Protein 5VAA (pdb70)

B-factor: mean 29.89, std 14.3, range [10.92, 106.69]

Solvent-accessible surface area: 21762 Å² total; per-residue (Å²): 88,11,46,9,98,18,98,64,12,149,30,64,38,4,9,43,144,101,67,80,3,68,0,28,0,21,0,39,70,0,51,72,140,32,60,92,29,98,37,32,4,32,24,81,108,97,79,42,156,80,27,131,72,128,74,66,139,49,124,198,82,75,30,6,66,3,42,0,25,3,69,18,128,33,125,24,15,52,69,21,73,71,1,39,0,69,0,51,9,96,51,23,142,56,54,45,91,86,60,32,33,28,109,182,65,76,83,113,40,11,64,2,19,18,2,70,12,7,147,108,3,68,126,94,167,80,1,4,0,0,0,0,0,25,36,0,30,35,75,64,27,63,4,25,0,17,48,86,70,66,74,41,95,48,47,72,45,3,127,35,25,98,6,63,77,37,0,45,0,4,0,0,5,0,59,9,78,57,68,75,36,104,59,118,40,59,9,13,0,9,0,5,0,21,28,24,152,112,56,71,38,68,65,54,61,73,286,102,33,45,10,94,18,100,66,12,147,34,70,37,3,8,39,162,100,64,81,2,69,0,29,0,22,0,45,64,4,54,85,130,24,61,96,32,93,38,35,5,39,17,84,113,96,81,42,150,80,29,128,73,128,70,64,118,49,107,199,83,62,28,12,72,2,38,0,24,2,64,16,129,41,141,29,13,56,68,36,70,76,0,40,0,65,1,53,18,163,103,29,138,58,57,46,87,85,58,33,42,34,106,202,69,75,78,103,45,10,69,13,17,14,1,65,12,4,146,89,12,68,128,60,103,103,3,3,0,0,0,0,0,17,23,0,40,35,78,64,27,56,4,19,0,18,48,89,66,88,84,36,93,52,42,76,46,4,125,38,26,100,7,64,71,30,0,46,0,4,0,0,5,0,66,6,88,48,72,59,32,90,90,60,65,28,16,20,0,7,0,5,0,22,29,25,156,116,51,73,46,75,50,62,30,149

CATH classification: 2.60.40.10

Radius of gyration: 26.12 Å; Cα contacts (8 Å, |Δi|>4): 1011; chains: 2; bounding box: 54×54×69 Å

Nearest PDB structures (foldseek):
  6uqc-assembly2_F  TM=9.940E-01  e=9.863E-38  Mus musculus
  6uqc-assembly2_D  TM=9.858E-01  e=8.423E-38  Mus musculus
  5vaa-assembly1_B  TM=9.790E-01  e=1.233E-36  Mus musculus
  3zo0-assembly1_A-2  TM=9.736E-01  e=2.087E-36  Mus musculus
  6bhy-assembly1_B-2  TM=9.788E-01  e=3.865E-33  Mus musculus

InterPro domains:
  IPR003006 Immunoglobulin/major histocompatibility complex, conserved site [PS00290] (306-312)
  IPR003597 Immunoglobulin C1-set [PF07654] (8-88)
  IPR003597 Immunoglobulin C1-set [PF07654] (123-210)
  IPR003597 Immunoglobulin C1-set [PF07654] (231-315)
  IPR003597 Immunoglobulin C1-set [SM00407] (22-92)
  IPR003597 Immunoglobulin C1-set [SM00407] (139-214)
  IPR003597 Immunoglobulin C1-set [SM00407] (245-318)
  IPR007110 Immunoglobulin-like domain [PS50835] (6-98)
  IPR007110 Immunoglobulin-like domain [PS50835] (121-220)
  IPR007110 Immunoglobulin-like domain [PS50835] (229-325)
  IPR013783 Immunoglobulin-like fold [G3DSA:2.60.40.10] (1-110)
  IPR013783 Immunoglobulin-like fold [G3DSA:2.60.40.10] (111-220)
  IPR013783 Immunoglobulin-like fold [G3DSA:2.60.40.10] (221-330)
  IPR036179 Immunoglobulin-like domain superfamily [SSF48726] (5-100)
  IPR036179 Immunoglobulin-like domain superfamily [SSF48726] (119-222)
  IPR036179 Immunoglobulin-like domain superfamily [SSF48726] (228-322)
  IPR050380 Immune Recognition and Response Modulators [PTHR23411] (3-318)

Sequence (413 aa):
GPSVFIFPPKIKDVLMISLSPIVTCCVVVDVSEDDPDVQISWFVNNVEVHTAQTQQTHRREDYNSTLRVVSALPIQHQDWMSGKEFKCKVNNKDLPAPIERTISKPKGSVRAPQVYVLPPPEEEEMTKKQVTLTCMMVKDDFMPEDIYVEWTNNGKTELNYKNTEPVLDSDGSYFMYSKLRVEKKNWVERNSYSCCSVVHEEGLHNHHTTKKSFSRGPSVFIFPPKIKDVLMIISLSPIVTCCVVVVDVSEDDPDVVQISSWFVNNVEVHTAQTQQTHREDYNSTLRVVSALPIQHQDWMSGKEFKCCKVNNKDLPAPIERTISKPKGSVRAPQVYVLLPPPEEEMTKKQVTLTCCMVKDFMPEDIYVEWTNNGKTELNYKNTEPVLDSDGSYFMYSKLRVEKKNWVERNSYSCCSVVHEEGLHNHHTTKSFS

Organism: Mus musculus (NCBI:txid10090)

Structure (mmCIF, N/CA/C/O backbone):
data_5VAA
#
_entry.id   5VAA
#
_cell.length_a   51.220
_cell.length_b   86.350
_cell.length_c   67.560
_cell.angle_alpha   90.00
_cell.angle_beta   111.58
_cell.angle_gamma   90.00
#
_symmetry.space_group_name_H-M   'P 1 21 1'
#
loop_
_entity.id
_entity.type
_entity.pdbx_description
1 polymer 'Ig gamma-2A chain C region, A allele'
2 branched beta-D-galactopyranose-(1-4)-2-acetamido-2-deoxy-beta-D-glucopyranose-(1-2)-alpha-D-mannopyranose-(1-6)-[2-acetamido-2-deoxy-beta-D-glucopyranose-(1-2)-alpha-D-mannopyranose-(1-3)]beta-D-mannopyranose-(1-4)-2-acetamido-2-deoxy-beta-D-glucopyranose-(1-4)-[alpha-L-fucopyranose-(1-6)]2-acetamido-2-deoxy-beta-D-glucopyranose
3 non-polymer GLYCEROL
4 non-polymer '2-(N-MORPHOLINO)-ETHANESULFONIC ACID'
5 water water
#
loop_
_atom_site.group_PDB
_atom_site.id
_atom_site.type_symbol
_atom_site.label_atom_id
_atom_site.label_alt_id
_atom_site.label_comp_id
_atom_site.label_asym_id
_atom_site.label_entity_id
_atom_site.label_seq_id
_atom_site.pdbx_PDB_ins_code
_atom_site.Cartn_x
_atom_site.Cartn_y
_atom_site.Cartn_z
_atom_site.occupancy
_atom_site.B_iso_or_equiv
_atom_site.auth_seq_id
_atom_site.auth_comp_id
_atom_site.auth_asym_id
_atom_site.auth_atom_id
_atom_site.pdbx_PDB_model_num
ATOM 1 N N . GLY A 1 16 ? 29.591 -29.573 113.277 1.00 62.11 237 GLY A N 1
ATOM 2 C CA . GLY A 1 16 ? 30.903 -30.022 112.721 1.00 60.66 237 GLY A CA 1
ATOM 3 C C . GLY A 1 16 ? 31.236 -29.371 111.391 1.00 45.82 237 GLY A C 1
ATOM 4 O O . GLY A 1 16 ? 30.513 -28.475 110.930 1.00 42.35 237 GLY A O 1
ATOM 5 N N . PRO A 1 17 ? 32.336 -29.809 110.755 1.00 45.98 238 PRO A N 1
ATOM 6 C CA . PRO A 1 17 ? 32.638 -29.232 109.434 1.00 41.73 238 PRO A CA 1
ATOM 7 C C . PRO A 1 17 ? 31.725 -29.755 108.342 1.00 42.65 238 PRO A C 1
ATOM 8 O O . PRO A 1 17 ? 31.109 -30.812 108.508 1.00 38.62 238 PRO A O 1
ATOM 12 N N . SER A 1 18 ? 31.686 -29.009 107.240 1.00 35.39 239 SER A N 1
ATOM 13 C CA . SER A 1 18 ? 30.930 -29.350 106.037 1.00 31.63 239 SER A CA 1
ATOM 14 C C . SER A 1 18 ? 31.940 -29.421 104.890 1.00 33.69 239 SER A C 1
ATOM 15 O O . SER A 1 18 ? 32.976 -28.730 104.927 1.00 30.28 239 SER A O 1
ATOM 18 N N . VAL A 1 19 ? 31.641 -30.257 103.893 1.00 27.52 240 VAL A N 1
ATOM 19 C CA . VAL A 1 19 ? 32.561 -30.479 102.748 1.00 26.14 240 VAL A CA 1
ATOM 20 C C . VAL A 1 19 ? 31.840 -30.174 101.442 1.00 29.65 240 VAL A C 1
ATOM 21 O O . VAL A 1 19 ? 30.726 -30.704 101.195 1.00 26.26 240 VAL A O 1
ATOM 25 N N . PHE A 1 20 ? 32.494 -29.396 100.585 1.00 24.49 241 PHE A N 1
ATOM 26 C CA . PHE A 1 20 ? 32.014 -29.070 99.224 1.00 25.01 241 PHE A CA 1
ATOM 27 C C . PHE A 1 20 ? 33.038 -29.543 98.182 1.00 28.90 241 PHE A C 1
ATOM 28 O O . PHE A 1 20 ? 34.240 -29.462 98.420 1.00 21.23 241 PHE A O 1
ATOM 36 N N . ILE A 1 21 ? 32.567 -30.027 97.038 1.00 21.84 242 ILE A N 1
ATOM 37 C CA . ILE A 1 21 ? 33.453 -30.562 95.992 1.00 22.89 242 ILE A CA 1
ATOM 38 C C . ILE A 1 21 ? 33.161 -29.791 94.720 1.00 24.97 242 ILE A C 1
ATOM 39 O O . ILE A 1 21 ? 32.000 -29.452 94.417 1.00 25.04 242 ILE A O 1
ATOM 44 N N . PHE A 1 22 ? 34.208 -29.467 93.977 1.00 18.64 243 PHE A N 1
ATOM 45 C CA . PHE A 1 22 ? 34.101 -28.618 92.835 1.00 19.95 243 PHE A CA 1
ATOM 46 C C . PHE A 1 22 ? 34.843 -29.190 91.622 1.00 19.28 243 PHE A C 1
ATOM 47 O O . PHE A 1 22 ? 35.945 -29.778 91.753 1.00 19.04 243 PHE A O 1
ATOM 55 N N . PRO A 1 23 ? 34.256 -29.072 90.426 1.00 20.43 244 PRO A N 1
ATOM 56 C CA . PRO A 1 23 ? 34.850 -29.628 89.245 1.00 18.48 244 PRO A CA 1
ATOM 57 C C . PRO A 1 23 ? 36.017 -28.769 88.719 1.00 17.20 244 PRO A C 1
ATOM 58 O O . PRO A 1 23 ? 36.197 -27.608 89.143 1.00 21.19 244 PRO A O 1
ATOM 62 N N . PRO A 1 24 ? 36.767 -29.310 87.756 1.00 19.58 245 PRO A N 1
ATOM 63 C CA . PRO A 1 24 ? 37.714 -28.486 87.012 1.00 18.46 245 PRO A CA 1
ATOM 64 C C . PRO A 1 24 ? 37.010 -27.425 86.174 1.00 22.64 245 PRO A C 1
ATOM 65 O O . PRO A 1 24 ? 35.850 -27.565 85.844 1.00 20.59 245 PRO A O 1
ATOM 69 N N . LYS A 1 25 ? 37.735 -26.363 85.858 1.00 23.09 246 LYS A N 1
ATOM 70 C CA . LYS A 1 25 ? 37.206 -25.380 84.922 1.00 21.51 246 LYS A CA 1
ATOM 71 C C . LYS A 1 25 ? 37.171 -26.023 83.557 1.00 18.53 246 LYS A C 1
ATOM 72 O O . LYS A 1 25 ? 38.102 -26.743 83.136 1.00 21.07 246 LYS A O 1
ATOM 78 N N . ILE A 1 26 ? 36.096 -25.711 82.803 1.00 22.40 247 ILE A N 1
ATOM 79 C CA . ILE A 1 26 ? 35.909 -26.312 81.496 1.00 23.99 247 ILE A CA 1
ATOM 80 C C . ILE A 1 26 ? 37.056 -26.035 80.540 1.00 22.86 247 ILE A C 1
ATOM 81 O O . ILE A 1 26 ? 37.562 -26.928 79.855 1.00 24.42 247 ILE A O 1
ATOM 86 N N . LYS A 1 27 ? 37.532 -24.789 80.548 1.00 25.22 248 LYS A N 1
ATOM 87 C CA . LYS A 1 27 ? 38.673 -24.458 79.710 1.00 27.80 248 LYS A CA 1
ATOM 88 C C . LYS A 1 27 ? 39.903 -25.280 80.061 1.00 29.92 248 LYS A C 1
ATOM 89 O O . LYS A 1 27 ? 40.623 -25.733 79.175 1.00 26.28 248 LYS A O 1
ATOM 95 N N . ASP A 1 28 ? 40.139 -25.491 81.357 1.00 25.76 249 ASP A N 1
ATOM 96 C CA . ASP A 1 28 ? 41.308 -26.270 81.795 1.00 25.72 249 ASP A CA 1
ATOM 97 C C . ASP A 1 28 ? 41.250 -27.731 81.345 1.00 26.63 249 ASP A C 1
ATOM 98 O O . ASP A 1 28 ? 42.242 -28.316 80.947 1.00 27.72 249 ASP A O 1
ATOM 103 N N . VAL A 1 29 ? 40.069 -28.341 81.365 1.00 23.01 250 VAL A N 1
ATOM 104 C CA . VAL A 1 29 ? 39.944 -29.739 81.029 1.00 23.69 250 VAL A CA 1
ATOM 105 C C . VAL A 1 29 ? 39.884 -29.992 79.516 1.00 24.88 250 VAL A C 1
ATOM 106 O O . VAL A 1 29 ? 40.250 -31.061 79.064 1.00 26.97 250 VAL A O 1
ATOM 110 N N . LEU A 1 30 ? 39.523 -28.955 78.723 1.00 22.20 251 LEU A N 1
ATOM 111 C CA . LEU A 1 30 ? 39.407 -29.086 77.270 1.00 27.81 251 LEU A CA 1
ATOM 112 C C . LEU A 1 30 ? 40.664 -28.661 76.529 1.00 28.58 251 LEU A C 1
ATOM 113 O O . LEU A 1 30 ? 40.827 -29.051 75.391 1.00 29.59 251 LEU A O 1
ATOM 118 N N . MET A 1 31 ? 41.546 -27.897 77.193 1.00 29.24 252 MET A N 1
ATOM 119 C CA . MET A 1 31 ? 42.813 -27.448 76.610 1.00 32.50 252 MET A CA 1
ATOM 120 C C . MET A 1 31 ? 43.942 -28.251 77.251 1.00 32.49 252 MET A C 1
ATOM 121 O O . MET A 1 31 ? 44.232 -28.128 78.455 1.00 33.89 252 MET A O 1
ATOM 126 N N . ILE A 1 32 ? 44.588 -29.073 76.444 1.00 37.15 253 ILE A N 1
ATOM 127 C CA . ILE A 1 32 ? 45.610 -29.992 76.930 1.00 39.97 253 ILE A CA 1
ATOM 128 C C . ILE A 1 32 ? 46.838 -29.294 77.551 1.00 43.86 253 ILE A C 1
ATOM 129 O O . ILE A 1 32 ? 47.561 -29.903 78.348 1.00 45.37 253 ILE A O 1
ATOM 134 N N . SER A 1 33 ? 47.061 -28.028 77.217 1.00 39.15 254 SER A N 1
ATOM 135 C CA . SER A 1 33 ? 48.154 -27.273 77.817 1.00 43.90 254 SER A CA 1
ATOM 136 C C . SER A 1 33 ? 47.859 -26.791 79.242 1.00 43.29 254 SER A C 1
ATOM 137 O O . SER A 1 33 ? 48.787 -26.359 79.921 1.00 39.32 254 SER A O 1
ATOM 140 N N . LEU A 1 34 ? 46.603 -26.866 79.708 1.00 39.26 255 LEU A N 1
ATOM 141 C CA . LEU A 1 34 ? 46.248 -26.377 81.046 1.00 32.42 255 LEU A CA 1
ATOM 142 C C . LEU A 1 34 ? 46.137 -27.516 82.056 1.00 30.57 255 LEU A C 1
ATOM 143 O O . LEU A 1 34 ? 46.247 -28.686 81.687 1.00 32.37 255 LEU A O 1
ATOM 148 N N . SER A 1 35 ? 45.955 -27.129 83.323 1.00 28.53 256 SER A N 1
ATOM 149 C CA . SER A 1 35 ? 46.043 -28.034 84.472 1.00 30.96 256 SER A CA 1
ATOM 150 C C . SER A 1 35 ? 44.730 -28.139 85.228 1.00 25.13 256 SER A C 1
ATOM 151 O O . SER A 1 35 ? 44.506 -27.398 86.163 1.00 27.28 256 SER A O 1
ATOM 154 N N . PRO A 1 36 ? 43.863 -29.097 84.808 1.00 26.45 257 PRO A N 1
ATOM 155 C CA . PRO A 1 36 ? 42.598 -29.197 85.536 1.00 23.23 257 PRO A CA 1
ATOM 156 C C . PRO A 1 36 ? 42.778 -29.761 86.945 1.00 19.58 257 PRO A C 1
ATOM 157 O O . PRO A 1 36 ? 43.614 -30.659 87.181 1.00 21.04 257 PRO A O 1
ATOM 161 N N . ILE A 1 37 ? 41.947 -29.255 87.837 1.00 19.48 258 ILE A N 1
ATOM 162 C CA . ILE A 1 37 ? 41.995 -29.651 89.222 1.00 18.70 258 ILE A CA 1
ATOM 163 C C . ILE A 1 37 ? 40.592 -29.933 89.698 1.00 20.37 258 ILE A C 1
ATOM 164 O O . ILE A 1 37 ? 39.674 -29.158 89.396 1.00 20.50 258 ILE A O 1
ATOM 169 N N . VAL A 1 38 ? 40.432 -30.977 90.523 1.00 18.78 259 VAL A N 1
ATOM 170 C CA . VAL A 1 38 ? 39.238 -31.207 91.318 1.00 17.06 259 VAL A CA 1
ATOM 171 C C . VAL A 1 38 ? 39.521 -30.727 92.725 1.00 18.37 259 VAL A C 1
ATOM 172 O O . VAL A 1 38 ? 40.623 -31.039 93.256 1.00 18.37 259 VAL A O 1
ATOM 176 N N . THR A 1 39 ? 38.612 -29.966 93.329 1.00 17.71 260 THR A N 1
ATOM 177 C CA . THR A 1 39 ? 38.861 -29.337 94.619 1.00 18.80 260 THR A CA 1
ATOM 178 C C . THR A 1 39 ? 37.867 -29.770 95.675 1.00 18.81 260 THR A C 1
ATOM 179 O O . THR A 1 39 ? 36.650 -29.747 95.408 1.00 20.07 260 THR A O 1
ATOM 183 N N A CYS A 1 40 ? 38.357 -30.122 96.861 0.56 18.45 261 CYS A N 1
ATOM 184 N N B CYS A 1 40 ? 38.344 -30.193 96.836 0.44 17.93 261 CYS A N 1
ATOM 185 C CA A CYS A 1 40 ? 37.546 -30.535 98.024 0.56 17.65 261 CYS A CA 1
ATOM 186 C CA B CYS A 1 40 ? 37.445 -30.278 97.969 0.44 16.74 261 CYS A CA 1
ATOM 187 C C A CYS A 1 40 ? 37.785 -29.474 99.125 0.56 19.73 261 CYS A C 1
ATOM 188 C C B CYS A 1 40 ? 37.788 -29.204 98.939 0.44 19.94 261 CYS A C 1
ATOM 189 O O A CYS A 1 40 ? 38.954 -29.350 99.559 0.56 18.76 261 CYS A O 1
ATOM 190 O O B CYS A 1 40 ? 38.945 -28.766 99.109 0.44 17.84 261 CYS A O 1
ATOM 195 N N . VAL A 1 41 ? 36.737 -28.734 99.553 1.00 20.67 262 VAL A N 1
ATOM 196 C CA . VAL A 1 41 ? 36.862 -27.622 100.515 1.00 21.33 262 VAL A CA 1
ATOM 197 C C . VAL A 1 41 ? 36.157 -28.028 101.767 1.00 26.19 262 VAL A C 1
ATOM 198 O O . VAL A 1 41 ? 34.972 -28.385 101.737 1.00 24.51 262 VAL A O 1
ATOM 202 N N . VAL A 1 42 ? 36.868 -27.937 102.897 1.00 21.79 263 VAL A N 1
ATOM 203 C CA . VAL A 1 42 ? 36.300 -28.233 104.192 1.00 23.20 263 VAL A CA 1
ATOM 204 C C . VAL A 1 42 ? 36.100 -26.921 104.898 1.00 27.21 263 VAL A C 1
ATOM 205 O O . VAL A 1 42 ? 37.051 -26.188 105.103 1.00 23.73 263 VAL A O 1
ATOM 209 N N . VAL A 1 43 ? 34.864 -26.622 105.289 1.00 28.47 264 VAL A N 1
ATOM 210 C CA . VAL A 1 43 ? 34.559 -25.372 106.002 1.00 28.62 264 VAL A CA 1
ATOM 211 C C . VAL A 1 43 ? 34.125 -25.705 107.423 1.00 26.20 264 VAL A C 1
ATOM 212 O O . VAL A 1 43 ? 33.814 -26.862 107.736 1.00 29.28 264 VAL A O 1
ATOM 216 N N . ASP A 1 44 ? 34.146 -24.679 108.275 1.00 33.22 265 ASP A N 1
ATOM 217 C CA . ASP A 1 44 ? 33.802 -24.815 109.703 1.00 36.04 265 ASP A CA 1
ATOM 218 C C . ASP A 1 44 ? 34.664 -25.789 110.457 1.00 31.16 265 ASP A C 1
ATOM 219 O O . ASP A 1 44 ? 34.212 -26.530 111.319 1.00 40.47 265 ASP A O 1
ATOM 224 N N . VAL A 1 45 ? 35.941 -25.772 110.149 1.00 33.39 266 VAL A N 1
ATOM 225 C CA . VAL A 1 45 ? 36.896 -26.509 110.903 1.00 27.42 266 VAL A CA 1
ATOM 226 C C . VAL A 1 45 ? 37.237 -25.664 112.190 1.00 27.54 266 VAL A C 1
ATOM 227 O O . VAL A 1 45 ? 37.392 -24.445 112.096 1.00 32.76 266 VAL A O 1
ATOM 231 N N . SER A 1 46 ? 37.291 -26.338 113.329 1.00 34.26 267 SER A N 1
ATOM 232 C CA . SER A 1 46 ? 37.550 -25.679 114.618 1.00 35.81 267 SER A CA 1
ATOM 233 C C . SER A 1 46 ? 39.002 -25.226 114.714 1.00 35.00 267 SER A C 1
ATOM 234 O O . SER A 1 46 ? 39.911 -26.007 114.423 1.00 31.37 267 SER A O 1
ATOM 237 N N . GLU A 1 47 ? 39.217 -23.988 115.177 1.00 34.44 268 GLU A N 1
ATOM 238 C CA . GLU A 1 47 ? 40.582 -23.510 115.515 1.00 39.79 268 GLU A CA 1
ATOM 239 C C . GLU A 1 47 ? 41.296 -24.369 116.551 1.00 34.48 268 GLU A C 1
ATOM 240 O O . GLU A 1 47 ? 42.533 -24.432 116.558 1.00 36.51 268 GLU A O 1
ATOM 246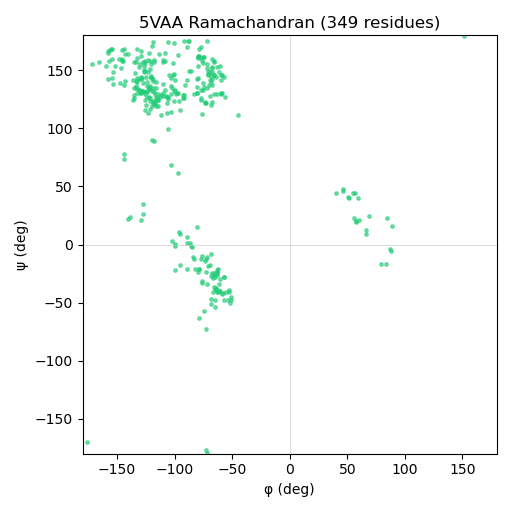 N N . ASP A 1 48 ? 40.528 -25.029 117.420 1.00 35.22 269 ASP A N 1
ATOM 247 C CA . ASP A 1 48 ? 41.078 -25.937 118.429 1.00 41.02 269 ASP A CA 1
ATOM 248 C C . ASP A 1 48 ? 41.345 -27.351 117.939 1.00 42.83 269 ASP A C 1
ATOM 249 O O . ASP A 1 48 ? 41.956 -28.137 118.649 1.00 42.93 269 ASP A O 1
ATOM 254 N N . ASP A 1 49 ? 40.871 -27.699 116.746 1.00 48.56 270 ASP A N 1
ATOM 255 C CA . ASP A 1 49 ? 41.145 -29.020 116.181 1.00 45.27 270 ASP A CA 1
ATOM 256 C C . ASP A 1 49 ? 41.336 -28.899 114.667 1.00 44.91 270 ASP A C 1
ATOM 257 O O . ASP A 1 49 ? 40.466 -29.262 113.884 1.00 40.28 270 ASP A O 1
ATOM 262 N N . PRO A 1 50 ? 42.475 -28.363 114.250 1.00 33.13 271 PRO A N 1
ATOM 263 C CA . PRO A 1 50 ? 42.732 -28.096 112.848 1.00 36.29 271 PRO A CA 1
ATOM 264 C C . PRO A 1 50 ? 43.076 -29.331 112.014 1.00 33.81 271 PRO A C 1
ATOM 265 O O . PRO A 1 50 ? 43.109 -29.233 110.803 1.00 34.30 271 PRO A O 1
ATOM 269 N N . ASP A 1 51 ? 43.313 -30.474 112.637 1.00 31.90 272 ASP A N 1
ATOM 270 C CA . ASP A 1 51 ? 43.797 -31.644 111.916 1.00 36.27 272 ASP A CA 1
ATOM 271 C C . ASP A 1 51 ? 42.656 -32.305 111.126 1.00 34.73 272 ASP A C 1
ATOM 272 O O . ASP A 1 51 ? 41.727 -32.836 111.706 1.00 32.30 272 ASP A O 1
ATOM 277 N N . VAL A 1 52 ? 42.758 -32.237 109.802 1.00 31.99 273 VAL A N 1
ATOM 278 C CA . VAL A 1 52 ? 41.765 -32.853 108.917 1.00 29.61 273 VAL A CA 1
ATOM 279 C C . VAL A 1 52 ? 42.516 -33.815 108.055 1.00 29.97 273 VAL A C 1
ATOM 280 O O . VAL A 1 52 ? 43.571 -33.450 107.546 1.00 36.96 273 VAL A O 1
ATOM 284 N N . GLN A 1 53 ? 41.992 -35.039 107.888 1.00 27.78 274 GLN A N 1
ATOM 285 C CA . GLN A 1 53 ? 42.601 -36.061 107.075 1.00 25.60 274 GLN A CA 1
ATOM 286 C C . GLN A 1 53 ? 41.764 -36.148 105.801 1.00 26.34 274 GLN A C 1
ATOM 287 O O . GLN A 1 53 ? 40.565 -36.312 105.889 1.00 29.41 274 GLN A O 1
ATOM 293 N N . ILE A 1 54 ? 42.404 -36.012 104.657 1.00 26.91 275 ILE A N 1
ATOM 294 C CA . ILE A 1 54 ? 41.676 -36.000 103.360 1.00 24.54 275 ILE A CA 1
ATOM 295 C C . ILE A 1 54 ? 42.290 -37.042 102.484 1.00 25.40 275 ILE A C 1
ATOM 296 O O . ILE A 1 54 ? 43.484 -37.017 102.210 1.00 30.70 275 ILE A O 1
ATOM 301 N N . SER A 1 55 ? 41.446 -37.938 102.016 1.00 24.56 276 SER A N 1
ATOM 302 C CA . SER A 1 55 ? 41.856 -39.047 101.152 1.00 23.58 276 SER A CA 1
ATOM 303 C C . SER A 1 55 ? 41.089 -38.861 99.830 1.00 21.04 276 SER A C 1
ATOM 304 O O . SER A 1 55 ? 39.965 -38.384 99.862 1.00 23.59 276 SER A O 1
ATOM 307 N N . TRP A 1 56 ? 41.759 -39.157 98.745 1.00 20.03 277 TRP A N 1
ATOM 308 C CA . TRP A 1 56 ? 41.192 -38.987 97.395 1.00 19.51 277 TRP A CA 1
ATOM 309 C C . TRP A 1 56 ? 41.164 -40.325 96.669 1.00 24.46 277 TRP A C 1
ATOM 310 O O . TRP A 1 56 ? 42.090 -41.122 96.793 1.00 20.77 277 TRP A O 1
ATOM 321 N N . PHE A 1 57 ? 40.125 -40.539 95.861 1.00 21.86 278 PHE A N 1
ATOM 322 C CA . PHE A 1 57 ? 39.978 -41.744 95.052 1.00 24.15 278 PHE A CA 1
ATOM 323 C C . PHE A 1 57 ? 39.551 -41.370 93.634 1.00 23.18 278 PHE A C 1
ATOM 324 O O . PHE A 1 57 ? 38.834 -40.401 93.449 1.00 21.24 278 PHE A O 1
ATOM 332 N N . VAL A 1 58 ? 40.005 -42.156 92.669 1.00 25.52 279 VAL A N 1
ATOM 333 C CA . VAL A 1 58 ? 39.580 -42.015 91.260 1.00 22.49 279 VAL A CA 1
ATOM 334 C C . VAL A 1 58 ? 39.005 -43.395 90.890 1.00 25.08 279 VAL A C 1
ATOM 335 O O . VAL A 1 58 ? 39.747 -44.377 90.940 1.00 27.73 279 VAL A O 1
ATOM 339 N N . ASN A 1 59 ? 37.690 -43.474 90.632 1.00 24.99 280 ASN A N 1
ATOM 340 C CA . ASN A 1 59 ? 37.000 -44.778 90.488 1.00 26.78 280 ASN A CA 1
ATOM 341 C C . ASN A 1 59 ? 37.371 -45.748 91.593 1.00 28.87 280 ASN A C 1
ATOM 342 O O . ASN A 1 59 ? 37.682 -46.938 91.357 1.00 31.36 280 ASN A O 1
ATOM 347 N N . ASN A 1 60 ? 37.307 -45.235 92.807 1.00 26.35 281 ASN A N 1
ATOM 348 C CA . ASN A 1 60 ? 37.586 -45.990 94.050 1.00 30.77 281 ASN A CA 1
ATOM 349 C C . ASN A 1 60 ? 39.006 -46.462 94.252 1.00 31.18 281 A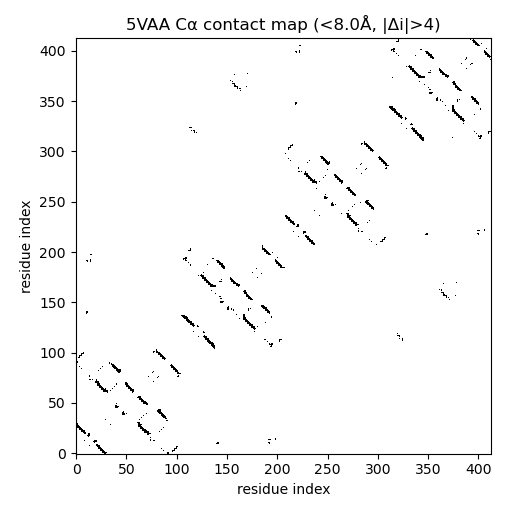SN A C 1
ATOM 350 O O . ASN A 1 60 ? 39.248 -47.230 95.178 1.00 40.52 281 ASN A O 1
ATOM 355 N N . VAL A 1 61 ? 39.926 -46.020 93.424 1.00 28.38 282 VAL A N 1
ATOM 356 C CA . VAL A 1 61 ? 41.334 -46.277 93.632 1.00 30.83 282 VAL A CA 1
ATOM 357 C C . VAL A 1 61 ? 41.952 -45.089 94.339 1.00 32.07 282 VAL A C 1
ATOM 358 O O . VAL A 1 61 ? 41.915 -43.955 93.807 1.00 28.59 282 VAL A O 1
ATOM 362 N N . GLU A 1 62 ? 42.572 -45.346 95.496 1.00 31.21 283 GLU A N 1
ATOM 363 C CA . GLU A 1 62 ? 43.148 -44.255 96.301 1.00 29.00 283 GLU A CA 1
ATOM 364 C C . GLU A 1 62 ? 44.354 -43.678 95.630 1.00 33.05 283 GLU A C 1
ATOM 365 O O . GLU A 1 62 ? 45.174 -44.402 95.094 1.00 32.52 283 GLU A O 1
ATOM 371 N N . VAL A 1 63 ? 44.450 -42.349 95.638 1.00 27.38 284 VAL A N 1
ATOM 372 C CA . VAL A 1 63 ? 45.572 -41.642 95.056 1.00 25.80 284 VAL A CA 1
ATOM 373 C C . VAL A 1 63 ? 46.105 -40.638 96.076 1.00 27.48 284 VAL A C 1
ATOM 374 O O . VAL A 1 63 ? 45.372 -40.184 96.939 1.00 28.63 284 VAL A O 1
ATOM 378 N N . HIS A 1 64 ? 47.369 -40.300 95.924 1.00 26.71 285 HIS A N 1
ATOM 379 C CA . HIS A 1 64 ? 48.124 -39.564 96.971 1.00 32.17 285 HIS A CA 1
ATOM 380 C C . HIS A 1 64 ? 48.823 -38.306 96.442 1.00 31.41 285 HIS A C 1
ATOM 381 O O . HIS A 1 64 ? 49.788 -37.829 97.053 1.00 36.08 285 HIS A O 1
ATOM 388 N N . THR A 1 65 ? 48.296 -37.723 95.364 1.00 28.89 286 THR A N 1
ATOM 389 C CA . THR A 1 65 ? 48.873 -36.583 94.666 1.00 26.86 286 THR A CA 1
ATOM 390 C C . THR A 1 65 ? 48.262 -35.191 95.002 1.00 25.09 286 THR A C 1
ATOM 391 O O . THR A 1 65 ? 48.717 -34.194 94.472 1.00 26.77 286 THR A O 1
ATOM 395 N N . ALA A 1 66 ? 47.257 -35.129 95.870 1.00 25.20 287 ALA A N 1
ATOM 396 C CA . ALA A 1 66 ? 46.586 -33.842 96.120 1.00 21.80 287 ALA A CA 1
ATOM 397 C C . ALA A 1 66 ? 47.494 -32.875 96.911 1.00 24.79 287 ALA A C 1
ATOM 398 O O . ALA A 1 66 ? 48.350 -33.333 97.675 1.00 27.29 287 ALA A O 1
ATOM 400 N N . GLN A 1 67 ? 47.328 -31.579 96.662 1.00 23.32 288 GLN A N 1
ATOM 401 C CA . GLN A 1 67 ? 47.998 -30.522 97.434 1.00 25.20 288 GLN A CA 1
ATOM 402 C C . GLN A 1 67 ? 46.951 -29.880 98.337 1.00 24.02 288 GLN A C 1
ATOM 403 O O . GLN A 1 67 ? 45.935 -29.379 97.851 1.00 23.10 288 GLN A O 1
ATOM 409 N N . THR A 1 68 ? 47.242 -29.820 99.627 1.00 21.26 289 THR A N 1
ATOM 410 C CA . THR A 1 68 ? 46.272 -29.404 100.605 1.00 20.20 289 THR A CA 1
ATOM 411 C C . THR A 1 68 ? 46.850 -28.268 101.459 1.00 21.02 289 THR A C 1
ATOM 412 O O . THR A 1 68 ? 48.008 -28.364 101.886 1.00 20.79 289 THR A O 1
ATOM 416 N N A GLN A 1 69 ? 46.055 -27.220 101.678 0.45 19.77 290 GLN A N 1
ATOM 417 N N B GLN A 1 69 ? 46.053 -27.239 101.715 0.55 20.13 290 GLN A N 1
ATOM 418 C CA A GLN A 1 69 ? 46.429 -26.068 102.516 0.45 19.24 290 GLN A CA 1
ATOM 419 C CA B GLN A 1 69 ? 46.486 -26.125 102.579 0.55 20.10 290 GLN A CA 1
ATOM 420 C C A GLN A 1 69 ? 45.331 -25.826 103.543 0.45 19.73 290 GLN A C 1
ATOM 421 C C B GLN A 1 69 ? 45.343 -25.658 103.455 0.55 20.92 290 GLN A C 1
ATOM 422 O O A GLN A 1 69 ? 44.162 -26.177 103.313 0.45 16.70 290 GLN A O 1
ATOM 423 O O B GLN A 1 69 ? 44.175 -25.664 103.011 0.55 21.55 290 GLN A O 1
ATOM 434 N N . THR A 1 70 ? 45.684 -25.193 104.661 1.00 17.98 291 THR A N 1
ATOM 435 C CA . THR A 1 70 ? 44.712 -24.744 105.655 1.00 18.11 291 THR A CA 1
ATOM 436 C C . THR A 1 70 ? 44.839 -23.229 105.787 1.00 24.32 291 THR A C 1
ATOM 437 O O . THR A 1 70 ? 45.988 -22.700 105.876 1.00 20.57 291 THR A O 1
ATOM 441 N N . HIS A 1 71 ? 43.696 -22.541 105.868 1.00 22.63 292 HIS A N 1
ATOM 442 C CA . HIS A 1 71 ? 43.703 -21.105 106.292 1.00 24.71 292 HIS A CA 1
ATOM 443 C C . HIS A 1 71 ? 42.623 -20.703 107.246 1.00 26.03 292 HIS A C 1
ATOM 444 O O . HIS A 1 71 ? 41.715 -21.460 107.479 1.00 26.17 292 HIS A O 1
ATOM 451 N N A ARG A 1 72 ? 42.794 -19.528 107.870 0.50 28.11 293 ARG A N 1
ATOM 452 N N B ARG A 1 72 ? 42.787 -19.529 107.863 0.50 28.01 293 ARG A N 1
ATOM 453 C CA A ARG A 1 72 ? 41.870 -19.021 108.873 0.50 30.18 293 ARG A CA 1
ATOM 454 C CA B ARG A 1 72 ? 41.852 -19.039 108.855 0.50 29.71 293 ARG A CA 1
ATOM 455 C C A ARG A 1 72 ? 40.778 -18.259 108.170 0.50 31.60 293 ARG A C 1
ATOM 456 C C B ARG A 1 72 ? 40.773 -18.259 108.164 0.50 31.45 293 ARG A C 1
ATOM 457 O O A ARG A 1 72 ? 41.047 -17.538 107.231 0.50 28.32 293 ARG A O 1
ATOM 458 O O B ARG A 1 72 ? 41.041 -17.538 107.223 0.50 28.31 293 ARG A O 1
ATOM 473 N N . GLU A 1 73 ? 39.534 -18.433 108.619 1.00 34.26 294 GLU A N 1
ATOM 474 C CA . GLU A 1 73 ? 38.416 -17.627 108.130 1.00 35.99 294 GLU A CA 1
ATOM 475 C C . GLU A 1 73 ? 38.084 -16.666 109.283 1.00 38.31 294 GLU A C 1
ATOM 476 O O . GLU A 1 73 ? 37.412 -17.048 110.229 1.00 39.62 294 GLU A O 1
ATOM 482 N N . ASP A 1 74 ? 38.600 -15.451 109.178 1.00 42.93 295 ASP A N 1
ATOM 483 C CA . ASP A 1 74 ? 38.438 -14.422 110.219 1.00 46.61 295 ASP A CA 1
ATOM 484 C C . ASP A 1 74 ? 37.008 -13.955 110.400 1.00 53.05 295 ASP A C 1
ATOM 485 O O . ASP A 1 74 ? 36.662 -13.468 111.468 1.00 57.88 295 ASP A O 1
ATOM 490 N N . TYR A 1 75 ? 36.188 -14.092 109.362 1.00 43.56 296 TYR A N 1
ATOM 49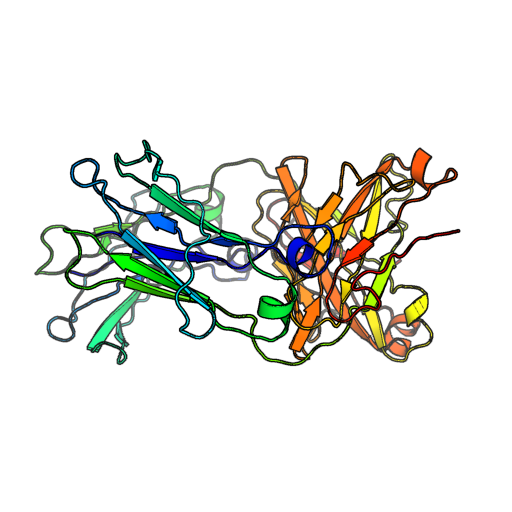1 C CA . TYR A 1 75 ? 34.789 -13.664 109.422 1.00 49.48 296 TYR A CA 1
ATOM 492 C C . TYR A 1 75 ? 34.040 -14.249 110.629 1.00 48.71 296 TYR A C 1
ATOM 493 O O . TYR A 1 75 ? 33.250 -13.556 111.285 1.00 48.42 296 TYR A O 1
ATOM 502 N N . ASN A 1 76 ? 34.300 -15.515 110.925 1.00 41.64 297 ASN A N 1
ATOM 503 C CA . ASN A 1 76 ? 33.654 -16.210 112.047 1.00 40.17 297 ASN A CA 1
ATOM 504 C C . ASN A 1 76 ? 34.580 -17.098 112.849 1.00 37.19 297 ASN A C 1
ATOM 505 O O . ASN A 1 76 ? 34.126 -18.005 113.523 1.00 34.63 297 ASN A O 1
ATOM 510 N N . SER A 1 77 ? 35.883 -16.825 112.813 1.00 32.85 298 SER A N 1
ATOM 511 C CA . SER A 1 77 ? 36.867 -17.569 113.638 1.00 37.94 298 SER A CA 1
ATOM 512 C C . SER A 1 77 ? 36.818 -19.066 113.447 1.00 33.21 298 SER A C 1
ATOM 513 O O . SER A 1 77 ? 36.805 -19.818 114.394 1.00 35.92 298 SER A O 1
ATOM 516 N N . THR A 1 78 ? 36.732 -19.485 112.187 1.00 34.38 299 THR A N 1
ATOM 517 C CA . THR A 1 78 ? 36.855 -20.906 111.827 1.00 32.02 299 THR A CA 1
ATOM 518 C C . THR A 1 78 ? 38.074 -21.087 110.903 1.00 33.41 299 THR A C 1
ATOM 519 O O . THR A 1 78 ? 38.681 -20.119 110.493 1.00 31.97 299 THR A O 1
ATOM 523 N N . LEU A 1 79 ? 38.397 -22.329 110.575 1.00 32.38 300 LEU A N 1
ATOM 524 C CA . LEU A 1 79 ? 39.443 -22.684 109.593 1.00 27.07 300 LEU A CA 1
ATOM 525 C C . LEU A 1 79 ? 38.751 -23.268 108.355 1.00 25.97 300 LEU A C 1
ATOM 526 O O . LEU A 1 79 ? 37.619 -23.770 108.426 1.00 28.67 300 LEU A O 1
ATOM 531 N N . ARG A 1 80 ? 39.459 -23.184 107.242 1.00 24.55 301 ARG A N 1
ATOM 532 C CA . ARG A 1 80 ? 39.034 -23.736 105.955 1.00 22.82 301 ARG A CA 1
ATOM 533 C C . ARG A 1 80 ? 40.199 -24.531 105.382 1.00 27.14 301 ARG A C 1
ATOM 534 O O . ARG A 1 80 ? 41.330 -24.043 105.395 1.00 26.88 301 ARG A O 1
ATOM 542 N N . VAL A 1 81 ? 39.933 -25.753 104.892 1.00 20.78 302 VAL A N 1
ATOM 543 C CA . VAL A 1 81 ? 40.949 -26.601 104.322 1.00 22.17 302 VAL A CA 1
ATOM 544 C C . VAL A 1 81 ? 40.627 -26.748 102.858 1.00 23.36 302 VAL A C 1
ATOM 545 O O . VAL A 1 81 ? 39.477 -27.068 102.504 1.00 23.43 302 VAL A O 1
ATOM 549 N N . VAL A 1 82 ? 41.607 -26.518 101.989 1.00 18.45 303 VAL A N 1
ATOM 550 C CA . VAL A 1 82 ? 41.412 -26.596 100.568 1.00 19.90 303 VAL A CA 1
ATOM 551 C C . VAL A 1 82 ? 42.344 -27.673 100.023 1.00 20.30 303 VAL A C 1
ATOM 552 O O . VAL A 1 82 ? 43.560 -27.571 100.132 1.00 19.55 303 VAL A O 1
ATOM 556 N N . SER A 1 83 ? 41.786 -28.717 99.403 1.00 17.60 304 SER A N 1
ATOM 557 C CA . SER A 1 83 ? 42.584 -29.797 98.839 1.00 17.41 304 SER A CA 1
ATOM 558 C C . SER A 1 83 ? 42.367 -29.817 97.356 1.00 20.52 304 SER A C 1
ATOM 559 O O . SER A 1 83 ? 41.233 -30.022 96.885 1.00 19.65 304 SER A O 1
ATOM 562 N N . ALA A 1 84 ? 43.439 -29.714 96.589 1.00 18.53 305 ALA A N 1
ATOM 563 C CA . ALA A 1 84 ? 43.393 -29.628 95.149 1.00 19.16 305 ALA A CA 1
ATOM 564 C C . ALA A 1 84 ? 44.031 -30.874 94.574 1.00 22.36 305 ALA A C 1
ATOM 565 O O . ALA A 1 84 ? 45.247 -31.088 94.733 1.00 23.44 305 ALA A O 1
ATOM 567 N N . LEU A 1 85 ? 43.263 -31.647 93.812 1.00 19.89 306 LEU A N 1
ATOM 568 C CA . LEU A 1 85 ? 43.754 -32.866 93.162 1.00 20.37 306 LEU A CA 1
ATOM 569 C C . LEU A 1 85 ? 43.987 -32.588 91.678 1.00 21.90 306 LEU A C 1
ATOM 570 O O . LEU A 1 85 ? 43.018 -32.310 90.914 1.00 19.47 306 LEU A O 1
ATOM 575 N N . PRO A 1 86 ? 45.246 -32.635 91.218 1.00 22.46 307 PRO A N 1
ATOM 576 C CA . PRO A 1 86 ? 45.489 -32.457 89.775 1.00 25.18 307 PRO A CA 1
ATOM 577 C C . PRO A 1 86 ? 45.079 -33.730 89.072 1.00 25.88 307 PRO A C 1
ATOM 578 O O . PRO A 1 86 ? 45.373 -34.828 89.539 1.00 26.49 307 PRO A O 1
ATOM 582 N N . ILE A 1 87 ? 44.317 -33.558 87.985 1.00 21.71 308 ILE A N 1
ATOM 583 C CA . ILE A 1 87 ? 43.734 -34.687 87.292 1.00 21.09 308 ILE A CA 1
ATOM 584 C C . ILE A 1 87 ? 44.220 -34.734 85.848 1.00 23.32 308 ILE A C 1
ATOM 585 O O . ILE A 1 87 ? 44.615 -33.714 85.270 1.00 24.15 308 ILE A O 1
ATOM 590 N N . GLN A 1 88 ? 44.175 -35.937 85.297 1.00 26.19 309 GLN A N 1
ATOM 591 C CA . GLN A 1 88 ? 44.366 -36.135 83.861 1.00 28.28 309 GLN A CA 1
ATOM 592 C C . GLN A 1 88 ? 43.094 -35.750 83.122 1.00 26.97 309 GLN A C 1
ATOM 593 O O . GLN A 1 88 ? 41.993 -36.137 83.511 1.00 25.06 309 GLN A O 1
ATOM 599 N N . HIS A 1 89 ? 43.279 -34.977 82.057 1.00 25.59 310 HIS A N 1
ATOM 600 C CA . HIS A 1 89 ? 42.160 -34.464 81.245 1.00 25.85 310 HIS A CA 1
ATOM 601 C C . HIS A 1 89 ? 41.224 -35.614 80.857 1.00 24.67 310 HIS A C 1
ATOM 602 O O . HIS A 1 89 ? 40.017 -35.517 81.013 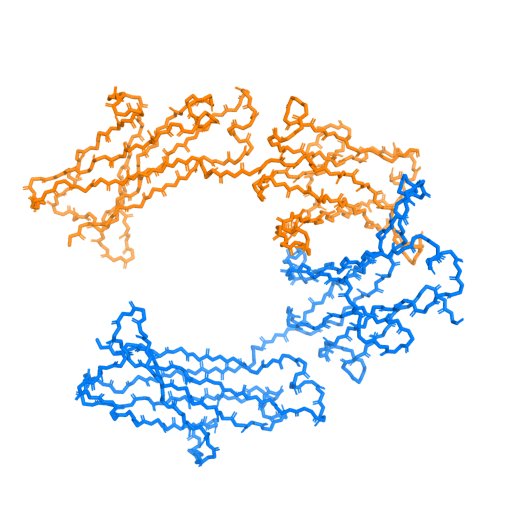1.00 25.15 310 HIS A O 1
ATOM 609 N N . GLN A 1 90 ? 41.799 -36.699 80.368 1.00 23.59 311 GLN A N 1
ATOM 610 C CA . GLN A 1 90 ? 41.016 -37.814 79.865 1.00 28.44 311 GLN A CA 1
ATOM 611 C C . GLN A 1 90 ? 40.219 -38.543 80.970 1.00 29.16 311 GLN A C 1
ATOM 612 O O . GLN A 1 90 ? 39.172 -39.095 80.696 1.00 26.67 311 GLN A O 1
ATOM 618 N N . ASP A 1 91 ? 40.700 -38.540 82.220 1.00 25.18 312 ASP A N 1
ATOM 619 C CA . ASP A 1 91 ? 39.910 -39.134 83.322 1.00 26.27 312 ASP A CA 1
ATOM 620 C C . ASP A 1 91 ? 38.634 -38.386 83.559 1.00 24.13 312 ASP A C 1
ATOM 621 O O . ASP A 1 91 ? 37.610 -38.995 83.841 1.00 25.33 312 ASP A O 1
ATOM 626 N N . TRP A 1 92 ? 38.668 -37.058 83.449 1.00 21.80 313 TRP A N 1
ATOM 627 C CA . TRP A 1 92 ? 37.454 -36.270 83.512 1.00 17.98 313 TRP A CA 1
ATOM 628 C C . TRP A 1 92 ? 36.560 -36.584 82.321 1.00 20.55 313 TRP A C 1
ATOM 629 O O . TRP A 1 92 ? 35.378 -36.924 82.483 1.00 20.54 313 TRP A O 1
ATOM 640 N N . MET A 1 93 ? 37.135 -36.455 81.128 1.00 21.95 314 MET A N 1
ATOM 641 C CA . MET A 1 93 ? 36.358 -36.632 79.896 1.00 23.64 314 MET A CA 1
ATOM 642 C C . MET A 1 93 ? 35.717 -37.994 79.714 1.00 27.60 314 MET A C 1
ATOM 643 O O . MET A 1 93 ? 34.622 -38.085 79.156 1.00 29.79 314 MET A O 1
ATOM 648 N N . SER A 1 94 ? 36.339 -39.030 80.257 1.00 23.35 315 SER A N 1
ATOM 649 C CA . SER A 1 94 ? 35.837 -40.392 80.194 1.00 27.46 315 SER A CA 1
ATOM 650 C C . SER A 1 94 ? 34.818 -40.718 81.296 1.00 26.58 315 SER A C 1
ATOM 651 O O . SER A 1 94 ? 34.307 -41.840 81.318 1.00 27.39 315 SER A O 1
ATOM 654 N N . GLY A 1 95 ? 34.523 -39.772 82.204 1.00 23.03 316 GLY A N 1
ATOM 655 C CA . GLY A 1 95 ? 33.449 -39.889 83.168 1.00 24.73 316 GLY A CA 1
ATOM 656 C C . GLY A 1 95 ? 33.848 -40.655 84.416 1.00 24.26 316 GLY A C 1
ATOM 657 O O . GLY A 1 95 ? 32.963 -41.143 85.136 1.00 26.16 316 GLY A O 1
ATOM 658 N N . LYS A 1 96 ? 35.137 -40.721 84.727 1.00 20.52 317 LYS A N 1
ATOM 659 C CA . LYS A 1 96 ? 35.568 -41.267 86.027 1.00 20.83 317 LYS A CA 1
ATOM 660 C C . LYS A 1 96 ? 35.067 -40.431 87.200 1.00 20.16 317 LYS A C 1
ATOM 661 O O . LYS A 1 96 ? 34.792 -39.245 87.079 1.00 18.65 317 LYS A O 1
ATOM 667 N N . GLU A 1 97 ? 34.906 -41.105 88.341 1.00 18.97 318 GLU A N 1
ATOM 668 C CA . GLU A 1 97 ? 34.390 -40.522 89.556 1.00 21.09 318 GLU A CA 1
ATOM 669 C C . GLU A 1 97 ? 35.546 -40.160 90.480 1.00 19.80 318 GLU A C 1
ATOM 670 O O . GLU A 1 97 ? 36.439 -40.974 90.712 1.00 22.62 318 GLU A O 1
ATOM 676 N N . PHE A 1 98 ? 35.519 -38.913 90.948 1.00 17.80 319 PHE A N 1
ATOM 677 C CA . PHE A 1 98 ? 36.535 -38.404 91.893 1.00 18.26 319 PHE A CA 1
ATOM 678 C C . PHE A 1 98 ? 35.866 -38.255 93.219 1.00 19.10 319 PHE A C 1
ATOM 679 O O . PHE A 1 98 ? 34.781 -37.670 93.309 1.00 20.73 319 PHE A O 1
ATOM 687 N N . LYS A 1 99 ? 36.525 -38.757 94.260 1.00 18.63 320 LYS A N 1
ATOM 688 C CA . LYS A 1 99 ? 35.943 -38.804 95.577 1.00 18.07 320 LYS A CA 1
ATOM 689 C C . LYS A 1 99 ? 36.936 -38.269 96.608 1.00 19.13 320 LYS A C 1
ATOM 690 O O . LYS A 1 99 ? 38.089 -38.698 96.554 1.00 19.38 320 LYS A O 1
ATOM 696 N N . CYS A 1 100 ? 36.473 -37.361 97.445 1.00 19.56 321 CYS A N 1
ATOM 697 C CA . CYS A 1 100 ? 37.267 -36.975 98.629 1.00 20.09 321 CYS A CA 1
ATOM 698 C C . CYS A 1 100 ? 36.579 -37.491 99.879 1.00 19.43 321 CYS A C 1
ATOM 699 O O . CYS A 1 100 ? 35.362 -37.368 100.025 1.00 24.07 321 CYS A O 1
ATOM 702 N N . LYS A 1 101 ? 37.370 -38.024 100.804 1.00 22.42 322 LYS A N 1
ATOM 703 C CA . LYS A 1 101 ? 36.898 -38.518 102.087 1.00 21.80 322 LYS A CA 1
ATOM 704 C C . LYS A 1 101 ? 37.599 -37.689 103.180 1.00 22.24 322 LYS A C 1
ATOM 705 O O . LYS A 1 101 ? 38.814 -37.663 103.181 1.00 24.26 322 LYS A O 1
ATOM 711 N N . VAL A 1 102 ? 36.801 -37.063 104.032 1.00 22.35 323 VAL A N 1
ATOM 712 C CA . VAL A 1 102 ? 37.284 -36.073 105.016 1.00 20.01 323 VAL A CA 1
ATOM 713 C C . VAL A 1 102 ? 37.041 -36.681 106.414 1.00 27.33 323 VAL A C 1
ATOM 714 O O . VAL A 1 102 ? 35.908 -37.045 106.756 1.00 27.62 323 VAL A O 1
ATOM 718 N N . ASN A 1 103 ? 38.112 -36.775 107.196 1.00 26.68 324 ASN A N 1
ATOM 719 C CA . ASN A 1 103 ? 38.024 -37.258 108.581 1.00 33.48 324 ASN A CA 1
ATOM 720 C C . ASN A 1 103 ? 38.639 -36.276 109.546 1.00 32.31 324 ASN A C 1
ATOM 721 O O . ASN A 1 103 ? 39.464 -35.468 109.179 1.00 29.81 324 ASN A O 1
ATOM 726 N N . ASN A 1 104 ? 38.196 -36.359 110.790 1.00 46.53 325 ASN A N 1
ATOM 727 C CA . ASN A 1 104 ? 38.531 -35.374 111.826 1.00 43.60 325 ASN A CA 1
ATOM 728 C C . ASN A 1 104 ? 38.002 -35.943 113.133 1.00 60.24 325 ASN A C 1
ATOM 729 O O . ASN A 1 104 ? 37.088 -36.769 113.122 1.00 48.09 325 ASN A O 1
ATOM 734 N N . LYS A 1 105 ? 38.600 -35.525 114.250 1.00 69.95 326 LYS A N 1
ATOM 735 C CA . LYS A 1 105 ? 38.114 -35.889 115.587 1.00 64.85 326 LYS A CA 1
ATOM 736 C C . LYS A 1 105 ? 36.694 -35.362 115.833 1.00 48.71 326 LYS A C 1
ATOM 737 O O . LYS A 1 105 ? 35.890 -36.021 116.496 1.00 61.78 326 LYS A O 1
ATOM 739 N N . ASP A 1 106 ? 36.378 -34.192 115.271 1.00 53.03 327 ASP A N 1
ATOM 740 C CA . ASP A 1 106 ? 35.062 -33.559 115.462 1.00 58.65 327 ASP A CA 1
ATOM 741 C C . ASP A 1 106 ? 33.939 -34.119 114.570 1.00 69.15 327 ASP A C 1
ATOM 742 O O . ASP A 1 106 ? 32.893 -33.475 114.453 1.00 67.90 327 ASP A O 1
ATOM 744 N N . LEU A 1 107 ? 34.143 -35.293 113.952 1.00 66.76 328 LEU A N 1
ATOM 745 C CA . LEU A 1 107 ? 33.144 -35.891 113.060 1.00 60.37 328 LEU A CA 1
ATOM 746 C C . LEU A 1 107 ? 32.656 -37.231 113.585 1.00 53.02 328 LEU A C 1
ATOM 747 O O . LEU A 1 107 ? 33.476 -38.075 113.919 1.00 63.18 328 LEU A O 1
ATOM 752 N N . PRO A 1 108 ? 31.318 -37.442 113.629 1.00 59.51 329 PRO A N 1
ATOM 753 C CA . PRO A 1 108 ? 30.796 -38.767 113.981 1.00 55.22 329 PRO A CA 1
ATOM 754 C C . PRO A 1 108 ? 31.103 -39.842 112.935 1.00 62.68 329 PRO A C 1
ATOM 755 O O . PRO A 1 108 ? 31.160 -41.027 113.276 1.00 62.01 329 PRO A O 1
ATOM 759 N N . ALA A 1 109 ? 31.287 -39.425 111.678 1.00 48.58 330 ALA A N 1
ATOM 760 C CA . ALA A 1 109 ? 31.641 -40.330 110.587 1.00 51.87 330 ALA A CA 1
ATOM 761 C C . ALA A 1 109 ? 32.438 -39.516 109.563 1.00 37.38 330 ALA A C 1
ATOM 762 O O . ALA A 1 109 ? 32.229 -38.302 109.486 1.00 37.36 330 ALA A O 1
ATOM 764 N N . PRO A 1 110 ? 33.308 -40.172 108.780 1.00 34.49 331 PRO A N 1
ATOM 765 C CA . PRO A 1 110 ? 33.917 -39.429 107.649 1.00 40.83 331 PRO A CA 1
ATOM 766 C C . PRO A 1 110 ? 32.880 -38.891 106.675 1.00 42.98 331 PRO A C 1
ATOM 767 O O . PRO A 1 110 ? 31.821 -39.497 106.525 1.00 43.54 331 PRO A O 1
ATOM 771 N N . ILE A 1 111 ? 33.152 -37.726 106.094 1.00 28.39 332 ILE A N 1
ATOM 772 C CA . ILE A 1 111 ? 32.304 -37.136 105.095 1.00 27.78 332 ILE A CA 1
ATOM 773 C C . ILE A 1 111 ? 32.916 -37.482 103.740 1.00 35.82 332 ILE A C 1
ATOM 774 O O . ILE A 1 111 ? 34.112 -37.322 103.537 1.00 26.66 332 ILE A O 1
ATOM 779 N N . GLU A 1 112 ? 32.110 -37.997 102.798 1.00 27.34 333 GLU A N 1
ATOM 780 C CA . GLU A 1 112 ? 32.624 -38.346 101.483 1.00 26.63 333 GLU A CA 1
ATOM 781 C C . GLU A 1 112 ? 31.830 -37.526 100.486 1.00 26.35 333 GLU A C 1
ATOM 782 O O . GLU A 1 112 ? 30.630 -37.313 100.658 1.00 26.19 333 GLU A O 1
ATOM 788 N N . ARG A 1 113 ? 32.520 -36.949 99.501 1.00 21.70 334 ARG A N 1
ATOM 789 C CA . ARG A 1 113 ? 31.877 -36.175 98.441 1.00 23.39 334 ARG A CA 1
ATOM 790 C C . ARG A 1 113 ? 32.390 -36.733 97.134 1.00 24.95 334 ARG A C 1
ATOM 791 O O . ARG A 1 113 ? 33.547 -37.109 97.034 1.00 21.19 334 ARG A O 1
ATOM 799 N N . THR A 1 114 ? 31.528 -36.787 96.107 1.00 25.73 335 THR A N 1
ATOM 800 C CA . THR A 1 114 ? 31.917 -37.331 94.803 1.00 21.56 335 THR A CA 1
ATOM 801 C C . THR A 1 114 ? 31.509 -36.383 93.728 1.00 17.89 335 THR A C 1
ATOM 802 O O . THR A 1 114 ? 30.529 -35.613 93.878 1.00 21.93 335 THR A O 1
ATOM 806 N N . ILE A 1 115 ? 32.257 -36.441 92.634 1.00 19.41 336 ILE A N 1
ATOM 807 C CA . ILE A 1 115 ? 31.946 -35.630 91.465 1.00 19.15 336 ILE A CA 1
ATOM 808 C C . ILE A 1 115 ? 32.469 -36.296 90.198 1.00 18.56 336 ILE A C 1
ATOM 809 O O . ILE A 1 115 ? 33.435 -37.051 90.201 1.00 18.29 336 ILE A O 1
ATOM 814 N N . SER A 1 116 ? 31.736 -36.069 89.081 1.00 17.86 337 SER A N 1
ATOM 815 C CA . SER A 1 116 ? 32.125 -36.637 87.780 1.00 19.37 337 SER A CA 1
ATOM 816 C C . SER A 1 116 ? 31.478 -35.805 86.714 1.00 16.32 337 SER A C 1
ATOM 817 O O . SER A 1 116 ? 30.570 -35.012 86.972 1.00 21.25 337 SER A O 1
ATOM 820 N N . LYS A 1 117 ? 31.958 -35.969 85.506 1.00 19.12 338 LYS A N 1
ATOM 821 C CA . LYS A 1 117 ? 31.385 -35.217 84.373 1.00 18.90 338 LYS A CA 1
ATOM 822 C C . LYS A 1 117 ? 30.044 -35.806 84.052 1.00 17.41 338 LYS A C 1
ATOM 823 O O . LYS A 1 117 ? 29.997 -37.007 83.793 1.00 20.17 338 LYS A O 1
ATOM 829 N N . PRO A 1 118 ? 28.964 -35.016 84.079 1.00 21.21 339 PRO A N 1
ATOM 830 C CA . PRO A 1 118 ? 27.661 -35.633 83.891 1.00 21.19 339 PRO A CA 1
ATOM 831 C C . PRO A 1 118 ? 27.514 -36.258 82.493 1.00 19.51 339 PRO A C 1
ATOM 832 O O . PRO A 1 118 ? 28.078 -35.773 81.481 1.00 20.99 339 PRO A O 1
ATOM 836 N N . LYS A 1 119 ? 26.816 -37.381 82.429 1.00 20.96 340 LYS A N 1
ATOM 837 C CA . LYS A 1 119 ? 26.660 -38.097 81.191 1.00 19.37 340 LYS A CA 1
ATOM 838 C C . LYS A 1 119 ? 25.412 -37.648 80.475 1.00 20.11 340 LYS A C 1
ATOM 839 O O . LYS A 1 119 ? 24.329 -37.674 81.059 1.00 23.73 340 LYS A O 1
ATOM 845 N N . GLY A 1 120 ? 25.571 -37.237 79.219 1.00 19.22 341 GLY A N 1
ATOM 846 C CA . GLY A 1 120 ? 24.439 -36.760 78.419 1.00 22.93 341 GLY A CA 1
ATOM 847 C C . GLY A 1 120 ? 24.843 -36.426 76.999 1.00 19.35 341 GLY A C 1
ATOM 848 O O . GLY A 1 120 ? 25.975 -36.703 76.576 1.00 20.91 341 GLY A O 1
ATOM 849 N N . SER A 1 121 ? 23.900 -35.785 76.280 1.00 22.74 342 SER A N 1
ATOM 850 C CA . SER A 1 121 ? 24.134 -35.407 74.895 1.00 23.97 342 SER A CA 1
ATOM 851 C C . SER A 1 121 ? 25.188 -34.323 74.763 1.00 21.81 342 SER A C 1
ATOM 852 O O . SER A 1 121 ? 25.385 -33.498 75.662 1.00 22.78 342 SER A O 1
ATOM 855 N N . VAL A 1 122 ? 25.843 -34.329 73.620 1.00 22.47 343 VAL A N 1
ATOM 856 C CA . VAL A 1 122 ? 26.810 -33.309 73.294 1.00 20.70 343 VAL A CA 1
ATOM 857 C C . VAL A 1 122 ? 26.339 -32.718 71.973 1.00 25.65 343 VAL A C 1
ATOM 858 O O . VAL A 1 122 ? 26.080 -33.465 71.013 1.00 24.52 343 VAL A O 1
ATOM 862 N N . ARG A 1 123 ? 26.190 -31.391 71.939 1.00 20.12 344 ARG A N 1
ATOM 863 C CA . ARG A 1 123 ? 25.934 -30.652 70.712 1.00 20.37 344 ARG A CA 1
ATOM 864 C C . ARG A 1 123 ? 26.813 -29.424 70.686 1.00 18.62 344 ARG A C 1
ATOM 865 O O . ARG A 1 123 ? 26.856 -28.687 71.657 1.00 18.66 344 ARG A O 1
ATOM 873 N N . ALA A 1 124 ? 27.544 -29.229 69.599 1.00 20.60 345 ALA A N 1
ATOM 874 C CA . ALA A 1 124 ? 28.412 -28.067 69.470 1.00 21.75 345 ALA A CA 1
ATOM 875 C C . ALA A 1 124 ? 27.582 -26.781 69.407 1.00 19.77 345 ALA A C 1
ATOM 876 O O . ALA A 1 124 ? 26.473 -26.755 68.836 1.00 21.71 345 ALA A O 1
ATOM 878 N N . PRO A 1 125 ? 28.122 -25.708 69.969 1.00 18.40 346 PRO A N 1
ATOM 879 C CA . PRO A 1 125 ? 27.459 -24.398 69.805 1.00 18.31 346 PRO A CA 1
ATOM 880 C C . PRO A 1 125 ? 27.503 -23.862 68.391 1.00 19.16 346 PRO A C 1
ATOM 881 O O . PRO A 1 125 ? 28.435 -24.123 67.674 1.00 20.57 346 PRO A O 1
ATOM 885 N N . GLN A 1 126 ? 26.431 -23.192 68.018 1.00 16.94 347 GLN A N 1
ATOM 886 C CA . GLN A 1 126 ? 26.420 -22.313 66.860 1.00 18.92 347 GLN A CA 1
ATOM 887 C C . GLN A 1 126 ? 26.784 -20.903 67.383 1.00 17.72 347 GLN A C 1
ATOM 888 O O . GLN A 1 126 ? 26.197 -20.450 68.372 1.00 18.82 347 GLN A O 1
ATOM 894 N N . VAL A 1 127 ? 27.769 -20.286 66.749 1.00 17.35 348 VAL A N 1
ATOM 895 C CA . VAL A 1 127 ? 28.332 -19.014 67.213 1.00 16.58 348 VAL A CA 1
ATOM 896 C C . VAL A 1 127 ? 28.055 -18.000 66.118 1.00 20.07 348 VAL A C 1
ATOM 897 O O . VAL A 1 127 ? 28.348 -18.275 64.951 1.00 20.15 348 VAL A O 1
ATOM 901 N N . TYR A 1 128 ? 27.486 -16.853 66.483 1.00 16.75 349 TYR A N 1
ATOM 902 C CA . TYR A 1 128 ? 27.351 -15.734 65.540 1.00 17.38 349 TYR A CA 1
ATOM 903 C C . TYR A 1 128 ? 27.810 -14.454 66.188 1.00 19.29 349 TYR A C 1
ATOM 904 O O . TYR A 1 128 ? 27.520 -14.233 67.364 1.00 18.55 349 TYR A O 1
ATOM 913 N N . VAL A 1 129 ? 28.450 -13.576 65.412 1.00 17.09 350 VAL A N 1
ATOM 914 C CA . VAL A 1 129 ? 28.739 -12.222 65.851 1.00 14.93 350 VAL A CA 1
ATOM 915 C C . VAL A 1 129 ? 27.727 -11.268 65.207 1.00 17.97 350 VAL A C 1
ATOM 916 O O . VAL A 1 129 ? 27.377 -11.397 64.019 1.00 21.04 350 VAL A O 1
ATOM 920 N N . LEU A 1 130 ? 27.182 -10.351 66.023 1.00 17.30 351 LEU A N 1
ATOM 921 C CA . LEU A 1 130 ? 26.149 -9.400 65.611 1.00 17.07 351 LEU A CA 1
ATOM 922 C C . LEU A 1 130 ? 26.738 -8.012 65.733 1.00 19.40 351 LEU A C 1
ATOM 923 O O . LEU A 1 130 ? 27.369 -7.668 66.729 1.00 18.55 351 LEU A O 1
ATOM 928 N N . PRO A 1 131 ? 26.525 -7.192 64.709 1.00 18.17 352 PRO A N 1
ATOM 929 C CA . PRO A 1 131 ? 26.991 -5.819 64.760 1.00 18.75 352 PRO A CA 1
ATOM 930 C C . PRO A 1 131 ? 26.186 -4.947 65.716 1.00 18.50 352 PRO A C 1
ATOM 931 O O . PRO A 1 131 ? 25.131 -5.380 66.198 1.00 19.06 352 PRO A O 1
ATOM 935 N N . PRO A 1 132 ? 26.623 -3.695 65.881 1.00 20.79 353 PRO A N 1
ATOM 936 C CA . PRO A 1 132 ? 25.787 -2.821 66.702 1.00 20.02 353 PRO A CA 1
ATOM 937 C C . PRO A 1 132 ? 24.430 -2.630 66.120 1.00 21.33 353 PRO A C 1
ATOM 938 O O . PRO A 1 132 ? 24.292 -2.579 64.882 1.00 22.34 353 PRO A O 1
ATOM 942 N N . PRO A 1 133 ? 23.408 -2.439 66.958 1.00 22.07 354 PRO A N 1
ATOM 943 C CA . PRO A 1 133 ? 22.140 -2.002 66.410 1.00 24.49 354 PRO A CA 1
ATOM 944 C C . PRO A 1 133 ? 22.297 -0.656 65.689 1.00 27.12 354 PRO A C 1
ATOM 945 O O . PRO A 1 133 ? 23.119 0.149 66.066 1.00 24.75 354 PRO A O 1
ATOM 949 N N . GLU A 1 134 ? 21.529 -0.480 64.626 1.00 28.76 355 GLU A N 1
ATOM 950 C CA . GLU A 1 134 ? 21.655 0.694 63.765 1.00 41.67 355 GLU A CA 1
ATOM 951 C C . GLU A 1 134 ? 21.550 1.992 64.585 1.00 33.88 355 GLU A C 1
ATOM 952 O O . GLU A 1 134 ? 22.307 2.950 64.379 1.00 33.88 355 GLU A O 1
ATOM 958 N N A GLU A 1 135 ? 20.642 1.990 65.554 0.55 34.98 356 GLU A N 1
ATOM 959 N N B GLU A 1 135 ? 20.639 1.999 65.548 0.45 37.20 356 GLU A N 1
ATOM 960 C CA A GLU A 1 135 ? 20.375 3.199 66.350 0.55 35.92 356 GLU A CA 1
ATOM 961 C CA B GLU A 1 135 ? 20.389 3.213 66.336 0.45 39.47 356 GLU A CA 1
ATOM 962 C C A GLU A 1 135 ? 21.536 3.621 67.247 0.55 38.68 356 GLU A C 1
ATOM 963 C C B GLU A 1 135 ? 21.535 3.622 67.257 0.45 39.43 356 GLU A C 1
ATOM 964 O O A GLU A 1 135 ? 21.628 4.779 67.626 0.55 39.94 356 GLU A O 1
ATOM 965 O O B GLU A 1 135 ? 21.624 4.779 67.646 0.45 40.37 356 GLU A O 1
ATOM 976 N N . GLU A 1 136 ? 22.429 2.680 67.565 1.00 27.37 357 GLU A N 1
ATOM 977 C CA . GLU A 1 136 ? 23.631 2.951 68.299 1.00 27.69 357 GLU A CA 1
ATOM 978 C C . GLU A 1 136 ? 24.744 3.605 67.491 1.00 28.89 357 GLU A C 1
ATOM 979 O O . GLU A 1 136 ? 25.701 4.119 68.031 1.00 33.02 357 GLU A O 1
ATOM 985 N N . MET A 1 137 ? 24.641 3.554 66.163 1.00 32.63 358 MET A N 1
ATOM 986 C CA . MET A 1 137 ? 25.709 4.015 65.310 1.00 35.33 358 MET A CA 1
ATOM 987 C C . MET A 1 137 ? 25.946 5.539 65.338 1.00 40.70 358 MET A C 1
ATOM 988 O O . MET A 1 137 ? 26.973 5.978 64.852 1.00 42.24 358 MET A O 1
ATOM 993 N N . THR A 1 138 ? 25.069 6.325 65.985 1.00 41.98 359 THR A N 1
ATOM 994 C CA . THR A 1 138 ? 25.385 7.747 66.244 1.00 41.64 359 THR A CA 1
ATOM 995 C C . THR A 1 138 ? 26.177 8.004 67.521 1.00 51.94 359 THR A C 1
ATOM 996 O O . THR A 1 138 ? 26.492 9.151 67.824 1.00 48.52 359 THR A O 1
ATOM 1000 N N . LYS A 1 139 ? 26.527 6.951 68.258 1.00 32.15 360 LYS A N 1
ATOM 1001 C CA . LYS A 1 139 ? 27.175 7.088 69.527 1.00 33.07 360 LYS A CA 1
ATOM 1002 C C . LYS A 1 139 ? 28.654 6.926 69.358 1.00 33.89 360 LYS A C 1
ATOM 1003 O O . LYS A 1 139 ? 29.109 6.384 68.335 1.00 38.40 360 LYS A O 1
ATOM 1009 N N . LYS A 1 140 ? 29.394 7.368 70.366 1.00 32.84 361 LYS A N 1
ATOM 1010 C CA . LYS A 1 140 ? 30.840 7.309 70.368 1.00 35.81 361 LYS A CA 1
ATOM 1011 C C . LYS A 1 140 ? 31.318 5.886 70.648 1.00 36.01 361 LYS A C 1
ATOM 1012 O O . LYS A 1 140 ? 32.375 5.497 70.191 1.00 35.25 361 LYS A O 1
ATOM 1018 N N . GLN A 1 141 ? 30.556 5.154 71.462 1.00 31.30 362 GLN A N 1
ATOM 1019 C CA . GLN A 1 141 ? 30.874 3.757 71.808 1.00 30.26 362 GLN A CA 1
ATOM 1020 C C . GLN A 1 141 ? 29.721 2.895 71.317 1.00 27.31 362 GLN A C 1
ATOM 1021 O O . GLN A 1 141 ? 28.566 3.301 71.353 1.00 27.51 362 GLN A O 1
ATOM 1027 N N . VAL A 1 142 ? 30.037 1.723 70.773 1.00 22.52 363 VAL A N 1
ATOM 1028 C CA . VAL A 1 142 ? 29.005 0.858 70.220 1.00 20.56 363 VAL A CA 1
ATOM 1029 C C . VAL A 1 142 ? 29.217 -0.551 70.827 1.00 19.86 363 VAL A C 1
ATOM 1030 O O . VAL A 1 142 ? 30.222 -0.820 71.453 1.00 21.10 363 VAL A O 1
ATOM 1034 N N . THR A 1 143 ? 28.209 -1.407 70.657 1.00 19.89 364 THR A N 1
ATOM 1035 C CA . THR A 1 143 ? 28.168 -2.709 71.317 1.00 19.46 364 THR A CA 1
ATOM 1036 C C . THR A 1 143 ? 28.214 -3.825 70.264 1.00 18.80 364 THR A C 1
ATOM 1037 O O . THR A 1 143 ? 27.423 -3.813 69.347 1.00 21.26 364 THR A O 1
ATOM 1041 N N . LEU A 1 144 ? 29.161 -4.737 70.414 1.00 17.04 365 LEU A N 1
ATOM 1042 C CA . LEU A 1 144 ? 29.227 -5.965 69.591 1.00 17.65 365 LEU A CA 1
ATOM 1043 C C . LEU A 1 144 ? 28.715 -7.139 70.442 1.00 17.98 365 LEU A C 1
ATOM 1044 O O . LEU A 1 144 ? 29.038 -7.239 71.640 1.00 18.62 365 LEU A O 1
ATOM 1049 N N . THR A 1 145 ? 27.892 -7.990 69.842 1.00 15.33 366 THR A N 1
ATOM 1050 C CA . THR A 1 145 ? 27.269 -9.095 70.562 1.00 15.27 366 THR A CA 1
ATOM 1051 C C . THR A 1 145 ? 27.672 -10.424 69.937 1.00 17.09 366 THR A C 1
ATOM 1052 O O . THR A 1 145 ? 27.619 -10.592 68.724 1.00 17.02 366 THR A O 1
ATOM 1056 N N . CYS A 1 146 ? 28.082 -11.373 70.762 1.00 15.70 367 CYS A N 1
ATOM 1057 C CA . CYS A 1 146 ? 28.361 -12.723 70.315 1.00 16.83 367 CYS A CA 1
ATOM 1058 C C . CYS A 1 146 ? 27.223 -13.603 70.873 1.00 16.67 367 CYS A C 1
ATOM 1059 O O . CYS A 1 146 ? 26.997 -13.651 72.074 1.00 17.58 367 CYS A O 1
ATOM 1062 N N A MET A 1 147 ? 26.498 -14.224 69.961 0.55 14.77 368 MET A N 1
ATOM 1063 N N B MET A 1 147 ? 26.475 -14.227 69.975 0.45 14.83 368 MET A N 1
ATOM 1064 C CA A MET A 1 147 ? 25.406 -15.155 70.243 0.55 13.88 368 MET A CA 1
ATOM 1065 C CA B MET A 1 147 ? 25.369 -15.125 70.349 0.45 14.02 368 MET A CA 1
ATOM 1066 C C A MET A 1 147 ? 25.993 -16.550 70.189 0.55 16.23 368 MET A C 1
ATOM 1067 C C B MET A 1 147 ? 25.806 -16.557 70.158 0.45 14.89 368 MET A C 1
ATOM 1068 O O A MET A 1 147 ? 26.648 -16.925 69.202 0.55 15.93 368 MET A O 1
ATOM 1069 O O B MET A 1 147 ? 26.119 -16.964 69.022 0.45 14.17 368 MET A O 1
ATOM 1078 N N . VAL A 1 148 ? 25.830 -17.304 71.275 1.00 15.36 369 VAL A N 1
ATOM 1079 C CA . VAL A 1 148 ? 26.327 -18.686 71.315 1.00 15.78 369 VAL A CA 1
ATOM 1080 C C . VAL A 1 148 ? 25.158 -19.572 71.726 1.00 15.97 369 VAL A C 1
ATOM 1081 O O . VAL A 1 148 ? 24.632 -19.422 72.821 1.00 16.83 369 VAL A O 1
ATOM 1085 N N . LYS A 1 149 ? 24.695 -20.465 70.847 1.00 15.30 370 LYS A N 1
ATOM 1086 C CA . LYS A 1 149 ? 23.447 -21.145 71.114 1.00 15.14 370 LYS A CA 1
ATOM 1087 C C . LYS A 1 149 ? 23.468 -22.599 70.660 1.00 17.14 370 LYS A C 1
ATOM 1088 O O . LYS A 1 149 ? 24.420 -23.043 69.996 1.00 17.27 370 LYS A O 1
ATOM 1094 N N A ASP A 1 150 ? 22.439 -23.307 71.068 0.59 17.98 371 ASP A N 1
ATOM 1095 N N B ASP A 1 150 ? 22.433 -23.315 71.062 0.41 18.30 371 ASP A N 1
ATOM 1096 C CA A ASP A 1 150 ? 22.159 -24.699 70.677 0.59 18.08 371 ASP A CA 1
ATOM 1097 C CA B ASP A 1 150 ? 22.194 -24.713 70.659 0.41 18.65 371 ASP A CA 1
ATOM 1098 C C A ASP A 1 150 ? 23.124 -25.723 71.252 0.59 20.38 371 ASP A C 1
ATOM 1099 C C B ASP A 1 150 ? 23.314 -25.634 71.117 0.41 20.35 371 ASP A C 1
ATOM 1100 O O A ASP A 1 150 ? 23.140 -26.855 70.776 0.59 19.02 371 ASP A O 1
ATOM 1101 O O B ASP A 1 150 ? 23.705 -26.562 70.378 0.41 19.04 371 ASP A O 1
ATOM 1110 N N . PHE A 1 151 ? 23.864 -25.358 72.308 1.00 17.12 372 PHE A N 1
ATOM 1111 C CA . PHE A 1 151 ? 24.923 -26.212 72.847 1.00 16.90 372 PHE A CA 1
ATOM 1112 C C . PHE A 1 151 ? 24.472 -27.093 74.019 1.00 15.78 372 PHE A C 1
ATOM 1113 O O . PHE A 1 151 ? 23.564 -26.743 74.801 1.00 17.47 372 PHE A O 1
ATOM 1121 N N . MET A 1 152 ? 25.127 -28.266 74.102 1.00 15.91 373 MET A N 1
ATOM 1122 C CA . MET A 1 152 ? 24.961 -29.192 75.213 1.00 17.18 373 MET A CA 1
ATOM 1123 C C . MET A 1 152 ? 26.293 -29.882 75.416 1.00 16.15 373 MET A C 1
ATOM 1124 O O . MET A 1 152 ? 26.934 -30.222 74.441 1.00 17.21 373 MET A O 1
ATOM 1129 N N . PRO A 1 153 ? 26.738 -30.089 76.658 1.00 16.35 374 PRO A N 1
ATOM 1130 C CA . PRO A 1 153 ? 26.184 -29.604 77.869 1.00 15.60 374 PRO A CA 1
ATOM 1131 C C . PRO A 1 153 ? 26.416 -28.075 78.047 1.00 15.95 374 PRO A C 1
ATOM 1132 O O . PRO A 1 153 ? 27.033 -27.438 77.161 1.00 17.05 374 PRO A O 1
ATOM 1136 N N . GLU A 1 154 ? 25.944 -27.537 79.163 1.00 17.60 375 GLU A N 1
ATOM 1137 C CA . GLU A 1 154 ? 26.007 -26.094 79.409 1.00 17.09 375 GLU A CA 1
ATOM 1138 C C . GLU A 1 154 ? 27.407 -25.544 79.646 1.00 18.78 375 GLU A C 1
ATOM 1139 O O . GLU A 1 154 ? 27.577 -24.336 79.603 1.00 19.47 375 GLU A O 1
ATOM 1145 N N . ASP A 1 155 ? 28.354 -26.408 79.962 1.00 19.27 376 ASP A N 1
ATOM 1146 C CA . ASP A 1 155 ? 29.739 -25.988 80.278 1.00 18.17 376 ASP A CA 1
ATOM 1147 C C . ASP A 1 155 ? 30.437 -25.418 79.048 1.00 18.11 376 ASP A C 1
ATOM 1148 O O . ASP A 1 155 ? 30.562 -26.083 78.051 1.00 18.22 376 ASP A O 1
ATOM 1153 N N . ILE A 1 156 ? 30.899 -24.184 79.173 1.00 17.75 377 ILE A N 1
ATOM 1154 C CA . ILE A 1 156 ? 31.405 -23.441 78.025 1.00 15.45 377 ILE A CA 1
ATOM 1155 C C . ILE A 1 156 ? 32.296 -22.330 78.518 1.00 16.07 377 ILE A C 1
ATOM 1156 O O . ILE A 1 156 ? 32.106 -21.816 79.642 1.00 18.04 377 ILE A O 1
ATOM 1161 N N . TYR A 1 157 ? 33.235 -21.909 77.684 1.00 15.16 378 TYR A N 1
ATOM 1162 C CA . TYR A 1 157 ? 34.043 -20.773 77.937 1.00 17.19 378 TYR A CA 1
ATOM 1163 C C . TYR A 1 157 ? 34.007 -19.852 76.716 1.00 16.40 378 TYR A C 1
ATOM 1164 O O . TYR A 1 157 ? 34.205 -20.363 75.593 1.00 17.04 378 TYR A O 1
ATOM 1173 N N . VAL A 1 158 ? 33.752 -18.556 76.944 1.00 14.89 379 VAL A N 1
ATOM 1174 C CA . VAL A 1 158 ? 33.584 -17.567 75.865 1.00 16.58 379 VAL A CA 1
ATOM 1175 C C . VAL A 1 158 ? 34.395 -16.327 76.197 1.00 16.99 379 VAL A C 1
ATOM 1176 O O . VAL A 1 158 ? 34.367 -15.812 77.335 1.00 17.28 379 VAL A O 1
ATOM 1180 N N . GLU A 1 159 ? 35.115 -15.826 75.187 1.00 17.20 380 GLU A N 1
ATOM 1181 C CA . GLU A 1 159 ? 35.817 -14.549 75.344 1.00 18.78 380 GLU A CA 1
ATOM 1182 C C . GLU A 1 159 ? 35.798 -13.780 74.030 1.00 18.49 380 GLU A C 1
ATOM 1183 O O . GLU A 1 159 ? 35.620 -14.366 72.985 1.00 20.77 380 GLU A O 1
ATOM 1189 N N . TRP A 1 160 ? 35.968 -12.470 74.126 1.00 19.09 381 TRP A N 1
ATOM 1190 C CA . TRP A 1 160 ? 36.258 -11.642 72.936 1.00 18.33 381 TRP A CA 1
ATOM 1191 C C . TRP A 1 160 ? 37.755 -11.364 72.916 1.00 22.69 381 TRP A C 1
ATOM 1192 O O . TRP A 1 160 ? 38.387 -11.252 73.968 1.00 26.34 381 TRP A O 1
ATOM 1203 N N . THR A 1 161 ? 38.314 -11.276 71.720 1.00 22.93 382 THR A N 1
ATOM 1204 C CA . THR A 1 161 ? 39.727 -10.949 71.515 1.00 23.60 382 THR A CA 1
ATOM 1205 C C . THR A 1 161 ? 39.856 -9.919 70.411 1.00 27.79 382 THR A C 1
ATOM 1206 O O . THR A 1 161 ? 38.940 -9.740 69.594 1.00 26.73 382 THR A O 1
ATOM 1210 N N . ASN A 1 162 ? 40.967 -9.194 70.432 1.00 29.05 383 ASN A N 1
ATOM 1211 C CA . ASN A 1 162 ? 41.289 -8.250 69.354 1.00 34.01 383 ASN A CA 1
ATOM 1212 C C . ASN A 1 162 ? 42.758 -8.410 69.001 1.00 42.51 383 ASN A C 1
ATOM 1213 O O . ASN A 1 162 ? 43.621 -8.344 69.865 1.00 47.57 383 ASN A O 1
ATOM 1218 N N . ASN A 1 163 ? 43.018 -8.681 67.732 1.00 52.01 384 ASN A N 1
ATOM 1219 C CA . ASN A 1 163 ? 44.370 -9.002 67.249 1.00 65.18 384 ASN A CA 1
ATOM 1220 C C . ASN A 1 163 ? 45.019 -10.112 68.065 1.00 76.09 384 ASN A C 1
ATOM 1221 O O . ASN A 1 163 ? 46.208 -10.023 68.384 1.00 72.12 384 ASN A O 1
ATOM 1223 N N . GLY A 1 164 ? 44.224 -11.128 68.427 1.00 75.19 385 GLY A N 1
ATOM 1224 C CA . GLY A 1 164 ? 44.674 -12.227 69.282 1.00 65.76 385 GLY A CA 1
ATOM 1225 C C . GLY A 1 164 ? 44.732 -11.967 70.783 1.00 66.33 385 GLY A C 1
ATOM 1226 O O . GLY A 1 164 ? 44.791 -12.930 71.547 1.00 78.68 385 GLY A O 1
ATOM 1227 N N . LYS A 1 165 ? 44.717 -10.698 71.217 1.00 59.78 386 LYS A N 1
ATOM 1228 C CA . LYS A 1 165 ? 44.846 -10.361 72.641 1.00 57.90 386 LYS A CA 1
ATOM 1229 C C . LYS A 1 165 ? 43.477 -10.472 73.312 1.00 66.26 386 LYS A C 1
ATOM 1230 O O . LYS A 1 165 ? 42.487 -9.901 72.801 1.00 44.38 386 LYS A O 1
ATOM 1232 N N . THR A 1 166 ? 43.427 -11.199 74.440 1.00 67.59 387 THR A N 1
ATOM 1233 C CA . THR A 1 166 ? 42.210 -11.345 75.236 1.00 62.77 387 THR A CA 1
ATOM 1234 C C . THR A 1 166 ? 41.712 -9.945 75.624 1.00 71.17 387 THR A C 1
ATOM 1235 O O . THR A 1 166 ? 42.479 -9.101 76.130 1.00 48.77 387 THR A O 1
ATOM 1237 N N . GLU A 1 167 ? 40.440 -9.688 75.328 1.00 60.29 388 GLU A N 1
ATOM 1238 C CA . GLU A 1 167 ? 39.917 -8.320 75.320 1.00 63.80 388 GLU A CA 1
ATOM 1239 C C . GLU A 1 167 ? 39.698 -7.758 76.704 1.00 64.70 388 GLU A C 1
ATOM 1240 O O . GLU A 1 167 ? 39.508 -8.505 77.684 1.00 53.31 388 GLU A O 1
ATOM 1246 N N . LEU A 1 168 ? 39.716 -6.429 76.748 1.00 63.58 389 LEU A N 1
ATOM 1247 C CA . LEU A 1 168 ? 39.404 -5.691 77.940 1.00 79.01 389 LEU A CA 1
ATOM 1248 C C . LEU A 1 168 ? 37.895 -5.741 78.233 1.00 61.56 389 LEU A C 1
ATOM 1249 O O . LEU A 1 168 ? 37.469 -6.415 79.184 1.00 67.02 389 LEU A O 1
ATOM 1251 N N . ASN A 1 169 ? 37.070 -5.034 77.462 1.00 38.86 390 ASN A N 1
ATOM 1252 C CA . ASN A 1 169 ? 35.751 -4.707 78.057 1.00 32.48 390 ASN A CA 1
ATOM 1253 C C . ASN A 1 169 ? 34.581 -5.543 77.552 1.00 27.46 390 ASN A C 1
ATOM 1254 O O . ASN A 1 169 ? 33.665 -5.002 76.870 1.00 27.46 390 ASN A O 1
ATOM 1259 N N . TYR A 1 170 ? 34.604 -6.835 77.919 1.00 25.66 391 TYR A N 1
ATOM 1260 C CA . TYR A 1 170 ? 33.446 -7.707 77.582 1.00 22.48 391 TYR A CA 1
ATOM 1261 C C . TYR A 1 170 ? 32.889 -8.393 78.831 1.00 20.57 391 TYR A C 1
ATOM 1262 O O . TYR A 1 170 ? 33.596 -8.612 79.846 1.00 19.63 391 TYR A O 1
ATOM 1271 N N . LYS A 1 171 ? 31.628 -8.798 78.730 1.00 16.88 392 LYS A N 1
ATOM 1272 C CA . LYS A 1 171 ? 30.970 -9.479 79.796 1.00 15.85 392 LYS A CA 1
ATOM 1273 C C . LYS A 1 171 ? 30.048 -10.543 79.228 1.00 16.22 392 LYS A C 1
ATOM 1274 O O . LYS A 1 171 ? 29.374 -10.288 78.222 1.00 16.41 392 LYS A O 1
ATOM 1280 N N . ASN A 1 172 ? 30.004 -11.683 79.880 1.00 15.28 393 ASN A N 1
ATOM 1281 C CA . ASN A 1 172 ? 29.205 -12.848 79.465 1.00 15.99 393 ASN A CA 1
ATOM 1282 C C . ASN A 1 172 ? 27.964 -12.999 80.290 1.00 16.90 393 ASN A C 1
ATOM 1283 O O . ASN A 1 172 ? 28.002 -12.785 81.504 1.00 17.81 393 ASN A O 1
ATOM 1288 N N . THR A 1 173 ? 26.882 -13.420 79.657 1.00 14.86 394 THR A N 1
ATOM 1289 C CA . THR A 1 173 ? 25.740 -13.948 80.420 1.00 14.72 394 THR A CA 1
ATOM 1290 C C . THR A 1 173 ? 26.054 -15.383 80.815 1.00 15.58 394 THR A C 1
ATOM 1291 O O . THR A 1 173 ? 26.876 -16.069 80.199 1.00 16.79 394 THR A O 1
ATOM 1295 N N . GLU A 1 174 ? 25.312 -15.869 81.824 1.00 16.23 395 GLU A N 1
ATOM 1296 C CA . GLU A 1 174 ? 25.344 -17.303 82.135 1.00 16.89 395 GLU A CA 1
ATOM 1297 C C . GLU A 1 174 ? 24.499 -18.055 81.093 1.00 16.04 395 GLU A C 1
ATOM 1298 O O . GLU A 1 174 ? 23.650 -17.431 80.452 1.00 19.31 395 GLU A O 1
ATOM 1304 N N . PRO A 1 175 ? 24.725 -19.352 80.903 1.00 15.67 396 PRO A N 1
ATOM 1305 C CA . PRO A 1 175 ? 23.891 -20.100 79.983 1.00 17.08 396 PRO A CA 1
ATOM 1306 C C . PRO A 1 175 ? 22.476 -20.222 80.481 1.00 18.09 396 PRO A C 1
ATOM 1307 O O . PRO A 1 175 ? 22.241 -20.279 81.697 1.00 18.80 396 PRO A O 1
ATOM 1311 N N . VAL A 1 176 ? 21.552 -20.278 79.531 1.00 15.34 397 VAL A N 1
ATOM 1312 C CA . VAL A 1 176 ? 20.125 -20.318 79.767 1.00 15.81 397 VAL A CA 1
ATOM 1313 C C . VAL A 1 176 ? 19.607 -21.577 79.056 1.00 17.38 397 VAL A C 1
ATOM 1314 O O . VAL A 1 176 ? 19.967 -21.850 77.915 1.00 17.58 397 VAL A O 1
ATOM 1318 N N . LEU A 1 177 ? 18.718 -22.318 79.752 1.00 18.23 398 LEU A N 1
ATOM 1319 C CA . LEU A 1 177 ? 18.052 -23.501 79.141 1.00 22.13 398 LEU A CA 1
ATOM 1320 C C . LEU A 1 177 ? 17.014 -23.057 78.156 1.00 22.57 398 LEU A C 1
ATOM 1321 O O . LEU A 1 177 ? 16.107 -22.329 78.548 1.00 23.98 398 LEU A O 1
ATOM 1326 N N . ASP A 1 178 ? 17.154 -23.485 76.906 1.00 22.04 399 ASP A N 1
ATOM 1327 C CA . ASP A 1 178 ? 16.284 -23.082 75.815 1.00 23.89 399 ASP A CA 1
ATOM 1328 C C . ASP A 1 178 ? 15.120 -24.109 75.801 1.00 28.26 399 ASP A C 1
ATOM 1329 O O . ASP A 1 178 ? 15.154 -25.140 76.524 1.00 26.24 399 ASP A O 1
ATOM 1334 N N . SER A 1 179 ? 14.123 -23.781 74.998 1.00 30.98 400 SER A N 1
ATOM 1335 C CA . SER A 1 179 ? 12.881 -24.557 74.933 1.00 35.01 400 SER A CA 1
ATOM 1336 C C . SER A 1 179 ? 13.098 -25.993 74.430 1.00 36.39 400 SER A C 1
ATOM 1337 O O . SER A 1 179 ? 12.326 -26.877 74.775 1.00 45.02 400 SER A O 1
ATOM 1340 N N . ASP A 1 180 ? 14.157 -26.248 73.673 1.00 34.48 401 ASP A N 1
ATOM 1341 C CA . ASP A 1 180 ? 14.455 -27.611 73.216 1.00 30.81 401 ASP A CA 1
ATOM 1342 C C . ASP A 1 180 ? 15.453 -28.412 74.067 1.00 33.68 401 ASP A C 1
ATOM 1343 O O . ASP A 1 180 ? 15.892 -29.488 73.660 1.00 33.15 401 ASP A O 1
ATOM 1348 N N . GLY A 1 181 ? 15.837 -27.906 75.249 1.00 28.05 402 GLY A N 1
ATOM 1349 C CA . GLY A 1 181 ? 16.802 -28.587 76.074 1.00 30.80 402 GLY A CA 1
ATOM 1350 C C . GLY A 1 181 ? 18.265 -28.258 75.815 1.00 24.56 402 GLY A C 1
ATOM 1351 O O . GLY A 1 181 ? 19.127 -28.690 76.576 1.00 24.31 402 GLY A O 1
ATOM 1352 N N . SER A 1 182 ? 18.535 -27.462 74.777 1.00 22.29 403 SER A N 1
ATOM 1353 C CA . SER A 1 182 ? 19.901 -26.956 74.565 1.00 21.01 403 SER A CA 1
ATOM 1354 C C . SER A 1 182 ? 20.045 -25.655 75.381 1.00 19.16 403 SER A C 1
ATOM 1355 O O . SER A 1 182 ? 19.109 -25.167 75.985 1.00 21.13 403 SER A O 1
ATOM 1358 N N . TYR A 1 183 ? 21.258 -25.139 75.368 1.00 18.28 404 TYR A N 1
ATOM 1359 C CA . TYR A 1 183 ? 21.579 -23.895 76.066 1.00 16.73 404 TYR A CA 1
ATOM 1360 C C . TYR A 1 183 ? 22.046 -22.803 75.137 1.00 15.84 404 TYR A C 1
ATOM 1361 O O . TYR A 1 183 ? 22.547 -23.065 74.081 1.00 16.70 404 TYR A O 1
ATOM 1370 N N . PHE A 1 184 ? 21.899 -21.560 75.592 1.00 16.47 405 PHE A N 1
ATOM 1371 C CA . PHE A 1 184 ? 22.459 -20.390 74.883 1.00 15.69 405 PHE A CA 1
ATOM 1372 C C . PHE A 1 184 ? 23.023 -19.408 75.889 1.00 16.08 405 PHE A C 1
ATOM 1373 O O . PHE A 1 184 ? 22.648 -19.380 77.055 1.00 16.84 405 PHE A O 1
ATOM 1381 N N . MET A 1 185 ? 23.837 -18.506 75.359 1.00 15.04 406 MET A N 1
ATOM 1382 C CA . MET A 1 185 ? 24.350 -17.382 76.124 1.00 14.34 406 MET A CA 1
ATOM 1383 C C . MET A 1 185 ? 24.713 -16.271 75.142 1.00 13.75 406 MET A C 1
ATOM 1384 O O . MET A 1 185 ? 24.776 -16.460 73.911 1.00 15.75 406 MET A O 1
ATOM 1389 N N . TYR A 1 186 ? 24.945 -15.079 75.684 1.00 14.96 407 TYR A N 1
ATOM 1390 C CA . TYR A 1 186 ? 25.470 -13.977 74.897 1.00 13.70 407 TYR A CA 1
ATOM 1391 C C . TYR A 1 186 ? 26.717 -13.400 75.567 1.00 16.70 407 TYR A C 1
ATOM 1392 O O . TYR A 1 186 ? 26.823 -13.403 76.804 1.00 15.20 407 TYR A O 1
ATOM 1401 N N . SER A 1 187 ? 27.617 -12.862 74.743 1.00 14.72 408 SER A N 1
ATOM 1402 C CA . SER A 1 187 ? 28.783 -12.117 75.250 1.00 15.65 408 SER A CA 1
ATOM 1403 C C . SER A 1 187 ? 28.736 -10.711 74.658 1.00 16.62 408 SER A C 1
ATOM 1404 O O . SER A 1 187 ? 28.693 -10.578 73.442 1.00 18.30 408 SER A O 1
ATOM 1407 N N . LYS A 1 188 ? 28.804 -9.699 75.503 1.00 15.48 409 LYS A N 1
ATOM 1408 C CA . LYS A 1 188 ? 28.648 -8.303 75.103 1.00 15.17 409 LYS A CA 1
ATOM 1409 C C . LYS A 1 188 ? 30.040 -7.609 75.166 1.00 16.17 409 LYS A C 1
ATOM 1410 O O . LYS A 1 188 ? 30.699 -7.638 76.199 1.00 17.06 409 LYS A O 1
ATOM 1416 N N . LEU A 1 189 ? 30.445 -6.958 74.079 1.00 16.66 410 LEU A N 1
ATOM 1417 C CA . LEU A 1 189 ? 31.715 -6.228 74.007 1.00 18.44 410 LEU A CA 1
ATOM 1418 C C . LEU A 1 189 ? 31.444 -4.753 73.662 1.00 17.54 410 LEU A C 1
ATOM 1419 O O . LEU A 1 189 ? 30.765 -4.476 72.713 1.00 18.67 410 LEU A O 1
ATOM 1424 N N . ARG A 1 190 ? 31.921 -3.835 74.508 1.00 20.67 411 ARG A N 1
ATOM 1425 C CA . ARG A 1 190 ? 31.856 -2.382 74.228 1.00 21.68 411 ARG A CA 1
ATOM 1426 C C . ARG A 1 190 ? 33.149 -1.956 73.550 1.00 20.71 411 ARG A C 1
ATOM 1427 O O . ARG A 1 190 ? 34.232 -2.282 74.046 1.00 24.12 411 ARG A O 1
ATOM 1435 N N . VAL A 1 191 ? 33.010 -1.270 72.433 1.00 21.14 412 VAL A N 1
ATOM 1436 C CA . VAL A 1 191 ? 34.166 -0.727 71.702 1.00 25.03 412 VAL A CA 1
ATOM 1437 C C . VAL A 1 191 ? 33.942 0.739 71.299 1.00 25.42 412 VAL A C 1
ATOM 1438 O O . VAL A 1 191 ? 32.830 1.192 71.146 1.00 26.13 412 VAL A O 1
ATOM 1442 N N . GLU A 1 192 ? 35.051 1.433 71.076 1.00 32.36 413 GLU A N 1
ATOM 1443 C CA . GLU A 1 192 ? 35.026 2.738 70.406 1.00 33.48 413 GLU A CA 1
ATOM 1444 C C . GLU A 1 192 ? 34.516 2.585 69.003 1.00 31.57 413 GLU A C 1
ATOM 1445 O O . GLU A 1 192 ? 34.959 1.710 68.247 1.00 34.59 413 GLU A O 1
ATOM 1451 N N . LYS A 1 193 ? 33.542 3.417 68.646 1.00 31.99 414 LYS A N 1
ATOM 1452 C CA . LYS A 1 193 ? 33.014 3.409 67.307 1.00 33.06 414 LYS A CA 1
ATOM 1453 C C . LYS A 1 193 ? 34.144 3.604 66.269 1.00 35.86 414 LYS A C 1
ATOM 1454 O O . LYS A 1 193 ? 34.135 2.916 65.256 1.00 34.98 414 LYS A O 1
ATOM 1460 N N . LYS A 1 194 ? 35.104 4.495 66.557 1.00 37.17 415 LYS A N 1
ATOM 1461 C CA . LYS A 1 194 ? 36.286 4.725 65.711 1.00 46.40 415 LYS A CA 1
ATOM 1462 C C . LYS A 1 194 ? 36.995 3.418 65.400 1.00 44.72 415 LYS A C 1
ATOM 1463 O O . LYS A 1 194 ? 37.272 3.111 64.251 1.00 51.66 415 LYS A O 1
ATOM 1465 N N . ASN A 1 195 ? 37.266 2.646 66.448 1.00 44.14 416 ASN A N 1
ATOM 1466 C CA . ASN A 1 195 ? 37.932 1.343 66.302 1.00 43.53 416 ASN A CA 1
ATOM 1467 C C . ASN A 1 195 ? 37.107 0.334 65.512 1.00 44.52 416 ASN A C 1
ATOM 1468 O O . ASN A 1 195 ? 37.653 -0.418 64.713 1.00 46.14 416 ASN A O 1
ATOM 1473 N N . TRP A 1 196 ? 35.789 0.352 65.708 1.00 37.07 417 TRP A N 1
ATOM 1474 C CA . TRP A 1 196 ? 34.882 -0.507 64.969 1.00 35.21 417 TRP A CA 1
ATOM 1475 C C . TRP A 1 196 ? 34.843 -0.209 63.453 1.00 41.96 417 TRP A C 1
ATOM 1476 O O . TRP A 1 196 ? 34.902 -1.110 62.628 1.00 36.99 417 TRP A O 1
ATOM 1487 N N . VAL A 1 197 ? 34.711 1.058 63.089 1.00 43.95 418 VAL A N 1
ATOM 1488 C CA . VAL A 1 197 ? 34.670 1.419 61.667 1.00 47.21 418 VAL A CA 1
ATOM 1489 C C . VAL A 1 197 ? 36.054 1.274 60.990 1.00 45.09 418 VAL A C 1
ATOM 1490 O O . VAL A 1 197 ? 36.117 0.865 59.845 1.00 55.41 418 VAL A O 1
ATOM 1494 N N . GLU A 1 198 ? 37.138 1.546 61.709 1.00 44.68 419 GLU A N 1
ATOM 1495 C CA . GLU A 1 198 ? 38.500 1.360 61.163 1.00 61.74 419 GLU A CA 1
ATOM 1496 C C . GLU A 1 198 ? 38.889 -0.110 61.237 1.00 62.76 419 GLU A C 1
ATOM 1497 O O . GLU A 1 198 ? 38.268 -0.876 61.970 1.00 78.75 419 GLU A O 1
ATOM 1499 N N . ARG A 1 199 ? 39.904 -0.500 60.466 1.00 72.33 420 ARG A N 1
ATOM 1500 C CA . ARG A 1 199 ? 40.366 -1.901 60.411 1.00 77.69 420 ARG A CA 1
ATOM 1501 C C . ARG A 1 199 ? 40.459 -2.500 61.820 1.00 75.83 420 ARG A C 1
ATOM 1502 O O . ARG A 1 199 ? 41.285 -2.070 62.628 1.00 70.77 420 ARG A O 1
ATOM 1504 N N . ASN A 1 200 ? 39.572 -3.454 62.105 1.00 56.00 421 ASN A N 1
ATOM 1505 C CA . ASN A 1 200 ? 39.473 -4.102 63.420 1.00 67.48 421 ASN A CA 1
ATOM 1506 C C . ASN A 1 200 ? 39.636 -5.606 63.276 1.00 60.27 421 ASN A C 1
ATOM 1507 O O . ASN A 1 200 ? 39.376 -6.157 62.210 1.00 56.60 421 ASN A O 1
ATOM 1512 N N . SER A 1 201 ? 40.002 -6.275 64.360 1.00 46.02 422 SER A N 1
ATOM 1513 C CA . SER A 1 201 ? 40.051 -7.727 64.335 1.00 42.98 422 SER A CA 1
ATOM 1514 C C . SER A 1 201 ? 39.238 -8.343 65.496 1.00 31.08 422 SER A C 1
ATOM 1515 O O . SER A 1 201 ? 39.578 -9.432 65.998 1.00 34.15 422 SER A O 1
ATOM 1518 N N . TYR A 1 202 ? 38.133 -7.711 65.868 1.00 26.71 423 TYR A N 1
ATOM 1519 C CA . TYR A 1 202 ? 37.342 -8.248 67.007 1.00 22.96 423 TYR A CA 1
ATOM 1520 C C . TYR A 1 202 ? 36.740 -9.601 66.682 1.00 24.93 423 TYR A C 1
ATOM 1521 O O . TYR A 1 202 ? 36.120 -9.819 65.645 1.00 25.87 423 TYR A O 1
ATOM 1530 N N . SER A 1 203 ? 36.962 -10.539 67.595 1.00 20.69 424 SER A N 1
ATOM 1531 C CA . SER A 1 203 ? 36.581 -11.899 67.383 1.00 18.82 424 SER A CA 1
ATOM 1532 C C . SER A 1 203 ? 36.044 -12.499 68.659 1.00 16.79 424 SER A C 1
ATOM 1533 O O . SER A 1 203 ? 36.552 -12.200 69.728 1.00 19.38 424 SER A O 1
ATOM 1536 N N A CYS A 1 204 ? 35.051 -13.355 68.494 0.72 16.20 425 CYS A N 1
ATOM 1537 N N B CYS A 1 204 ? 35.020 -13.331 68.548 0.28 18.32 425 CYS A N 1
ATOM 1538 C CA A CYS A 1 204 ? 34.463 -14.125 69.598 0.72 16.66 425 CYS A CA 1
ATOM 1539 C CA B CYS A 1 204 ? 34.549 -14.050 69.735 0.28 18.26 425 CYS A CA 1
ATOM 1540 C C A CYS A 1 204 ? 35.131 -15.503 69.552 0.72 17.37 425 CYS A C 1
ATOM 1541 C C B CYS A 1 204 ? 34.921 -15.550 69.654 0.28 19.12 425 CYS A C 1
ATOM 1542 O O A CYS A 1 204 ? 35.152 -16.151 68.513 0.72 18.39 425 CYS A O 1
ATOM 1543 O O B CYS A 1 204 ? 34.569 -16.292 68.711 0.28 16.03 425 CYS A O 1
ATOM 1548 N N . SER A 1 205 ? 35.626 -15.969 70.708 1.00 18.34 426 SER A N 1
ATOM 1549 C CA . SER A 1 205 ? 36.313 -17.222 70.791 1.00 18.74 426 SER A CA 1
ATOM 1550 C C . SER A 1 205 ? 35.541 -18.093 71.806 1.00 18.75 426 SER A C 1
ATOM 1551 O O . SER A 1 205 ? 35.230 -17.604 72.899 1.00 18.86 426 SER A O 1
ATOM 1554 N N . VAL A 1 206 ? 35.296 -19.333 71.429 1.00 16.70 427 VAL A N 1
ATOM 1555 C CA . VAL A 1 206 ? 34.442 -20.244 72.195 1.00 18.46 427 VAL A CA 1
ATOM 1556 C C . VAL A 1 206 ? 35.144 -21.579 72.381 1.00 18.94 427 VAL A C 1
ATOM 1557 O O . VAL A 1 206 ? 35.663 -22.153 71.422 1.00 18.21 427 VAL A O 1
ATOM 1561 N N . VAL A 1 207 ? 35.131 -22.086 73.619 1.00 16.42 428 VAL A N 1
ATOM 1562 C CA . VAL A 1 207 ? 35.708 -23.377 73.981 1.00 16.78 428 VAL A CA 1
ATOM 1563 C C . VAL A 1 207 ? 34.582 -24.263 74.511 1.00 18.81 428 VAL A C 1
ATOM 1564 O O . VAL A 1 207 ? 33.877 -23.881 75.449 1.00 17.21 428 VAL A O 1
ATOM 1568 N N . HIS A 1 208 ? 34.390 -25.409 73.857 1.00 17.65 429 HIS A N 1
ATOM 1569 C CA . HIS A 1 208 ? 33.286 -26.313 74.168 1.00 16.89 429 HIS A CA 1
ATOM 1570 C C . HIS A 1 208 ? 33.656 -27.699 73.652 1.00 20.50 429 HIS A C 1
ATOM 1571 O O . HIS A 1 208 ? 34.355 -27.840 72.614 1.00 18.76 429 HIS A O 1
ATOM 1578 N N A GLU A 1 209 ? 33.218 -28.719 74.366 0.52 19.66 430 GLU A N 1
ATOM 1579 N N B GLU A 1 209 ? 33.187 -28.717 74.391 0.48 20.59 430 GLU A N 1
ATOM 1580 C CA A GLU A 1 209 ? 33.622 -30.083 74.039 0.52 19.79 430 GLU A CA 1
ATOM 1581 C CA B GLU A 1 209 ? 33.446 -30.143 74.104 0.48 22.17 430 GLU A CA 1
ATOM 1582 C C A GLU A 1 209 ? 33.023 -30.642 72.736 0.52 19.10 430 GLU A C 1
ATOM 1583 C C B GLU A 1 209 ? 33.100 -30.552 72.684 0.48 20.57 430 GLU A C 1
ATOM 1584 O O A GLU A 1 209 ? 33.483 -31.678 72.235 0.52 21.38 430 GLU A O 1
ATOM 1585 O O B GLU A 1 209 ? 33.821 -31.352 72.050 0.48 21.25 430 GLU A O 1
ATOM 1596 N N . GLY A 1 210 ? 32.008 -29.979 72.168 1.00 19.56 431 GLY A N 1
ATOM 1597 C CA . GLY A 1 210 ? 31.445 -30.364 70.881 1.00 20.38 431 GLY A CA 1
ATOM 1598 C C . GLY A 1 210 ? 32.177 -29.824 69.672 1.00 20.96 431 GLY A C 1
ATOM 1599 O O . GLY A 1 210 ? 31.942 -30.293 68.579 1.00 24.42 431 GLY A O 1
ATOM 1600 N N . LEU A 1 211 ? 33.097 -28.907 69.874 1.00 21.06 432 LEU A N 1
ATOM 1601 C CA . LEU A 1 211 ? 33.806 -28.303 68.753 1.00 23.26 432 LEU A CA 1
ATOM 1602 C C . LEU A 1 211 ? 35.025 -29.093 68.365 1.00 24.77 432 LEU A C 1
ATOM 1603 O O . LEU A 1 211 ? 35.744 -29.672 69.209 1.00 24.35 432 LEU A O 1
ATOM 1608 N N . HIS A 1 212 ? 35.340 -29.037 67.071 1.00 26.76 433 HIS A N 1
ATOM 1609 C CA . HIS A 1 212 ? 36.615 -29.548 66.620 1.00 29.50 433 HIS A CA 1
ATOM 1610 C C . HIS A 1 212 ? 37.772 -28.814 67.304 1.00 27.10 433 HIS A C 1
ATOM 1611 O O . HIS A 1 212 ? 37.751 -27.582 67.477 1.00 27.53 433 HIS A O 1
ATOM 1618 N N . ASN A 1 213 ? 38.718 -29.585 67.844 1.00 26.72 434 ASN A N 1
ATOM 1619 C CA . ASN A 1 213 ? 39.809 -29.065 68.697 1.00 27.78 434 ASN A CA 1
ATOM 1620 C C . ASN A 1 213 ? 39.330 -28.303 69.940 1.00 20.57 434 ASN A C 1
ATOM 1621 O O . ASN A 1 213 ? 40.085 -27.544 70.542 1.00 28.14 434 ASN A O 1
ATOM 1626 N N . HIS A 1 214 ? 38.076 -28.544 70.299 1.00 23.27 435 HIS A N 1
ATOM 1627 C CA . HIS A 1 214 ? 37.420 -27.915 71.466 1.00 21.10 435 HIS A CA 1
ATOM 1628 C C . HIS A 1 214 ? 37.359 -26.390 71.394 1.00 20.45 435 HIS A C 1
ATOM 1629 O O . HIS A 1 214 ? 37.207 -25.731 72.403 1.00 20.70 435 HIS A O 1
ATOM 1636 N N . HIS A 1 215 ? 37.480 -25.819 70.193 1.00 21.39 436 HIS A N 1
ATOM 1637 C CA . HIS A 1 215 ? 37.639 -24.363 70.076 1.00 21.43 436 HIS A CA 1
ATOM 1638 C C . HIS A 1 215 ? 37.214 -23.891 68.690 1.00 23.33 436 HIS A C 1
ATOM 1639 O O . HIS A 1 215 ? 37.494 -24.544 67.689 1.00 23.12 436 HIS A O 1
ATOM 1646 N N . THR A 1 216 ? 36.565 -22.718 68.645 1.00 19.41 437 THR A N 1
ATOM 1647 C CA . THR A 1 216 ? 36.234 -22.054 67.386 1.00 20.54 437 THR A CA 1
ATOM 1648 C C . THR A 1 216 ? 36.255 -20.539 67.608 1.00 22.43 437 THR A C 1
ATOM 1649 O O . THR A 1 216 ? 36.185 -20.070 68.731 1.00 20.87 437 THR A O 1
ATOM 1653 N N . THR A 1 217 ? 36.393 -19.779 66.517 1.00 21.49 438 THR A N 1
ATOM 1654 C CA . THR A 1 217 ? 36.344 -18.324 66.604 1.00 21.89 438 THR A CA 1
ATOM 1655 C C . THR A 1 217 ? 35.414 -17.838 65.511 1.00 22.27 438 THR A C 1
ATOM 1656 O O . THR A 1 217 ? 35.273 -18.468 64.453 1.00 26.02 438 THR A O 1
ATOM 1660 N N A LYS A 1 218 ? 34.750 -16.735 65.782 0.58 18.84 439 LYS A N 1
ATOM 1661 N N B LYS A 1 218 ? 34.792 -16.701 65.769 0.42 19.39 439 LYS A N 1
ATOM 1662 C CA A LYS A 1 218 ? 33.998 -16.013 64.757 0.58 21.06 439 LYS A CA 1
ATOM 1663 C CA B LYS A 1 218 ? 33.927 -16.035 64.789 0.42 21.36 439 LYS A CA 1
ATOM 1664 C C A LYS A 1 218 ? 34.434 -14.568 64.740 0.58 18.70 439 LYS A C 1
ATOM 1665 C C B LYS A 1 218 ? 34.259 -14.556 64.741 0.42 19.03 439 LYS A C 1
ATOM 1666 O O A LYS A 1 218 ? 34.678 -13.918 65.750 0.58 17.66 439 LYS A O 1
ATOM 1667 O O B LYS A 1 218 ? 34.204 -13.885 65.779 0.42 19.01 439 LYS A O 1
ATOM 1678 N N . SER A 1 219 ? 34.565 -14.041 63.516 1.00 19.31 440 SER A N 1
ATOM 1679 C CA . SER A 1 219 ? 34.988 -12.670 63.299 1.00 20.24 440 SER A CA 1
ATOM 1680 C C . SER A 1 219 ? 34.080 -12.008 62.244 1.00 19.54 440 SER A C 1
ATOM 1681 O O . SER A 1 219 ? 33.404 -12.661 61.474 1.00 17.93 440 SER A O 1
ATOM 1684 N N . PHE A 1 220 ? 34.085 -10.668 62.225 1.00 19.56 441 PHE A N 1
ATOM 1685 C CA . PHE A 1 220 ? 33.320 -9.937 61.235 1.00 21.07 441 PHE A CA 1
ATOM 1686 C C . PHE A 1 220 ? 34.025 -9.876 59.887 1.00 21.95 441 PHE A C 1
ATOM 1687 O O . PHE A 1 220 ? 33.373 -9.707 58.885 1.00 24.78 441 PHE A O 1
ATOM 1695 N N . SER A 1 221 ? 35.331 -10.018 59.898 1.00 22.94 442 SER A N 1
ATOM 1696 C CA . SER A 1 221 ? 36.099 -10.017 58.642 1.00 28.77 442 SER A CA 1
ATOM 1697 C C . SER A 1 221 ? 37.412 -10.754 58.780 1.00 32.69 442 SER A C 1
ATOM 1698 O O . SER A 1 221 ? 37.827 -11.105 59.883 1.00 31.36 442 SER A O 1
ATOM 1701 N N . ARG A 1 222 ? 38.054 -11.010 57.634 1.00 32.73 443 ARG A N 1
ATOM 1702 C CA . ARG A 1 222 ? 39.386 -11.614 57.586 1.00 36.41 443 ARG A CA 1
ATOM 1703 C C . ARG A 1 222 ? 40.463 -10.540 57.559 1.00 46.02 443 ARG A C 1
ATOM 1704 O O . ARG A 1 222 ? 40.328 -9.586 56.797 1.00 56.22 443 ARG A O 1
ATOM 1712 N N . GLY B 1 16 ? 12.747 -25.505 116.549 1.00 37.88 237 GLY B N 1
ATOM 1713 C CA . GLY B 1 16 ? 11.537 -24.628 116.389 1.00 33.31 237 GLY B CA 1
ATOM 1714 C C . GLY B 1 16 ? 11.347 -24.183 114.936 1.00 27.56 237 GLY B C 1
ATOM 1715 O O . GLY B 1 16 ? 12.113 -24.569 114.040 1.00 31.59 237 GLY B O 1
ATOM 1716 N N . PRO B 1 17 ? 10.329 -23.360 114.699 1.00 22.69 238 PRO B N 1
ATOM 1717 C CA . PRO B 1 17 ? 10.101 -22.908 113.306 1.00 22.71 238 PRO B CA 1
ATOM 1718 C C . PRO B 1 17 ? 11.086 -21.861 112.860 1.00 21.64 238 PRO B C 1
ATOM 1719 O O . PRO B 1 17 ? 11.760 -21.224 113.674 1.00 23.73 238 PRO B O 1
ATOM 1723 N N . SER B 1 18 ? 11.180 -21.700 111.544 1.00 20.08 239 SER B N 1
ATOM 1724 C CA . SER B 1 18 ? 12.028 -20.732 110.872 1.00 20.57 239 SER B CA 1
ATOM 1725 C C . SER B 1 18 ? 11.091 -19.881 110.007 1.00 19.66 239 SER B C 1
ATOM 1726 O O . SER B 1 18 ? 10.097 -20.393 109.519 1.00 19.76 239 SER B O 1
ATOM 1729 N N . VAL B 1 19 ? 11.432 -18.625 109.816 1.00 16.66 240 VAL B N 1
ATOM 1730 C CA . VAL B 1 19 ? 10.565 -17.694 109.064 1.00 15.77 240 VAL B CA 1
ATOM 1731 C C . VAL B 1 19 ? 11.419 -17.052 107.950 1.00 15.94 240 VAL B C 1
ATOM 1732 O O . VAL B 1 19 ? 12.530 -16.498 108.228 1.00 16.51 240 VAL B O 1
ATOM 1736 N N . PHE B 1 20 ? 10.873 -17.068 106.745 1.00 14.17 241 PHE B N 1
ATOM 1737 C CA . PHE B 1 20 ? 11.487 -16.433 105.564 1.00 14.92 241 PHE B CA 1
ATOM 1738 C C . PHE B 1 20 ? 10.541 -15.388 104.996 1.00 17.89 241 PHE B C 1
ATOM 1739 O O . PHE B 1 20 ? 9.339 -15.549 105.049 1.00 17.51 241 PHE B O 1
ATOM 1747 N N . ILE B 1 21 ? 11.105 -14.306 104.471 1.00 15.45 242 ILE B N 1
ATOM 1748 C CA . ILE B 1 21 ? 10.305 -13.213 103.950 1.00 14.17 242 ILE B CA 1
ATOM 1749 C C . ILE B 1 21 ? 10.748 -12.911 102.548 1.00 17.54 242 ILE B C 1
ATOM 1750 O O . ILE B 1 21 ? 11.954 -12.942 102.225 1.00 15.76 242 ILE B O 1
ATOM 1755 N N . PHE B 1 22 ? 9.781 -12.656 101.677 1.00 13.34 243 PHE B N 1
ATOM 1756 C CA . PHE B 1 22 ? 10.010 -12.513 100.247 1.00 13.27 243 PHE B CA 1
ATOM 1757 C C . PHE B 1 22 ? 9.395 -11.227 99.709 1.00 15.02 243 PHE B C 1
ATOM 1758 O O . PHE B 1 22 ? 8.254 -10.844 100.087 1.00 15.61 243 PHE B O 1
ATOM 1766 N N . PRO B 1 23 ? 10.074 -10.580 98.769 1.00 13.60 244 PRO B N 1
ATOM 1767 C CA . PRO B 1 23 ? 9.564 -9.357 98.174 1.00 14.28 244 PRO B CA 1
ATOM 1768 C C . PRO B 1 23 ? 8.499 -9.591 97.109 1.00 11.62 244 PRO B C 1
ATOM 1769 O O . PRO B 1 23 ? 8.306 -10.724 96.653 1.00 14.88 244 PRO B O 1
ATOM 1773 N N . PRO B 1 24 ? 7.816 -8.485 96.711 1.00 14.12 245 PRO B N 1
ATOM 1774 C CA . PRO B 1 24 ? 6.942 -8.592 95.567 1.00 15.04 245 PRO B CA 1
ATOM 1775 C C . PRO B 1 24 ? 7.754 -8.830 94.283 1.00 16.01 245 PRO B C 1
ATOM 1776 O O . PRO B 1 24 ? 8.944 -8.524 94.223 1.00 16.32 245 PRO B O 1
ATOM 1780 N N . LYS B 1 25 ? 7.092 -9.355 93.270 1.00 16.34 246 LYS B N 1
ATOM 1781 C CA . LYS B 1 25 ? 7.658 -9.436 91.942 1.00 16.75 246 LYS B CA 1
ATOM 1782 C C . LYS B 1 25 ? 7.772 -8.029 91.384 1.00 16.24 246 LYS B C 1
ATOM 1783 O O . LYS B 1 25 ? 6.896 -7.200 91.539 1.00 16.11 246 LYS B O 1
ATOM 1789 N N . ILE B 1 26 ? 8.889 -7.761 90.688 1.00 17.00 247 ILE B N 1
ATOM 1790 C CA . ILE B 1 26 ? 9.136 -6.440 90.150 1.00 17.37 247 ILE B CA 1
ATOM 1791 C C . ILE B 1 26 ? 8.019 -5.978 89.207 1.00 13.70 247 ILE B C 1
ATOM 1792 O O . ILE B 1 26 ? 7.606 -4.849 89.272 1.00 17.43 247 ILE B O 1
ATOM 1797 N N . LYS B 1 27 ? 7.531 -6.870 88.361 1.00 17.49 248 LYS B N 1
ATOM 1798 C CA . LYS B 1 27 ? 6.455 -6.440 87.446 1.00 19.55 248 LYS B CA 1
ATOM 1799 C C . LYS B 1 27 ? 5.232 -5.994 88.209 1.00 18.82 248 LYS B C 1
ATOM 1800 O O . LYS B 1 27 ? 4.599 -4.988 87.891 1.00 19.09 248 LYS B O 1
ATOM 1806 N N . ASP B 1 28 ? 4.908 -6.719 89.270 1.00 16.92 249 ASP B N 1
ATOM 1807 C CA . ASP B 1 28 ? 3.712 -6.408 90.042 1.00 17.84 249 ASP B CA 1
ATOM 1808 C C . ASP B 1 28 ? 3.830 -5.066 90.740 1.00 18.80 249 ASP B C 1
ATOM 1809 O O . ASP B 1 28 ? 2.846 -4.311 90.840 1.00 19.12 249 ASP B O 1
ATOM 1814 N N . VAL B 1 29 ? 5.020 -4.750 91.306 1.00 16.26 250 VAL B N 1
ATOM 1815 C CA . VAL B 1 29 ? 5.140 -3.567 92.077 1.00 15.89 250 VAL B CA 1
ATOM 1816 C C . VAL B 1 29 ? 5.291 -2.296 91.199 1.00 17.44 250 VAL B C 1
ATOM 1817 O O . VAL B 1 29 ? 5.068 -1.211 91.687 1.00 19.32 250 VAL B O 1
ATOM 1821 N N . LEU B 1 30 ? 5.724 -2.472 89.943 1.00 15.78 251 LEU B N 1
ATOM 1822 C CA . LEU B 1 30 ? 5.893 -1.353 89.022 1.00 17.03 251 LEU B CA 1
ATOM 1823 C C . LEU B 1 30 ? 4.652 -1.026 88.223 1.00 20.81 251 LEU B C 1
ATOM 1824 O O . LEU B 1 30 ? 4.556 0.064 87.703 1.00 20.75 251 LEU B O 1
ATOM 1829 N N . MET B 1 31 ? 3.742 -1.970 88.103 1.00 20.57 252 MET B N 1
ATOM 1830 C CA . MET B 1 31 ? 2.498 -1.763 87.310 1.00 21.26 252 MET B CA 1
ATOM 1831 C C . MET B 1 31 ? 1.327 -1.586 88.237 1.00 22.34 252 MET B C 1
ATOM 1832 O O . MET B 1 31 ? 0.947 -2.531 88.924 1.00 21.30 252 MET B O 1
ATOM 1837 N N A ILE B 1 32 ? 0.749 -0.411 88.175 0.50 21.70 253 ILE B N 1
ATOM 1838 N N B ILE B 1 32 ? 0.723 -0.380 88.291 0.50 22.45 253 ILE B N 1
ATOM 1839 C CA A ILE B 1 32 ? -0.315 -0.039 89.053 0.50 21.75 253 ILE B CA 1
ATOM 1840 C CA B ILE B 1 32 ? -0.448 -0.119 89.205 0.50 21.32 253 ILE B CA 1
ATOM 1841 C C A ILE B 1 32 ? -1.579 -0.913 88.943 0.50 21.51 253 ILE B C 1
ATOM 1842 C C B ILE B 1 32 ? -1.631 -1.040 88.991 0.50 22.05 253 ILE B C 1
ATOM 1843 O O A ILE B 1 32 ? -2.324 -1.029 89.924 0.50 27.31 253 ILE B O 1
ATOM 1844 O O B ILE B 1 32 ? -2.407 -1.301 89.916 0.50 23.60 253 ILE B O 1
ATOM 1853 N N . SER B 1 33 ? -1.768 -1.574 87.790 1.00 23.82 254 SER B N 1
ATOM 1854 C CA . SER B 1 33 ? -2.875 -2.507 87.543 1.00 27.11 254 SER B CA 1
ATOM 1855 C C . SER B 1 33 ? -2.657 -3.888 88.152 1.00 27.65 254 SER B C 1
ATOM 1856 O O . SER B 1 33 ? -3.571 -4.693 88.203 1.00 28.68 254 SER B O 1
ATOM 1859 N N . LEU B 1 34 ? -1.450 -4.183 88.648 1.00 20.32 255 LEU B N 1
ATOM 1860 C CA . LEU B 1 34 ? -1.181 -5.501 89.157 1.00 19.04 255 LEU B CA 1
ATOM 1861 C C . LEU B 1 34 ? -1.143 -5.453 90.704 1.00 19.65 255 LEU B C 1
ATOM 1862 O O . LEU B 1 34 ? -1.247 -4.376 91.300 1.00 20.78 255 LEU B O 1
ATOM 1867 N N . SER B 1 35 ? -1.027 -6.634 91.321 1.00 20.20 256 SER B N 1
ATOM 1868 C CA . SER B 1 35 ? -1.206 -6.767 92.773 1.00 20.90 256 SER B CA 1
ATOM 1869 C C . SER B 1 35 ? 0.052 -7.308 93.478 1.00 19.59 256 SER B C 1
ATOM 1870 O O . SER B 1 35 ? 0.206 -8.523 93.644 1.00 21.90 256 SER B O 1
ATOM 1873 N N . PRO B 1 36 ? 0.930 -6.396 93.890 1.00 17.54 257 PRO B N 1
ATOM 1874 C CA . PRO B 1 36 ? 2.175 -6.867 94.539 1.00 16.69 257 PRO B CA 1
ATOM 1875 C C . PRO B 1 36 ? 1.888 -7.419 95.903 1.00 17.81 257 PRO B C 1
ATOM 1876 O O . PRO B 1 36 ? 1.028 -6.894 96.636 1.00 17.35 257 PRO B O 1
ATOM 1880 N N . ILE B 1 37 ? 2.658 -8.440 96.292 1.00 16.76 258 ILE B N 1
ATOM 1881 C CA . ILE B 1 37 ? 2.466 -9.138 97.547 1.00 17.03 258 ILE B CA 1
ATOM 1882 C C . ILE B 1 37 ? 3.817 -9.309 98.244 1.00 15.98 258 ILE B C 1
ATOM 1883 O O . ILE B 1 37 ? 4.778 -9.690 97.563 1.00 16.09 258 ILE B O 1
ATOM 1888 N N . VAL B 1 38 ? 3.874 -9.076 99.548 1.00 13.68 259 VAL B N 1
ATOM 1889 C CA . VAL B 1 38 ? 5.024 -9.465 100.387 1.00 13.66 259 VAL B CA 1
ATOM 1890 C C . VAL B 1 38 ? 4.621 -10.728 101.089 1.00 14.95 259 VAL B C 1
ATOM 1891 O O . VAL B 1 38 ? 3.504 -10.805 101.607 1.00 14.52 259 VAL B O 1
ATOM 1895 N N . THR B 1 39 ? 5.482 -11.753 101.081 1.00 12.82 260 THR B N 1
ATOM 1896 C CA . THR B 1 39 ? 5.113 -13.066 101.646 1.00 13.93 260 THR B CA 1
ATOM 1897 C C . THR B 1 39 ? 6.007 -13.436 102.797 1.00 13.68 260 THR B C 1
ATOM 1898 O O . THR B 1 39 ? 7.232 -13.296 102.706 1.00 14.10 260 THR B O 1
ATOM 1902 N N A CYS B 1 40 ? 5.395 -13.977 103.839 0.53 11.95 261 CYS B N 1
ATOM 1903 N N B CYS B 1 40 ? 5.438 -13.807 103.950 0.47 12.61 261 CYS B N 1
ATOM 1904 C CA A CYS B 1 40 ? 6.033 -14.466 105.052 0.53 13.48 261 CYS B CA 1
ATOM 1905 C CA B CYS B 1 40 ? 6.187 -14.556 104.959 0.47 14.00 261 CYS B CA 1
ATOM 1906 C C A CYS B 1 40 ? 5.776 -15.982 105.114 0.53 13.18 261 CYS B C 1
ATOM 1907 C C B CYS B 1 40 ? 5.821 -16.026 104.854 0.47 14.06 261 CYS B C 1
ATOM 1908 O O A CYS B 1 40 ? 4.605 -16.355 105.203 0.53 11.32 261 CYS B O 1
ATOM 1909 O O B CYS B 1 40 ? 4.714 -16.426 104.488 0.47 13.86 261 CYS B O 1
ATOM 1914 N N . VAL B 1 41 ? 6.819 -16.845 105.088 1.00 13.64 262 VAL B N 1
ATOM 1915 C CA . VAL B 1 41 ? 6.663 -18.324 105.088 1.00 13.50 262 VAL B CA 1
ATOM 1916 C C . VAL B 1 41 ? 7.238 -18.847 106.360 1.00 15.42 262 VAL B C 1
ATOM 1917 O O . VAL B 1 41 ? 8.393 -18.562 106.687 1.00 15.77 262 VAL B O 1
ATOM 1921 N N . VAL B 1 42 ? 6.432 -19.589 107.106 1.00 13.91 263 VAL B N 1
ATOM 1922 C CA . VAL B 1 42 ? 6.864 -20.223 108.329 1.00 14.03 263 VAL B CA 1
ATOM 1923 C C . VAL B 1 42 ? 7.057 -21.682 108.035 1.00 14.80 263 VAL B C 1
ATOM 1924 O O . VAL B 1 42 ? 6.130 -22.361 107.636 1.00 16.48 263 VAL B O 1
ATOM 1928 N N A VAL B 1 43 ? 8.268 -22.143 108.303 0.49 15.74 264 VAL B N 1
ATOM 1929 N N B VAL B 1 43 ? 8.280 -22.159 108.169 0.51 16.36 264 VAL B N 1
ATOM 1930 C CA A VAL B 1 43 ? 8.736 -23.490 107.991 0.49 17.18 264 VAL B CA 1
ATOM 1931 C CA B VAL B 1 43 ? 8.534 -23.595 107.977 0.51 16.97 264 VAL B CA 1
ATOM 1932 C C A VAL B 1 43 ? 8.899 -24.238 109.301 0.49 18.15 264 VAL B C 1
ATOM 1933 C C B VAL B 1 43 ? 8.834 -24.243 109.296 0.51 18.38 264 VAL B C 1
ATOM 1934 O O A VAL B 1 43 ? 9.153 -23.623 110.323 0.49 20.08 264 VAL B O 1
ATOM 1935 O O B VAL B 1 43 ? 9.143 -23.583 110.279 0.51 20.76 264 VAL B O 1
ATOM 1942 N N . ASP B 1 44 ? 8.742 -25.566 109.295 1.00 18.58 265 ASP B N 1
ATOM 1943 C CA . ASP B 1 44 ? 8.910 -26.372 110.499 1.00 21.53 265 ASP B CA 1
ATOM 1944 C C . ASP B 1 44 ? 7.926 -26.057 111.600 1.00 19.77 265 ASP B C 1
ATOM 1945 O O . ASP B 1 44 ? 8.283 -26.116 112.795 1.00 26.08 265 ASP B O 1
ATOM 1950 N N . VAL B 1 45 ? 6.688 -25.792 111.201 1.00 19.63 266 VAL B N 1
ATOM 1951 C CA . VAL B 1 45 ? 5.579 -25.760 112.125 1.00 19.80 266 VAL B CA 1
ATOM 1952 C C . VAL B 1 45 ? 5.236 -27.217 112.481 1.00 21.88 266 VAL B C 1
ATOM 1953 O O . VAL B 1 45 ? 5.192 -28.090 111.627 1.00 22.60 266 VAL B O 1
ATOM 1957 N N . SER B 1 46 ? 4.953 -27.447 113.763 1.00 24.44 267 SER B N 1
ATOM 1958 C CA . SER B 1 46 ? 4.605 -28.808 114.189 1.00 26.80 267 SER B CA 1
ATOM 1959 C C . SER B 1 46 ? 3.198 -29.179 113.755 1.00 26.15 267 SER B C 1
ATOM 1960 O O . SER B 1 46 ? 2.240 -28.434 113.986 1.00 27.55 267 SER B O 1
ATOM 1963 N N . GLU B 1 47 ? 3.019 -30.397 113.216 1.00 25.35 268 GLU B N 1
ATOM 1964 C CA . GLU B 1 47 ? 1.679 -30.902 112.943 1.00 29.76 268 GLU B CA 1
ATOM 1965 C C . GLU B 1 47 ? 0.823 -31.065 114.221 1.00 27.77 268 GLU B C 1
ATOM 1966 O O . GLU B 1 47 ? -0.404 -31.106 114.131 1.00 39.07 268 GLU B O 1
ATOM 1972 N N . ASP B 1 48 ? 1.488 -31.179 115.360 1.00 28.35 269 ASP B N 1
ATOM 1973 C CA . ASP B 1 48 ? 0.858 -31.319 116.680 1.00 36.64 269 ASP B CA 1
ATOM 1974 C C . ASP B 1 48 ? 0.356 -29.997 117.234 1.00 43.56 269 ASP B C 1
ATOM 1975 O O . ASP B 1 48 ? -0.460 -30.009 118.140 1.00 33.27 269 ASP B O 1
ATOM 1980 N N . ASP B 1 49 ? 0.884 -28.874 116.733 1.00 34.88 270 ASP B N 1
ATOM 1981 C CA . ASP B 1 49 ? 0.458 -27.532 117.195 1.00 41.32 270 ASP B CA 1
ATOM 1982 C C . ASP B 1 49 ? 0.462 -26.575 116.004 1.00 26.92 270 ASP B C 1
ATOM 1983 O O . ASP B 1 49 ? 1.410 -25.804 115.844 1.00 35.69 270 ASP B O 1
ATOM 1988 N N . PRO B 1 50 ? -0.554 -26.659 115.165 1.00 30.94 271 PRO B N 1
ATOM 1989 C CA . PRO B 1 50 ? -0.598 -25.949 113.910 1.00 26.58 271 PRO B CA 1
ATOM 1990 C C . PRO B 1 50 ? -0.837 -24.432 114.039 1.00 30.62 271 PRO B C 1
ATOM 1991 O O . PRO B 1 50 ? -0.668 -23.724 113.062 1.00 33.89 271 PRO B O 1
ATOM 1995 N N . ASP B 1 51 ? -1.220 -23.929 115.208 1.00 27.30 272 ASP B N 1
ATOM 1996 C CA . ASP B 1 51 ? -1.696 -22.553 115.333 1.00 27.57 272 ASP B CA 1
ATOM 1997 C C . ASP B 1 51 ? -0.529 -21.573 115.466 1.00 23.64 272 ASP B C 1
ATOM 1998 O O . ASP B 1 51 ? 0.254 -21.649 116.402 1.00 27.29 272 ASP B O 1
ATOM 2003 N N A VAL B 1 52 ? -0.362 -20.717 114.490 0.69 19.57 273 VAL B N 1
ATOM 2004 N N B VAL B 1 52 ? -0.478 -20.638 114.533 0.31 19.94 273 VAL B N 1
ATOM 2005 C CA A VAL B 1 52 ? 0.637 -19.629 114.613 0.69 20.65 273 VAL B CA 1
ATOM 2006 C CA B VAL B 1 52 ? 0.585 -19.646 114.443 0.31 20.30 273 VAL B CA 1
ATOM 2007 C C A VAL B 1 52 ? -0.147 -18.352 114.405 0.69 17.96 273 VAL B C 1
ATOM 2008 C C B VAL B 1 52 ? -0.155 -18.333 114.357 0.31 18.66 273 VAL B C 1
ATOM 2009 O O A VAL B 1 52 ? -1.194 -18.323 113.742 0.69 22.76 273 VAL B O 1
ATOM 2010 O O B VAL B 1 52 ? -1.182 -18.273 113.676 0.31 22.70 273 VAL B O 1
ATOM 2017 N N . GLN B 1 53 ? 0.311 -17.293 115.064 1.00 16.86 274 GLN B N 1
ATOM 2018 C CA . GLN B 1 53 ? -0.315 -15.998 114.972 1.00 16.57 274 GLN B CA 1
ATOM 2019 C C . GLN B 1 53 ? 0.661 -15.122 114.188 1.00 18.79 274 GLN B C 1
ATOM 2020 O O . GLN B 1 53 ? 1.790 -14.980 114.609 1.00 23.72 274 GLN B O 1
ATOM 2026 N N . ILE B 1 54 ? 0.189 -14.541 113.098 1.00 19.64 275 ILE B N 1
ATOM 2027 C CA . ILE B 1 54 ? 1.058 -13.698 112.244 1.00 18.39 275 ILE B CA 1
ATOM 2028 C C . ILE B 1 54 ? 0.461 -12.313 112.203 1.00 19.85 275 ILE B C 1
ATOM 2029 O O . ILE B 1 54 ? -0.714 -12.125 111.856 1.00 23.88 275 ILE B O 1
ATOM 2034 N N A SER B 1 55 ? 1.287 -11.342 112.582 0.46 17.57 276 SER B N 1
ATOM 2035 N N B SER B 1 55 ? 1.280 -11.336 112.538 0.54 17.46 276 SER B N 1
ATOM 2036 C CA A SER B 1 55 ? 0.955 -9.917 112.558 0.46 15.45 276 SER B CA 1
ATOM 2037 C CA B SER B 1 55 ? 0.867 -9.936 112.414 0.54 15.48 276 SER B CA 1
ATOM 2038 C C A SER B 1 55 ? 1.806 -9.300 111.435 0.46 15.26 276 SER B C 1
ATOM 2039 C C B SER B 1 55 ? 1.848 -9.194 111.549 0.54 15.99 276 SER B C 1
ATOM 2040 O O A SER B 1 55 ? 2.873 -9.838 111.072 0.46 12.49 276 SER B O 1
ATOM 2041 O O B SER B 1 55 ? 3.053 -9.488 111.530 0.54 17.59 276 SER B O 1
ATOM 2046 N N . TRP B 1 56 ? 1.303 -8.229 110.833 1.00 16.14 277 TRP B N 1
ATOM 2047 C CA . TRP B 1 56 ? 2.034 -7.507 109.780 1.00 13.60 277 TRP B CA 1
ATOM 2048 C C . TRP B 1 56 ? 2.092 -6.037 110.087 1.00 15.82 277 TRP B C 1
ATOM 2049 O O . TRP B 1 56 ? 1.090 -5.476 110.586 1.00 16.18 277 TRP B O 1
ATOM 2060 N N . PHE B 1 57 ? 3.210 -5.405 109.759 1.00 14.77 278 PHE B N 1
ATOM 2061 C CA . PHE B 1 57 ? 3.397 -3.986 110.019 1.00 16.99 278 PHE B CA 1
ATOM 2062 C C . PHE B 1 57 ? 4.016 -3.345 108.793 1.00 17.00 278 PHE B C 1
ATOM 2063 O O . PHE B 1 57 ? 4.880 -3.958 108.145 1.00 16.25 278 PHE B O 1
ATOM 2071 N N . VAL B 1 58 ? 3.601 -2.111 108.451 1.00 15.78 279 VAL B N 1
ATOM 2072 C CA . VAL B 1 58 ? 4.197 -1.368 107.377 1.00 15.46 279 VAL B CA 1
ATOM 2073 C C . VAL B 1 58 ? 4.642 -0.026 107.973 1.00 18.14 279 VAL B C 1
ATOM 2074 O O . VAL B 1 58 ? 3.806 0.676 108.523 1.00 17.79 279 VAL B O 1
ATOM 2078 N N . ASN B 1 59 ? 5.917 0.272 107.921 1.00 16.73 280 ASN B N 1
ATOM 2079 C CA . ASN B 1 59 ? 6.466 1.453 108.656 1.00 19.29 280 ASN B CA 1
ATOM 2080 C C . ASN B 1 59 ? 6.024 1.447 110.117 1.00 22.22 280 ASN B C 1
ATOM 2081 O O . ASN B 1 59 ? 5.623 2.479 110.675 1.00 22.14 280 ASN B O 1
ATOM 2086 N N . ASN B 1 60 ? 6.037 0.258 110.734 1.00 19.69 281 ASN B N 1
ATOM 2087 C CA . ASN B 1 60 ? 5.636 0.040 112.115 1.00 20.94 281 ASN B CA 1
ATOM 2088 C C . ASN B 1 60 ? 4.178 0.271 112.456 1.00 21.76 281 ASN B C 1
ATOM 2089 O O . ASN B 1 60 ? 3.821 0.213 113.626 1.00 27.75 281 ASN B O 1
ATOM 2094 N N . VAL B 1 61 ? 3.317 0.406 111.441 1.00 18.97 282 VAL B N 1
ATOM 2095 C CA . VAL B 1 61 ? 1.887 0.512 111.575 1.00 18.98 282 VAL B CA 1
ATOM 2096 C C . VAL B 1 61 ? 1.272 -0.876 111.268 1.00 20.89 282 VAL B C 1
ATOM 2097 O O . VAL B 1 61 ? 1.438 -1.398 110.171 1.00 17.94 282 VAL B O 1
ATOM 2101 N N . GLU B 1 62 ? 0.502 -1.404 112.217 1.00 19.54 283 GLU B N 1
ATOM 2102 C CA . GLU B 1 62 ? -0.128 -2.717 112.007 1.00 17.84 283 GLU B CA 1
ATOM 2103 C C . GLU B 1 62 ? -1.172 -2.662 110.920 1.00 20.83 283 GLU B C 1
ATOM 2104 O O . GLU B 1 62 ? -1.976 -1.719 110.834 1.00 22.72 283 GLU B O 1
ATOM 2110 N N . VAL B 1 63 ? -1.178 -3.672 110.065 1.00 16.91 284 VAL B N 1
ATOM 2111 C CA . VAL B 1 63 ? -2.131 -3.779 108.990 1.00 18.18 284 VAL B CA 1
ATOM 2112 C C . VAL B 1 63 ? -2.794 -5.125 109.057 1.00 21.61 284 VAL B C 1
ATOM 2113 O O . VAL B 1 63 ? -2.204 -6.068 109.606 1.00 22.23 284 VAL B O 1
ATOM 2117 N N . HIS B 1 64 ? -3.978 -5.239 108.488 1.00 22.51 285 HIS B N 1
ATOM 2118 C CA . HIS B 1 64 ? -4.860 -6.393 108.774 1.00 25.82 285 HIS B CA 1
ATOM 2119 C C . HIS B 1 64 ? -5.405 -7.096 107.579 1.00 24.33 285 HIS B C 1
ATOM 2120 O O . HIS B 1 64 ? -6.401 -7.836 107.704 1.00 29.88 285 HIS B O 1
ATOM 2127 N N . THR B 1 65 ? -4.767 -6.941 106.428 1.00 21.26 286 THR B N 1
ATOM 2128 C CA . THR B 1 65 ? -5.247 -7.420 105.131 1.00 21.66 286 THR B CA 1
ATOM 2129 C C . THR B 1 65 ? -4.579 -8.704 104.593 1.00 20.57 286 THR B C 1
ATOM 2130 O O . THR B 1 65 ? -4.879 -9.124 103.469 1.00 22.35 286 THR B O 1
ATOM 2134 N N . ALA B 1 66 ? -3.682 -9.303 105.357 1.00 20.33 287 ALA B N 1
ATOM 2135 C CA . ALA B 1 66 ? -2.970 -10.466 104.813 1.00 18.29 287 ALA B CA 1
ATOM 2136 C C . ALA B 1 66 ? -3.890 -11.670 104.722 1.00 20.74 287 ALA B C 1
ATOM 2137 O O . ALA B 1 66 ? -4.809 -11.810 105.565 1.00 23.17 287 ALA B O 1
ATOM 2139 N N . GLN B 1 67 ? -3.584 -12.535 103.779 1.00 17.81 288 GLN B N 1
ATOM 2140 C CA . GLN B 1 67 ? -4.279 -13.812 103.598 1.00 19.57 288 GLN B CA 1
ATOM 2141 C C . GLN B 1 67 ? -3.303 -14.897 103.992 1.00 18.89 288 GLN B C 1
ATOM 2142 O O . GLN B 1 67 ? -2.225 -14.986 103.392 1.00 19.88 288 GLN B O 1
ATOM 2148 N N . THR B 1 68 ? -3.715 -15.785 104.875 1.00 18.03 289 THR B N 1
ATOM 2149 C CA . THR B 1 68 ? -2.804 -16.794 105.431 1.00 17.11 289 THR B CA 1
ATOM 2150 C C . THR B 1 68 ? -3.416 -18.176 105.234 1.00 22.13 289 THR B C 1
ATOM 2151 O O . THR B 1 68 ? -4.603 -18.365 105.479 1.00 21.20 289 THR B O 1
ATOM 2155 N N A GLN B 1 69 ? -2.614 -19.138 104.793 0.43 18.00 290 GLN B N 1
ATOM 2156 N N B GLN B 1 69 ? -2.559 -19.129 104.887 0.57 16.18 290 GLN B N 1
ATOM 2157 C CA A GLN B 1 69 ? -3.075 -20.541 104.763 0.43 19.12 290 GLN B CA 1
ATOM 2158 C CA B GLN B 1 69 ? -2.970 -20.535 104.725 0.57 17.79 290 GLN B CA 1
ATOM 2159 C C A GLN B 1 69 ? -1.954 -21.491 105.141 0.43 18.38 290 GLN B C 1
ATOM 2160 C C B GLN B 1 69 ? -1.928 -21.435 105.373 0.57 18.33 290 GLN B C 1
ATOM 2161 O O A GLN B 1 69 ? -0.770 -21.192 104.895 0.43 14.62 290 GLN B O 1
ATOM 2162 O O B GLN B 1 69 ? -0.772 -21.046 105.593 0.57 15.30 290 GLN B O 1
ATOM 2173 N N . THR B 1 70 ? -2.360 -22.636 105.718 1.00 16.55 291 THR B N 1
ATOM 2174 C CA . THR B 1 70 ? -1.505 -23.650 106.263 1.00 16.57 291 THR B CA 1
ATOM 2175 C C . THR B 1 70 ? -1.571 -24.866 105.403 1.00 20.09 291 THR B C 1
ATOM 2176 O O . THR B 1 70 ? -2.648 -25.269 104.961 1.00 20.98 291 THR B O 1
ATOM 2180 N N . HIS B 1 71 ? -0.416 -25.465 105.157 1.00 19.27 292 HIS B N 1
ATOM 2181 C CA . HIS B 1 71 ? -0.461 -26.811 104.542 1.00 22.55 292 HIS B CA 1
ATOM 2182 C C . HIS B 1 71 ? 0.622 -27.727 104.975 1.00 22.53 292 HIS B C 1
ATOM 2183 O O . HIS B 1 71 ? 1.490 -27.328 105.711 1.00 20.51 292 HIS B O 1
ATOM 2190 N N . ARG B 1 72 ? 0.467 -29.036 104.650 1.00 22.88 293 ARG B N 1
ATOM 2191 C CA . ARG B 1 72 ? 1.378 -30.042 105.166 1.00 22.91 293 ARG B CA 1
ATOM 2192 C C . ARG B 1 72 ? 2.546 -30.187 104.201 1.00 20.15 293 ARG B C 1
ATOM 2193 O O . ARG B 1 72 ? 2.386 -30.109 102.984 1.00 22.84 293 ARG B O 1
ATOM 2201 N N . GLU B 1 73 ? 3.715 -30.362 104.745 1.00 19.02 294 GLU B N 1
ATOM 2202 C CA . GLU B 1 73 ? 4.881 -30.751 103.990 1.00 19.69 294 GLU B CA 1
ATOM 2203 C C . GLU B 1 73 ? 5.118 -32.237 104.336 1.00 19.76 294 GLU B C 1
ATOM 2204 O O . GLU B 1 73 ? 5.688 -32.559 105.387 1.00 20.44 294 GLU B O 1
ATOM 2210 N N . ASP B 1 74 ? 4.656 -33.086 103.435 1.00 22.97 295 ASP B N 1
ATOM 2211 C CA . ASP B 1 74 ? 4.716 -34.534 103.657 1.00 24.22 295 ASP B CA 1
ATOM 2212 C C . ASP B 1 74 ? 6.145 -35.061 103.565 1.00 24.06 295 ASP B C 1
ATOM 2213 O O . ASP B 1 74 ? 6.418 -36.131 104.128 1.00 25.33 295 ASP B O 1
ATOM 2218 N N . TYR B 1 75 ? 7.079 -34.327 102.959 1.00 19.39 296 TYR B N 1
ATOM 2219 C CA . TYR B 1 75 ? 8.497 -34.785 102.910 1.00 20.05 296 TYR B CA 1
ATOM 2220 C C . TYR B 1 75 ? 9.070 -35.144 104.262 1.00 26.54 296 TYR B C 1
ATOM 2221 O O . TYR B 1 75 ? 9.829 -36.108 104.389 1.00 22.14 296 TYR B O 1
ATOM 2230 N N . ASN B 1 76 ? 8.727 -34.357 105.286 1.00 20.90 297 ASN B N 1
ATOM 2231 C CA . ASN B 1 76 ? 9.287 -34.508 106.603 1.00 19.91 297 ASN B CA 1
ATOM 2232 C C . ASN B 1 76 ? 8.264 -34.300 107.733 1.00 19.94 297 ASN B C 1
ATOM 2233 O O . ASN B 1 76 ? 8.674 -34.044 108.875 1.00 23.78 297 ASN B O 1
ATOM 2238 N N . SER B 1 77 ? 6.972 -34.468 107.418 1.00 20.33 298 SER B N 1
ATOM 2239 C CA . SER B 1 77 ? 5.894 -34.468 108.403 1.00 21.61 298 SER B CA 1
ATOM 2240 C C . SER B 1 77 ? 5.893 -33.163 109.219 1.00 22.97 298 SER B C 1
ATOM 2241 O O . SER B 1 77 ? 5.823 -33.171 110.448 1.00 25.36 298 SER B O 1
ATOM 2244 N N . THR B 1 78 ? 6.059 -32.060 108.509 1.00 20.74 299 THR B N 1
ATOM 2245 C CA . THR B 1 78 ? 5.919 -30.725 109.107 1.00 19.40 299 THR B CA 1
ATOM 2246 C C . THR B 1 78 ? 4.810 -29.947 108.407 1.00 19.47 299 THR B C 1
ATOM 2247 O O . THR B 1 78 ? 4.263 -30.379 107.423 1.00 19.75 299 THR B O 1
ATOM 2251 N N . LEU B 1 79 ? 4.457 -28.773 108.983 1.00 19.45 300 LEU B N 1
ATOM 2252 C CA . LEU B 1 79 ? 3.529 -27.858 108.340 1.00 18.57 300 LEU B CA 1
ATOM 2253 C C . LEU B 1 79 ? 4.310 -26.628 107.844 1.00 14.89 300 LEU B C 1
ATOM 2254 O O . LEU B 1 79 ? 5.369 -26.316 108.372 1.00 15.72 300 LEU B O 1
ATOM 2259 N N . ARG B 1 80 ? 3.723 -25.959 106.869 1.00 17.05 301 ARG B N 1
ATOM 2260 C CA . ARG B 1 80 ? 4.219 -24.705 106.348 1.00 16.61 301 ARG B CA 1
ATOM 2261 C C . ARG B 1 80 ? 3.056 -23.692 106.371 1.00 17.29 301 ARG B C 1
ATOM 2262 O O . ARG B 1 80 ? 1.970 -24.022 105.929 1.00 19.28 301 ARG B O 1
ATOM 2270 N N . VAL B 1 81 ? 3.295 -22.479 106.897 1.00 14.20 302 VAL B N 1
ATOM 2271 C CA . VAL B 1 81 ? 2.274 -21.444 106.907 1.00 14.42 302 VAL B CA 1
ATOM 2272 C C . VAL B 1 81 ? 2.708 -20.356 105.976 1.00 15.83 302 VAL B C 1
ATOM 2273 O O . VAL B 1 81 ? 3.860 -19.928 106.082 1.00 18.38 302 VAL B O 1
ATOM 2277 N N . VAL B 1 82 ? 1.864 -19.950 105.052 1.00 13.58 303 VAL B N 1
ATOM 2278 C CA . VAL B 1 82 ? 2.176 -18.895 104.074 1.00 14.37 303 VAL B CA 1
ATOM 2279 C C . VAL B 1 82 ? 1.242 -17.751 104.252 1.00 16.67 303 VAL B C 1
ATOM 2280 O O . VAL B 1 82 ? 0.006 -17.903 104.177 1.00 18.14 303 VAL B O 1
ATOM 2284 N N . SER B 1 83 ? 1.821 -16.586 104.529 1.00 13.10 304 SER B N 1
ATOM 2285 C CA . SER B 1 83 ? 1.014 -15.374 104.756 1.00 13.43 304 SER B CA 1
ATOM 2286 C C . SER B 1 83 ? 1.368 -14.382 103.674 1.00 15.12 304 SER B C 1
ATOM 2287 O O . SER B 1 83 ? 2.543 -13.939 103.572 1.00 15.74 304 SER B O 1
ATOM 2290 N N . ALA B 1 84 ? 0.355 -13.969 102.909 1.00 15.17 305 ALA B N 1
ATOM 2291 C CA . ALA B 1 84 ? 0.528 -13.092 101.749 1.00 15.52 305 ALA B CA 1
ATOM 2292 C C . ALA B 1 84 ? -0.096 -11.743 102.030 1.00 16.71 305 ALA B C 1
ATOM 2293 O O . ALA B 1 84 ? -1.335 -11.674 102.192 1.00 17.01 305 ALA B O 1
ATOM 2295 N N . LEU B 1 85 ? 0.718 -10.704 102.170 1.00 13.10 306 LEU B N 1
ATOM 2296 C CA . LEU B 1 85 ? 0.242 -9.349 102.409 1.00 14.61 306 LEU B CA 1
ATOM 2297 C C . LEU B 1 85 ? 0.139 -8.592 101.084 1.00 16.62 306 LEU B C 1
ATOM 2298 O O . LEU B 1 85 ? 1.142 -8.330 100.425 1.00 15.23 306 LEU B O 1
ATOM 2303 N N . PRO B 1 86 ? -1.077 -8.175 100.652 1.00 16.58 307 PRO B N 1
ATOM 2304 C CA . PRO B 1 86 ? -1.184 -7.333 99.457 1.00 18.67 307 PRO B CA 1
ATOM 2305 C C . PRO B 1 86 ? -0.789 -5.933 99.815 1.00 20.69 307 PRO B C 1
ATOM 2306 O O . PRO B 1 86 ? -1.223 -5.417 100.858 1.00 24.67 307 PRO B O 1
ATOM 2310 N N . ILE B 1 87 ? 0.183 -5.370 99.113 1.00 15.75 308 ILE B N 1
ATOM 2311 C CA . ILE B 1 87 ? 0.752 -4.142 99.494 1.00 16.42 308 ILE B CA 1
ATOM 2312 C C . ILE B 1 87 ? 0.358 -3.020 98.513 1.00 16.20 308 ILE B C 1
ATOM 2313 O O . ILE B 1 87 ? -0.016 -3.287 97.371 1.00 18.77 308 ILE B O 1
ATOM 2318 N N . GLN B 1 88 ? 0.462 -1.809 99.013 1.00 17.24 309 GLN B N 1
ATOM 2319 C CA . GLN B 1 88 ? 0.379 -0.638 98.164 1.00 18.26 309 GLN B CA 1
ATOM 2320 C C . GLN B 1 88 ? 1.747 -0.438 97.511 1.00 18.56 309 GLN B C 1
ATOM 2321 O O . GLN B 1 88 ? 2.794 -0.366 98.143 1.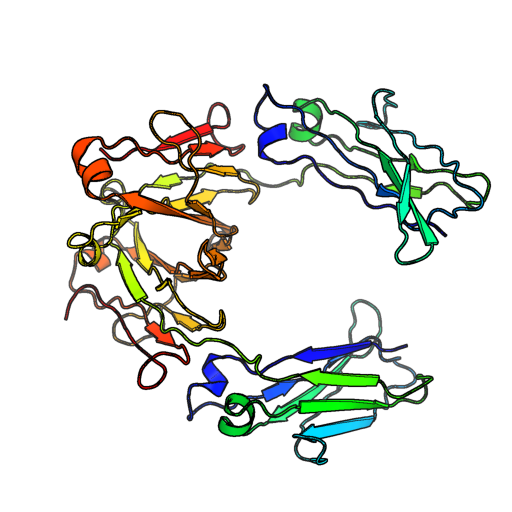00 19.06 309 GLN B O 1
ATOM 2327 N N . HIS B 1 89 ? 1.705 -0.265 96.208 1.00 17.04 310 HIS B N 1
ATOM 2328 C CA . HIS B 1 89 ? 2.889 -0.054 95.403 1.00 17.31 310 HIS B CA 1
ATOM 2329 C C . HIS B 1 89 ? 3.759 1.041 95.957 1.00 18.39 310 HIS B C 1
ATOM 2330 O O . HIS B 1 89 ? 4.962 0.855 96.059 1.00 18.28 310 HIS B O 1
ATOM 2337 N N . GLN B 1 90 ? 3.189 2.190 96.350 1.00 18.53 311 GLN B N 1
ATOM 2338 C CA . GLN B 1 90 ? 4.009 3.299 96.820 1.00 22.31 311 GLN B CA 1
ATOM 2339 C C . GLN B 1 90 ? 4.709 3.046 98.151 1.00 19.43 311 GLN B C 1
ATOM 2340 O O . GLN B 1 90 ? 5.781 3.592 98.363 1.00 21.37 311 GLN B O 1
ATOM 2346 N N . ASP B 1 91 ? 4.140 2.179 98.994 1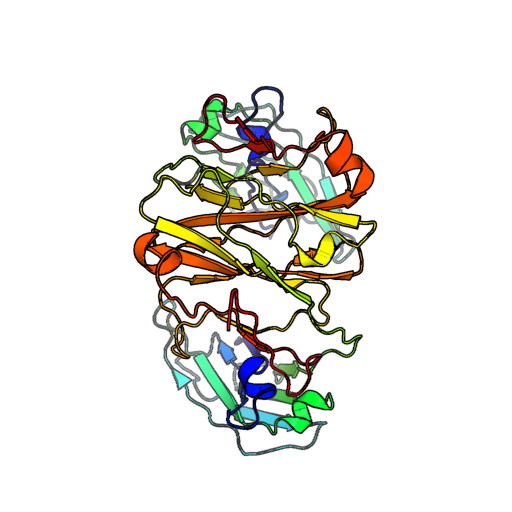.00 20.64 312 ASP B N 1
ATOM 2347 C CA . ASP B 1 91 ? 4.819 1.802 100.217 1.00 19.11 312 ASP B CA 1
ATOM 2348 C C . ASP B 1 91 ? 6.133 1.086 99.944 1.00 16.81 312 ASP B C 1
ATOM 2349 O O . ASP B 1 91 ? 7.147 1.346 100.612 1.00 20.16 312 ASP B O 1
ATOM 2354 N N . TRP B 1 92 ? 6.123 0.201 98.940 1.00 16.06 313 TRP B N 1
ATOM 2355 C CA . TRP B 1 92 ? 7.355 -0.490 98.542 1.00 15.01 313 TRP B CA 1
ATOM 2356 C C . TRP B 1 92 ? 8.322 0.530 97.906 1.00 18.79 313 TRP B C 1
ATOM 2357 O O . TRP B 1 92 ? 9.468 0.635 98.308 1.00 17.71 313 TRP B O 1
ATOM 2368 N N . MET B 1 93 ? 7.810 1.282 96.938 1.00 20.36 314 MET B N 1
ATOM 2369 C CA . MET B 1 93 ? 8.681 2.173 96.171 1.00 20.73 314 MET B CA 1
ATOM 2370 C C . MET B 1 93 ? 9.309 3.297 96.980 1.00 23.60 314 MET B C 1
ATOM 2371 O O . MET B 1 93 ? 10.413 3.716 96.655 1.00 23.75 314 MET B O 1
ATOM 2376 N N . SER B 1 94 ? 8.649 3.727 98.053 1.00 22.10 315 SER B N 1
ATOM 2377 C CA . SER B 1 94 ? 9.160 4.771 98.929 1.00 24.94 315 SER B CA 1
ATOM 2378 C C . SER B 1 94 ? 10.101 4.266 100.016 1.00 25.30 315 SER B C 1
ATOM 2379 O O . SER B 1 94 ? 10.575 5.059 100.828 1.00 27.13 315 SER B O 1
ATOM 2382 N N . GLY B 1 95 ? 10.348 2.950 100.079 1.00 20.26 316 GLY B N 1
ATOM 2383 C CA . GLY B 1 95 ? 11.352 2.413 100.955 1.00 20.99 316 GLY B CA 1
ATOM 2384 C C . GLY B 1 95 ? 10.833 2.084 102.344 1.00 22.11 316 GLY B C 1
ATOM 2385 O O . GLY B 1 95 ? 11.640 1.868 103.243 1.00 22.28 316 GLY B O 1
ATOM 2386 N N . LYS B 1 96 ? 9.526 2.002 102.530 1.00 19.28 317 LYS B N 1
ATOM 2387 C CA . LYS B 1 96 ? 8.983 1.617 103.851 1.00 19.25 317 LYS B CA 1
ATOM 2388 C C . LYS B 1 96 ? 9.314 0.162 104.172 1.00 18.76 317 LYS B C 1
ATOM 2389 O O . LYS B 1 96 ? 9.461 -0.676 103.292 1.00 17.37 317 LYS B O 1
ATOM 2395 N N . GLU B 1 97 ? 9.420 -0.117 105.474 1.00 18.36 318 GLU B N 1
ATOM 2396 C CA . GLU B 1 97 ? 9.761 -1.446 105.936 1.00 17.46 318 GLU B CA 1
ATOM 2397 C C . GLU B 1 97 ? 8.480 -2.259 106.161 1.00 15.03 318 GLU B C 1
ATOM 2398 O O . GLU B 1 97 ? 7.522 -1.773 106.786 1.00 17.92 318 GLU B O 1
ATOM 2404 N N . PHE B 1 98 ? 8.538 -3.496 105.721 1.00 13.96 319 PHE B N 1
ATOM 2405 C CA . PHE B 1 98 ? 7.464 -4.462 105.892 1.00 13.64 319 PHE B CA 1
ATOM 2406 C C . PHE B 1 98 ? 7.940 -5.486 106.890 1.00 16.54 319 PHE B C 1
ATOM 2407 O O . PHE B 1 98 ? 9.035 -6.015 106.730 1.00 16.12 319 PHE B O 1
ATOM 2415 N N . LYS B 1 99 ? 7.125 -5.782 107.908 1.00 13.60 320 LYS B N 1
ATOM 2416 C CA . LYS B 1 99 ? 7.585 -6.659 108.971 1.00 13.70 320 LYS B CA 1
ATOM 2417 C C . LYS B 1 99 ? 6.483 -7.705 109.219 1.00 14.90 320 LYS B C 1
ATOM 2418 O O . LYS B 1 99 ? 5.320 -7.336 109.391 1.00 15.17 320 LYS B O 1
ATOM 2424 N N A CYS B 1 100 ? 6.821 -9.010 109.204 0.25 14.74 321 CYS B N 1
ATOM 2425 N N B CYS B 1 100 ? 6.848 -8.969 109.220 0.75 14.73 321 CYS B N 1
ATOM 2426 C CA A CYS B 1 100 ? 5.895 -10.070 109.689 0.25 14.79 321 CYS B CA 1
ATOM 2427 C CA B CYS B 1 100 ? 5.963 -9.961 109.786 0.75 15.94 321 CYS B CA 1
ATOM 2428 C C A CYS B 1 100 ? 6.398 -10.609 111.032 0.25 13.97 321 CYS B C 1
ATOM 2429 C C B CYS B 1 100 ? 6.437 -10.393 111.152 0.75 16.37 321 CYS B C 1
ATOM 2430 O O A CYS B 1 100 ? 7.589 -10.970 111.121 0.25 10.92 321 CYS B O 1
ATOM 2431 O O B CYS B 1 100 ? 7.631 -10.443 111.426 0.75 16.38 321 CYS B O 1
ATOM 2436 N N . LYS B 1 101 ? 5.508 -10.651 112.052 1.00 14.13 322 LYS B N 1
ATOM 2437 C CA . LYS B 1 101 ? 5.832 -11.071 113.384 1.00 15.28 322 LYS B CA 1
ATOM 2438 C C . LYS B 1 101 ? 5.038 -12.403 113.606 1.00 15.37 322 LYS B C 1
ATOM 2439 O O . LYS B 1 101 ? 3.836 -12.408 113.421 1.00 18.62 322 LYS B O 1
ATOM 2445 N N . VAL B 1 102 ? 5.750 -13.481 113.941 1.00 14.19 323 VAL B N 1
ATOM 2446 C CA . VAL B 1 102 ? 5.159 -14.812 114.025 1.00 14.86 323 VAL B CA 1
ATOM 2447 C C . VAL B 1 102 ? 5.252 -15.256 115.495 1.00 16.15 323 VAL B C 1
ATOM 2448 O O . VAL B 1 102 ? 6.304 -15.210 116.125 1.00 17.00 323 VAL B O 1
ATOM 2452 N N . ASN B 1 103 ? 4.116 -15.649 116.035 1.00 16.71 324 ASN B N 1
ATOM 2453 C CA . ASN B 1 103 ? 4.083 -16.130 117.410 1.00 17.36 324 ASN B CA 1
ATOM 2454 C C . ASN B 1 103 ? 3.369 -17.463 117.493 1.00 17.64 324 ASN B C 1
ATOM 2455 O O . ASN B 1 103 ? 2.682 -17.880 116.554 1.00 18.33 324 ASN B O 1
ATOM 2460 N N . ASN B 1 104 ? 3.628 -18.124 118.624 1.00 20.76 325 ASN B N 1
ATOM 2461 C CA . ASN B 1 104 ? 2.945 -19.346 118.953 1.00 24.16 325 ASN B CA 1
ATOM 2462 C C . ASN B 1 104 ? 3.221 -19.610 120.435 1.00 19.89 325 ASN B C 1
ATOM 2463 O O . ASN B 1 104 ? 4.204 -19.137 121.004 1.00 21.48 325 ASN B O 1
ATOM 2468 N N . LYS B 1 105 ? 2.315 -20.407 121.039 1.00 23.12 326 LYS B N 1
ATOM 2469 C CA . LYS B 1 105 ? 2.320 -20.583 122.486 1.00 26.73 326 LYS B CA 1
ATOM 2470 C C . LYS B 1 105 ? 3.600 -21.243 122.976 1.00 24.82 326 LYS B C 1
ATOM 2471 O O . LYS B 1 105 ? 4.004 -21.048 124.118 1.00 28.67 326 LYS B O 1
ATOM 2477 N N . ASP B 1 106 ? 4.293 -21.992 122.106 1.00 25.01 327 ASP B N 1
ATOM 2478 C CA . ASP B 1 106 ? 5.518 -22.623 122.488 1.00 24.66 327 ASP B CA 1
ATOM 2479 C C . ASP B 1 106 ? 6.795 -21.960 122.083 1.00 28.38 327 ASP B C 1
ATOM 2480 O O . ASP B 1 106 ? 7.881 -22.451 122.394 1.00 32.70 327 ASP B O 1
ATOM 2485 N N . LEU B 1 107 ? 6.732 -20.807 121.403 1.00 25.33 328 LEU B N 1
ATOM 2486 C CA . LEU B 1 107 ? 7.943 -20.089 121.118 1.00 24.19 328 LEU B CA 1
ATOM 2487 C C . LEU B 1 107 ? 8.422 -19.288 122.341 1.00 22.74 328 LEU B C 1
ATOM 2488 O O . LEU B 1 107 ? 7.597 -18.700 123.018 1.00 23.88 328 LEU B O 1
ATOM 2493 N N . PRO B 1 108 ? 9.729 -19.210 122.558 1.00 22.36 329 PRO B N 1
ATOM 2494 C CA . PRO B 1 108 ? 10.212 -18.398 123.684 1.00 22.10 329 PRO B CA 1
ATOM 2495 C C . PRO B 1 108 ? 10.092 -16.893 123.455 1.00 22.28 329 PRO B C 1
ATOM 2496 O O . PRO B 1 108 ? 10.045 -16.119 124.403 1.00 24.16 329 PRO B O 1
ATOM 2500 N N . ALA B 1 109 ? 10.052 -16.477 122.191 1.00 19.52 330 ALA B N 1
ATOM 2501 C CA . ALA B 1 109 ? 9.780 -15.107 121.846 1.00 17.77 330 ALA B CA 1
ATOM 2502 C C . ALA B 1 109 ? 9.259 -15.125 120.411 1.00 18.35 330 ALA B C 1
ATOM 2503 O O . ALA B 1 109 ? 9.539 -16.065 119.662 1.00 20.08 330 ALA B O 1
ATOM 2505 N N . PRO B 1 110 ? 8.526 -14.077 120.010 1.00 16.97 331 PRO B N 1
ATOM 2506 C CA . PRO B 1 110 ? 8.098 -14.066 118.587 1.00 16.32 331 PRO B CA 1
ATOM 2507 C C . PRO B 1 110 ? 9.299 -13.942 117.647 1.00 16.52 331 PRO B C 1
ATOM 2508 O O . PRO B 1 110 ? 10.387 -13.465 118.034 1.00 20.44 331 PRO B O 1
ATOM 2512 N N . ILE B 1 111 ? 9.075 -14.379 116.417 1.00 15.96 332 ILE B N 1
ATOM 2513 C CA . ILE B 1 111 ? 10.095 -14.266 115.370 1.00 16.31 332 ILE B CA 1
ATOM 2514 C C . ILE B 1 111 ? 9.620 -13.154 114.422 1.00 16.04 332 ILE B C 1
ATOM 2515 O O . ILE B 1 111 ? 8.501 -13.228 113.895 1.00 18.91 332 ILE B O 1
ATOM 2520 N N . GLU B 1 112 ? 10.504 -12.174 114.173 1.00 16.97 333 GLU B N 1
ATOM 2521 C CA . GLU B 1 112 ? 10.151 -11.033 113.322 1.00 17.52 333 GLU B CA 1
ATOM 2522 C C . GLU B 1 112 ? 11.097 -11.057 112.138 1.00 18.49 333 GLU B C 1
ATOM 2523 O O . GLU B 1 112 ? 12.289 -11.295 112.306 1.00 19.58 333 GLU B O 1
ATOM 2529 N N . ARG B 1 113 ? 10.559 -10.871 110.940 1.00 15.05 334 ARG B N 1
ATOM 2530 C CA . ARG B 1 113 ? 11.394 -10.713 109.764 1.00 15.60 334 ARG B CA 1
ATOM 2531 C C . ARG B 1 113 ? 10.971 -9.390 109.112 1.00 16.60 334 ARG B C 1
ATOM 2532 O O . ARG B 1 113 ? 9.788 -9.067 109.099 1.00 15.73 334 ARG B O 1
ATOM 2540 N N . THR B 1 114 ? 11.952 -8.662 108.536 1.00 15.78 335 THR B N 1
ATOM 2541 C CA . THR B 1 114 ? 11.709 -7.404 107.904 1.00 15.92 335 THR B CA 1
ATOM 2542 C C . THR B 1 114 ? 12.269 -7.407 106.484 1.00 16.14 335 THR B C 1
ATOM 2543 O O . THR B 1 114 ? 13.222 -8.119 106.173 1.00 16.70 335 THR B O 1
ATOM 2547 N N . ILE B 1 115 ? 11.608 -6.666 105.613 1.00 14.97 336 ILE B N 1
ATOM 2548 C CA . ILE B 1 115 ? 12.118 -6.483 104.252 1.00 15.57 336 ILE B CA 1
ATOM 2549 C C . ILE B 1 115 ? 11.740 -5.092 103.765 1.00 16.29 336 ILE B C 1
ATOM 2550 O O . ILE B 1 115 ? 10.719 -4.489 104.140 1.00 15.35 336 ILE B O 1
ATOM 2555 N N . SER B 1 116 ? 12.583 -4.565 102.848 1.00 16.29 337 SER B N 1
ATOM 2556 C CA . SER B 1 116 ? 12.280 -3.268 102.238 1.00 16.04 337 SER B CA 1
ATOM 2557 C C . SER B 1 116 ? 13.033 -3.219 100.930 1.00 16.69 337 SER B C 1
ATOM 2558 O O . SER B 1 116 ? 13.907 -4.042 100.647 1.00 19.94 337 SER B O 1
ATOM 2561 N N . LYS B 1 117 ? 12.667 -2.252 100.122 1.00 17.68 338 LYS B N 1
ATOM 2562 C CA . LYS B 1 117 ? 13.310 -2.077 98.812 1.00 18.17 338 LYS B CA 1
ATOM 2563 C C . LYS B 1 117 ? 14.745 -1.614 99.042 1.00 19.98 338 LYS B C 1
ATOM 2564 O O . LYS B 1 117 ? 14.920 -0.644 99.730 1.00 21.64 338 LYS B O 1
ATOM 2570 N N . PRO B 1 118 ? 15.722 -2.315 98.423 1.00 22.30 339 PRO B N 1
ATOM 2571 C CA . PRO B 1 118 ? 17.106 -1.882 98.648 1.00 29.07 339 PRO B CA 1
ATOM 2572 C C . PRO B 1 118 ? 17.357 -0.441 98.197 1.00 32.79 339 PRO B C 1
ATOM 2573 O O . PRO B 1 118 ? 16.797 0.035 97.198 1.00 23.47 339 PRO B O 1
ATOM 2577 N N . LYS B 1 119 ? 18.151 0.270 98.983 1.00 31.24 340 LYS B N 1
ATOM 2578 C CA . LYS B 1 119 ? 18.581 1.599 98.652 1.00 36.00 340 LYS B CA 1
ATOM 2579 C C . LYS B 1 119 ? 19.588 1.490 97.507 1.00 25.75 340 LYS B C 1
ATOM 2580 O O . LYS B 1 119 ? 20.187 0.429 97.270 1.00 32.38 340 LYS B O 1
ATOM 2586 N N . GLY B 1 120 ? 19.688 2.576 96.763 1.00 27.50 341 GLY B N 1
ATOM 2587 C CA . GLY B 1 120 ? 20.705 2.683 95.704 1.00 27.96 341 GLY B CA 1
ATOM 2588 C C . GLY B 1 120 ? 20.288 3.583 94.581 1.00 24.50 341 GLY B C 1
ATOM 2589 O O . GLY B 1 120 ? 19.220 4.124 94.553 1.00 29.53 341 GLY B O 1
ATOM 2590 N N . SER B 1 121 ? 21.164 3.733 93.603 1.00 22.85 342 SER B N 1
ATOM 2591 C CA . SER B 1 121 ? 20.865 4.556 92.470 1.00 24.54 342 SER B CA 1
ATOM 2592 C C . SER B 1 121 ? 19.981 3.852 91.438 1.00 19.79 342 SER B C 1
ATOM 2593 O O . SER B 1 121 ? 19.889 2.605 91.394 1.00 22.79 342 SER B O 1
ATOM 2596 N N . VAL B 1 122 ? 19.363 4.672 90.602 1.00 18.70 343 VAL B N 1
ATOM 2597 C CA . VAL B 1 122 ? 18.471 4.194 89.544 1.00 17.69 343 VAL B CA 1
ATOM 2598 C C . VAL B 1 122 ? 19.042 4.700 88.231 1.00 20.70 343 VAL B C 1
ATOM 2599 O O . VAL B 1 122 ? 19.396 5.888 88.114 1.00 19.42 343 VAL B O 1
ATOM 2603 N N . ARG B 1 123 ? 19.106 3.819 87.249 1.00 19.95 344 ARG B N 1
ATOM 2604 C CA . ARG B 1 123 ? 19.460 4.189 85.845 1.00 17.04 344 ARG B CA 1
ATOM 2605 C C . ARG B 1 123 ? 18.477 3.474 84.930 1.00 18.55 344 ARG B C 1
ATOM 2606 O O . ARG B 1 123 ? 18.299 2.250 85.040 1.00 17.76 344 ARG B O 1
ATOM 2614 N N . ALA B 1 124 ? 17.804 4.204 84.070 1.00 16.83 345 ALA B N 1
ATOM 2615 C CA . ALA B 1 124 ? 16.866 3.609 83.126 1.00 17.05 345 ALA B CA 1
ATOM 2616 C C . ALA B 1 124 ? 17.587 2.760 82.084 1.00 18.92 345 ALA B C 1
ATOM 2617 O O . ALA B 1 124 ? 18.670 3.120 81.616 1.00 17.49 345 ALA B O 1
ATOM 2619 N N . PRO B 1 125 ? 16.984 1.639 81.703 1.00 17.44 346 PRO B N 1
ATOM 2620 C CA . PRO B 1 125 ? 17.612 0.812 80.643 1.00 16.57 346 PRO B CA 1
ATOM 2621 C C . PRO B 1 125 ? 17.573 1.486 79.282 1.00 16.24 346 PRO B C 1
ATOM 2622 O O . PRO B 1 125 ? 16.633 2.215 78.947 1.00 19.82 346 PRO B O 1
ATOM 2626 N N . GLN B 1 126 ? 18.587 1.190 78.505 1.00 19.17 347 GLN B N 1
ATOM 2627 C CA . GLN B 1 126 ? 18.592 1.428 77.060 1.00 18.67 347 GLN B CA 1
ATOM 2628 C C . GLN B 1 126 ? 18.220 0.124 76.407 1.00 19.46 347 GLN B C 1
ATOM 2629 O O . GLN B 1 126 ? 18.777 -0.914 76.750 1.00 19.66 347 GLN B O 1
ATOM 2635 N N . VAL B 1 127 ? 17.272 0.182 75.496 1.00 17.73 348 VAL B N 1
ATOM 2636 C CA . VAL B 1 127 ? 16.682 -0.992 74.913 1.00 15.71 348 VAL B CA 1
ATOM 2637 C C . VAL B 1 127 ? 16.907 -0.935 73.405 1.00 17.58 348 VAL B C 1
ATOM 2638 O O . VAL B 1 127 ? 16.567 0.066 72.771 1.00 19.66 348 VAL B O 1
ATOM 2642 N N . TYR B 1 128 ? 17.490 -2.006 72.855 1.00 18.42 349 TYR B N 1
ATOM 2643 C CA . TYR B 1 128 ? 17.715 -2.149 71.425 1.00 18.44 349 TYR B CA 1
ATOM 2644 C C . TYR B 1 128 ? 17.243 -3.489 70.924 1.00 17.73 349 TYR B C 1
ATOM 2645 O O . TYR B 1 128 ? 17.345 -4.496 71.607 1.00 19.09 349 TYR B O 1
ATOM 2654 N N . VAL B 1 129 ? 16.671 -3.522 69.710 1.00 18.27 350 VAL B N 1
ATOM 2655 C CA . VAL B 1 129 ? 16.329 -4.781 69.049 1.00 19.93 350 VAL B CA 1
ATOM 2656 C C . VAL B 1 129 ? 17.358 -5.037 67.948 1.00 20.05 350 VAL B C 1
ATOM 2657 O O . VAL B 1 129 ? 17.776 -4.125 67.234 1.00 22.55 350 VAL B O 1
ATOM 2661 N N A LEU B 1 130 ? 17.824 -6.275 67.883 0.63 18.39 351 LEU B N 1
ATOM 2662 N N B LEU B 1 130 ? 17.807 -6.288 67.885 0.37 20.22 351 LEU B N 1
ATOM 2663 C CA A LEU B 1 130 ? 18.844 -6.677 66.919 0.63 20.43 351 LEU B CA 1
ATOM 2664 C CA B LEU B 1 130 ? 18.840 -6.718 66.949 0.37 21.83 351 LEU B CA 1
ATOM 2665 C C A LEU B 1 130 ? 18.231 -7.710 65.991 0.63 18.31 351 LEU B C 1
ATOM 2666 C C B LEU B 1 130 ? 18.231 -7.725 65.988 0.37 19.36 351 LEU B C 1
ATOM 2667 O O A LEU B 1 130 ? 17.505 -8.610 66.407 0.63 18.35 351 LEU B O 1
ATOM 2668 O O B LEU B 1 130 ? 17.542 -8.664 66.402 0.37 18.45 351 LEU B O 1
ATOM 2677 N N . PRO B 1 131 ? 18.470 -7.516 64.674 1.00 18.71 352 PRO B N 1
ATOM 2678 C CA . PRO B 1 131 ? 17.939 -8.478 63.711 1.00 19.48 352 PRO B CA 1
ATOM 2679 C C . PRO B 1 131 ? 18.715 -9.796 63.745 1.00 23.26 352 PRO B C 1
ATOM 2680 O O . PRO B 1 131 ? 19.729 -9.905 64.430 1.00 20.30 352 PRO B O 1
ATOM 2684 N N . PRO B 1 132 ? 18.224 -10.809 63.014 1.00 21.93 353 PRO B N 1
ATOM 2685 C CA . PRO B 1 132 ? 18.953 -12.042 62.975 1.00 18.58 353 PRO B CA 1
ATOM 2686 C C . PRO B 1 132 ? 20.341 -11.912 62.405 1.00 19.67 353 PRO B C 1
ATOM 2687 O O . PRO B 1 132 ? 20.620 -11.012 61.621 1.00 21.70 353 PRO B O 1
ATOM 2691 N N . PRO B 1 133 ? 21.244 -12.827 62.817 1.00 20.27 354 PRO B N 1
ATOM 2692 C CA . PRO B 1 133 ? 22.507 -12.919 62.078 1.00 21.30 354 PRO B CA 1
ATOM 2693 C C . PRO B 1 133 ? 22.233 -13.191 60.583 1.00 20.31 354 PRO B C 1
ATOM 2694 O O . PRO B 1 133 ? 21.252 -13.863 60.271 1.00 25.03 354 PRO B O 1
ATOM 2698 N N . GLU B 1 134 ? 23.047 -12.612 59.756 1.00 24.36 355 GLU B N 1
ATOM 2699 C CA . GLU B 1 134 ? 22.831 -12.774 58.312 1.00 29.71 355 GLU B CA 1
ATOM 2700 C C . GLU B 1 134 ? 22.836 -14.257 57.906 1.00 32.22 355 GLU B C 1
ATOM 2701 O O . GLU B 1 134 ? 22.067 -14.624 57.016 1.00 29.65 355 GLU B O 1
ATOM 2707 N N . GLU B 1 135 ? 23.555 -15.112 58.652 1.00 27.46 356 GLU B N 1
ATOM 2708 C CA . GLU B 1 135 ? 23.628 -16.561 58.394 1.00 26.62 356 GLU B CA 1
ATOM 2709 C C . GLU B 1 135 ? 22.317 -17.298 58.529 1.00 38.40 356 GLU B C 1
ATOM 2710 O O . GLU B 1 135 ? 22.108 -18.314 57.880 1.00 48.50 356 GLU B O 1
ATOM 2716 N N . GLU B 1 136 ? 21.404 -16.773 59.338 1.00 28.21 357 GLU B N 1
ATOM 2717 C CA . GLU B 1 136 ? 20.068 -17.357 59.514 1.00 24.58 357 GLU B CA 1
ATOM 2718 C C . GLU B 1 136 ? 19.081 -16.952 58.466 1.00 26.85 357 GLU B C 1
ATOM 2719 O O . GLU B 1 136 ? 17.975 -17.502 58.425 1.00 31.47 357 GLU B O 1
ATOM 2725 N N . MET B 1 137 ? 19.408 -15.948 57.665 1.00 27.73 358 MET B N 1
ATOM 2726 C CA . MET B 1 137 ? 18.381 -15.368 56.797 1.00 28.58 358 MET B CA 1
ATOM 2727 C C . MET B 1 137 ? 17.979 -16.310 55.625 1.00 33.80 358 MET B C 1
ATOM 2728 O O . MET B 1 137 ? 16.995 -16.059 54.975 1.00 34.11 358 MET B O 1
ATOM 2733 N N . THR B 1 138 ? 18.732 -17.386 55.407 1.00 33.56 359 THR B N 1
ATOM 2734 C CA . THR B 1 138 ? 18.349 -18.429 54.454 1.00 34.56 359 THR B CA 1
ATOM 2735 C C . THR B 1 138 ? 17.494 -19.554 55.082 1.00 42.59 359 THR B C 1
ATOM 2736 O O . THR B 1 138 ? 17.185 -20.539 54.414 1.00 40.55 359 THR B O 1
ATOM 2740 N N . LYS B 1 139 ? 17.080 -19.405 56.340 1.00 36.40 360 LYS B N 1
ATOM 2741 C CA . LYS B 1 139 ? 16.354 -20.444 57.071 1.00 32.68 360 LYS B CA 1
ATOM 2742 C C . LYS B 1 139 ? 14.913 -20.027 57.233 1.00 31.61 360 LYS B C 1
ATOM 2743 O O . LYS B 1 139 ? 14.595 -18.864 57.071 1.00 33.57 360 LYS B O 1
ATOM 2746 N N . LYS B 1 140 ? 14.049 -20.982 57.587 1.00 30.86 361 LYS B N 1
ATOM 2747 C CA . LYS B 1 140 ? 12.628 -20.723 57.779 1.00 32.99 361 LYS B CA 1
ATOM 2748 C C . LYS B 1 140 ? 12.363 -20.016 59.118 1.00 26.51 361 LYS B C 1
ATOM 2749 O O . LYS B 1 140 ? 11.429 -19.244 59.217 1.00 31.20 361 LYS B O 1
ATOM 2752 N N . GLN B 1 141 ? 13.197 -20.308 60.119 1.00 33.72 362 GLN B N 1
ATOM 2753 C CA . GLN B 1 141 ? 13.067 -19.703 61.462 1.00 29.23 362 GLN B CA 1
ATOM 2754 C C . GLN B 1 141 ? 14.316 -18.874 61.730 1.00 29.58 362 GLN B C 1
ATOM 2755 O O . GLN B 1 141 ? 15.425 -19.260 61.349 1.00 28.80 362 GLN B O 1
ATOM 2761 N N . VAL B 1 142 ? 14.122 -17.701 62.346 1.00 26.63 363 VAL B N 1
ATOM 2762 C CA . VAL B 1 142 ? 15.256 -16.812 62.636 1.00 22.96 363 VAL B CA 1
ATOM 2763 C C . VAL B 1 142 ? 15.139 -16.350 64.089 1.00 19.50 363 VAL B C 1
ATOM 2764 O O . VAL B 1 142 ? 14.106 -16.528 64.694 1.00 22.82 363 VAL B O 1
ATOM 2768 N N . THR B 1 143 ? 16.223 -15.744 64.565 1.00 22.85 364 THR B N 1
ATOM 2769 C CA . THR B 1 143 ? 16.329 -15.349 65.982 1.00 19.36 364 THR B CA 1
ATOM 2770 C C . THR B 1 143 ? 16.371 -13.820 66.059 1.00 17.00 364 THR B C 1
ATOM 2771 O O . THR B 1 143 ? 17.249 -13.234 65.448 1.00 19.94 364 THR B O 1
ATOM 2775 N N . LEU B 1 144 ? 15.450 -13.244 66.821 1.00 18.51 365 LEU B N 1
ATOM 2776 C CA . LEU B 1 144 ? 15.483 -11.818 67.174 1.00 18.28 365 LEU B CA 1
ATOM 2777 C C . LEU B 1 144 ? 16.053 -11.655 68.582 1.00 16.01 365 LEU B C 1
ATOM 2778 O O . LEU B 1 144 ? 15.797 -12.500 69.426 1.00 19.40 365 LEU B O 1
ATOM 2783 N N . THR B 1 145 ? 16.853 -10.612 68.738 1.00 16.19 366 THR B N 1
ATOM 2784 C CA . THR B 1 145 ? 17.522 -10.381 70.041 1.00 16.68 366 THR B CA 1
ATOM 2785 C C . THR B 1 145 ? 17.123 -9.008 70.587 1.00 17.80 366 THR B C 1
ATOM 2786 O O . THR B 1 145 ? 17.217 -8.017 69.895 1.00 18.21 366 THR B O 1
ATOM 2790 N N A CYS B 1 146 ? 16.740 -8.941 71.856 0.53 15.68 367 CYS B N 1
ATOM 2791 N N B CYS B 1 146 ? 16.661 -8.988 71.839 0.47 15.72 367 CYS B N 1
ATOM 2792 C CA A CYS B 1 146 ? 16.506 -7.657 72.515 0.53 17.16 367 CYS B CA 1
ATOM 2793 C CA B CYS B 1 146 ? 16.426 -7.744 72.592 0.47 16.47 367 CYS B CA 1
ATOM 2794 C C A CYS B 1 146 ? 17.586 -7.474 73.566 0.53 15.56 367 CYS B C 1
ATOM 2795 C C B CYS B 1 146 ? 17.690 -7.558 73.493 0.47 15.49 367 CYS B C 1
ATOM 2796 O O A CYS B 1 146 ? 17.709 -8.306 74.482 0.53 16.45 367 CYS B O 1
ATOM 2797 O O B CYS B 1 146 ? 18.124 -8.516 74.153 0.47 13.74 367 CYS B O 1
ATOM 2802 N N . MET B 1 147 ? 18.345 -6.403 73.396 1.00 14.92 368 MET B N 1
ATOM 2803 C CA . MET B 1 147 ? 19.505 -6.062 74.261 1.00 14.68 368 MET B CA 1
ATOM 2804 C C . MET B 1 147 ? 19.033 -4.952 75.213 1.00 16.06 368 MET B C 1
ATOM 2805 O O . MET B 1 147 ? 18.538 -3.926 74.751 1.00 16.24 368 MET B O 1
ATOM 2810 N N . VAL B 1 148 ? 19.074 -5.237 76.498 1.00 14.95 369 VAL B N 1
ATOM 2811 C CA . VAL B 1 148 ? 18.595 -4.306 77.531 1.00 15.07 369 VAL B CA 1
ATOM 2812 C C . VAL B 1 148 ? 19.758 -4.016 78.446 1.00 13.89 369 VAL B C 1
ATOM 2813 O O . VAL B 1 148 ? 20.268 -4.911 79.121 1.00 15.20 369 VAL B O 1
ATOM 2817 N N . LYS B 1 149 ? 20.208 -2.768 78.505 1.00 15.07 370 LYS B N 1
ATOM 2818 C CA . LYS B 1 149 ? 21.482 -2.490 79.162 1.00 15.14 370 LYS B CA 1
ATOM 2819 C C . LYS B 1 149 ? 21.475 -1.168 79.915 1.00 14.31 370 LYS B C 1
ATOM 2820 O O . LYS B 1 149 ? 20.532 -0.366 79.816 1.00 16.61 370 LYS B O 1
ATOM 2826 N N . ASP B 1 150 ? 22.527 -1.038 80.711 1.00 16.78 371 ASP B N 1
ATOM 2827 C CA . ASP B 1 150 ? 22.815 0.189 81.447 1.00 19.21 371 ASP B CA 1
ATOM 2828 C C . ASP B 1 150 ? 21.826 0.509 82.568 1.00 18.55 371 ASP B C 1
ATOM 2829 O O . ASP B 1 150 ? 21.676 1.646 82.974 1.00 22.44 371 ASP B O 1
ATOM 2834 N N . PHE B 1 151 ? 21.149 -0.516 83.097 1.00 17.00 372 PHE B N 1
ATOM 2835 C CA . PHE B 1 151 ? 20.140 -0.279 84.122 1.00 17.14 372 PHE B CA 1
ATOM 2836 C C . PHE B 1 151 ? 20.605 -0.571 85.530 1.00 14.47 372 PHE B C 1
ATOM 2837 O O . PHE B 1 151 ? 21.449 -1.406 85.800 1.00 15.52 372 PHE B O 1
ATOM 2845 N N . MET B 1 152 ? 19.908 0.106 86.445 1.00 14.68 373 MET B N 1
ATOM 2846 C CA . MET B 1 152 ? 20.093 -0.059 87.919 1.00 17.22 373 MET B CA 1
ATOM 2847 C C . MET B 1 152 ? 18.756 0.322 88.541 1.00 13.96 373 MET B C 1
ATOM 2848 O O . MET B 1 152 ? 18.114 1.291 88.130 1.00 14.78 373 MET B O 1
ATOM 2853 N N . PRO B 1 153 ? 18.278 -0.425 89.557 1.00 15.50 374 PRO B N 1
ATOM 2854 C CA . PRO B 1 153 ? 18.838 -1.676 90.018 1.00 14.88 374 PRO B CA 1
ATOM 2855 C C . PRO B 1 153 ? 18.586 -2.816 89.062 1.00 14.11 374 PRO B C 1
ATOM 2856 O O . PRO B 1 153 ? 17.975 -2.630 87.978 1.00 14.57 374 PRO B O 1
ATOM 2860 N N . GLU B 1 154 ? 19.026 -4.012 89.472 1.00 15.14 375 GLU B N 1
ATOM 2861 C CA . GLU B 1 154 ? 18.979 -5.176 88.560 1.00 15.56 375 GLU B CA 1
ATOM 2862 C C . GLU B 1 154 ? 17.574 -5.739 88.334 1.00 16.02 375 GLU B C 1
ATOM 2863 O O . GLU B 1 154 ? 17.390 -6.532 87.422 1.00 16.92 375 GLU B O 1
ATOM 2869 N N . ASP B 1 155 ? 16.612 -5.356 89.163 1.00 15.58 376 ASP B N 1
ATOM 2870 C CA . ASP B 1 155 ? 15.228 -5.862 89.100 1.00 15.85 376 ASP B CA 1
ATOM 2871 C C . ASP B 1 155 ? 14.551 -5.346 87.816 1.00 15.77 376 ASP B C 1
ATOM 2872 O O . ASP B 1 155 ? 14.469 -4.121 87.595 1.00 15.88 376 ASP B O 1
ATOM 2877 N N . ILE B 1 156 ? 14.120 -6.253 86.953 1.00 14.35 377 ILE B N 1
ATOM 2878 C CA . ILE B 1 156 ? 13.558 -5.873 85.678 1.00 13.46 377 ILE B CA 1
ATOM 2879 C C . ILE B 1 156 ? 12.619 -6.955 85.205 1.00 13.63 377 ILE B C 1
ATOM 2880 O O . ILE B 1 156 ? 12.767 -8.132 85.600 1.00 15.59 377 ILE B O 1
ATOM 2885 N N . TYR B 1 157 ? 11.729 -6.609 84.306 1.00 14.14 378 TYR B N 1
ATOM 2886 C CA . TYR B 1 157 ? 10.863 -7.562 83.621 1.00 16.50 378 TYR B CA 1
ATOM 2887 C C . TYR B 1 157 ? 10.950 -7.280 82.126 1.00 16.86 378 TYR B C 1
ATOM 2888 O O . TYR B 1 157 ? 10.792 -6.115 81.698 1.00 16.19 378 TYR B O 1
ATOM 2897 N N . VAL B 1 158 ? 11.189 -8.320 81.323 1.00 15.23 379 VAL B N 1
ATOM 2898 C CA . VAL B 1 158 ? 11.351 -8.182 79.905 1.00 15.22 379 VAL B CA 1
ATOM 2899 C C . VAL B 1 158 ? 10.542 -9.281 79.191 1.00 16.25 379 VAL B C 1
ATOM 2900 O O . VAL B 1 158 ? 10.586 -10.449 79.589 1.00 16.78 379 VAL B O 1
ATOM 2904 N N . GLU B 1 159 ? 9.811 -8.870 78.147 1.00 17.09 380 GLU B N 1
ATOM 2905 C CA . GLU B 1 159 ? 9.049 -9.859 77.306 1.00 17.62 380 GLU B CA 1
ATOM 2906 C C . GLU B 1 159 ? 9.049 -9.383 75.863 1.00 20.58 380 GLU B C 1
ATOM 2907 O O . GLU B 1 159 ? 9.351 -8.261 75.552 1.00 22.15 380 GLU B O 1
ATOM 2913 N N . TRP B 1 160 ? 8.804 -10.333 74.975 1.00 21.71 381 TRP B N 1
ATOM 2914 C CA . TRP B 1 160 ? 8.502 -10.010 73.593 1.00 24.26 381 TRP B CA 1
ATOM 2915 C C . TRP B 1 160 ? 6.988 -10.133 73.411 1.00 26.66 381 TRP B C 1
ATOM 2916 O O . TRP B 1 160 ? 6.337 -10.955 74.067 1.00 28.20 381 TRP B O 1
ATOM 2927 N N . THR B 1 161 ? 6.450 -9.265 72.559 1.00 26.69 382 THR B N 1
ATOM 2928 C CA . THR B 1 161 ? 5.022 -9.266 72.197 1.00 32.84 382 THR B CA 1
ATOM 2929 C C . THR B 1 161 ? 4.905 -9.313 70.684 1.00 31.22 382 THR B C 1
ATOM 2930 O O . THR B 1 161 ? 5.804 -8.878 69.956 1.00 29.25 382 THR B O 1
ATOM 2934 N N . ASN B 1 162 ? 3.772 -9.868 70.240 1.00 38.08 383 ASN B N 1
ATOM 2935 C CA . ASN B 1 162 ? 3.393 -10.006 68.827 1.00 44.23 383 ASN B CA 1
ATOM 2936 C C . ASN B 1 162 ? 2.019 -9.366 68.654 1.00 42.19 383 ASN B C 1
ATOM 2937 O O . ASN B 1 162 ? 1.059 -9.868 69.230 1.00 53.55 383 ASN B O 1
ATOM 2942 N N . ASN B 1 163 ? 1.946 -8.286 67.865 1.00 43.28 384 ASN B N 1
ATOM 2943 C CA . ASN B 1 163 ? 0.784 -7.399 67.777 1.00 53.80 384 ASN B CA 1
ATOM 2944 C C . ASN B 1 163 ? 0.133 -7.134 69.151 1.00 63.77 384 ASN B C 1
ATOM 2945 O O . ASN B 1 163 ? -1.087 -7.209 69.293 1.00 71.90 384 ASN B O 1
ATOM 2947 N N . GLY B 1 164 ? 0.965 -6.874 70.166 1.00 57.48 385 GLY B N 1
ATOM 2948 C CA . GLY B 1 164 ? 0.495 -6.643 71.539 1.00 54.19 385 GLY B CA 1
ATOM 2949 C C . GLY B 1 164 ? 0.226 -7.865 72.416 1.00 56.25 385 GLY B C 1
ATOM 2950 O O . GLY B 1 164 ? 0.130 -7.727 73.632 1.00 60.53 385 GLY B O 1
ATOM 2951 N N . LYS B 1 165 ? 0.091 -9.053 71.826 1.00 59.94 386 LYS B N 1
ATOM 2952 C CA . LYS B 1 165 ? -0.115 -10.295 72.583 1.00 61.15 386 LYS B CA 1
ATOM 2953 C C .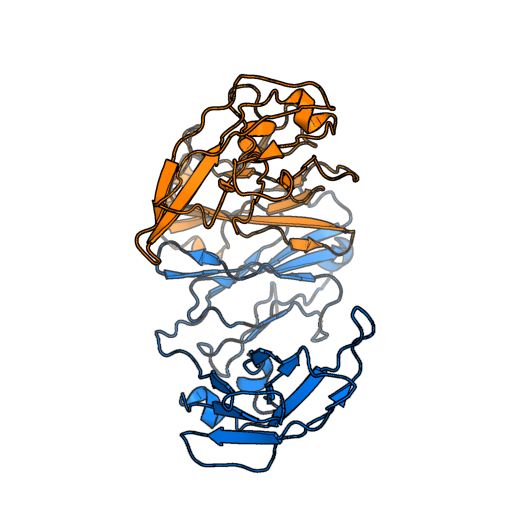 LYS B 1 165 ? 1.233 -10.799 73.121 1.00 59.27 386 LYS B C 1
ATOM 2954 O O . LYS B 1 165 ? 2.187 -10.908 72.372 1.00 43.27 386 LYS B O 1
ATOM 2957 N N . THR B 1 166 ? 1.318 -11.118 74.408 1.00 58.53 387 THR B N 1
ATOM 2958 C CA . THR B 1 166 ? 2.570 -11.629 74.980 1.00 63.76 387 THR B CA 1
ATOM 2959 C C . THR B 1 166 ? 2.972 -12.916 74.274 1.00 63.12 387 THR B C 1
ATOM 2960 O O . THR B 1 166 ? 2.187 -13.845 74.141 1.00 62.81 387 THR B O 1
ATOM 2964 N N . GLU B 1 167 ? 4.216 -12.958 73.836 1.00 58.16 388 GLU B N 1
ATOM 2965 C CA . GLU B 1 167 ? 4.683 -14.026 72.972 1.00 57.13 388 GLU B CA 1
ATOM 2966 C C . GLU B 1 167 ? 5.001 -15.308 73.769 1.00 57.16 388 GLU B C 1
ATOM 2967 O O . GLU B 1 167 ? 5.253 -15.280 74.983 1.00 46.17 388 GLU B O 1
ATOM 2973 N N . LEU B 1 168 ? 4.903 -16.437 73.080 1.00 55.84 389 LEU B N 1
ATOM 2974 C CA . LEU B 1 168 ? 5.301 -17.721 73.617 1.00 56.64 389 LEU B CA 1
ATOM 2975 C C . LEU B 1 168 ? 6.810 -17.914 73.579 1.00 44.84 389 LEU B C 1
ATOM 2976 O O . LEU B 1 168 ? 7.364 -18.066 74.646 1.00 55.52 389 LEU B O 1
ATOM 2978 N N . ASN B 1 169 ? 7.465 -17.942 72.401 1.00 38.52 390 ASN B N 1
ATOM 2979 C CA . ASN B 1 169 ? 8.795 -18.617 72.328 1.00 40.32 390 ASN B CA 1
ATOM 2980 C C . ASN B 1 169 ? 10.015 -17.711 72.444 1.00 30.94 390 ASN B C 1
ATOM 2981 O O . ASN B 1 169 ? 10.841 -17.588 71.495 1.00 29.16 390 ASN B O 1
ATOM 2986 N N . TYR B 1 170 ? 10.078 -17.062 73.615 1.00 27.65 391 TYR B N 1
ATOM 2987 C CA . TYR B 1 170 ? 11.250 -16.272 73.994 1.00 23.43 391 TYR B CA 1
ATOM 2988 C C . TYR B 1 170 ? 11.844 -16.797 75.286 1.00 18.94 391 TYR B C 1
ATOM 2989 O O . TYR B 1 170 ? 11.191 -17.424 76.133 1.00 20.65 391 TYR B O 1
ATOM 2998 N N . LYS B 1 171 ? 13.124 -16.471 75.475 1.00 18.35 392 LYS B N 1
ATOM 2999 C CA . LYS B 1 171 ? 13.834 -16.848 76.700 1.00 16.89 392 LYS B CA 1
ATOM 3000 C C . LYS B 1 171 ? 14.785 -15.718 77.038 1.00 17.31 392 LYS B C 1
ATOM 3001 O O . LYS B 1 171 ? 15.424 -15.158 76.170 1.00 17.68 392 LYS B O 1
ATOM 3007 N N . ASN B 1 172 ? 14.825 -15.396 78.327 1.00 17.13 393 ASN B N 1
ATOM 3008 C CA . ASN B 1 172 ? 15.650 -14.271 78.830 1.00 14.88 393 ASN B CA 1
ATOM 3009 C C . ASN B 1 172 ? 16.890 -14.813 79.527 1.00 16.72 393 ASN B C 1
ATOM 3010 O O . ASN B 1 172 ? 16.829 -15.827 80.254 1.00 17.39 393 ASN B O 1
ATOM 3015 N N . THR B 1 173 ? 17.978 -14.080 79.407 1.00 16.04 394 THR B N 1
ATOM 3016 C CA . THR B 1 173 ? 19.107 -14.276 80.327 1.00 14.30 394 THR B CA 1
ATOM 3017 C C . THR B 1 173 ? 18.765 -13.571 81.659 1.00 15.64 394 THR B C 1
ATOM 3018 O O . THR B 1 173 ? 17.967 -12.632 81.710 1.00 17.84 394 THR B O 1
ATOM 3022 N N . GLU B 1 174 ? 19.487 -13.950 82.696 1.00 15.67 395 GLU B N 1
ATOM 3023 C CA . GLU B 1 174 ? 19.478 -13.180 83.908 1.00 16.91 395 GLU B CA 1
ATOM 3024 C C . GLU B 1 174 ? 20.357 -11.937 83.745 1.00 16.80 395 GLU B C 1
ATOM 3025 O O . GLU B 1 174 ? 21.244 -11.929 82.873 1.00 18.85 395 GLU B O 1
ATOM 3031 N N . PRO B 1 175 ? 20.160 -10.921 84.597 1.00 16.20 396 PRO B N 1
ATOM 3032 C CA . PRO B 1 175 ? 21.014 -9.735 84.543 1.00 15.62 396 PRO B CA 1
ATOM 3033 C C . PRO B 1 175 ? 22.448 -10.031 84.918 1.00 17.54 396 PRO B C 1
ATOM 3034 O O . PRO B 1 175 ? 22.695 -10.886 85.784 1.00 18.17 396 PRO B O 1
ATOM 3038 N N . VAL B 1 176 ? 23.363 -9.312 84.258 1.00 15.78 397 VAL B N 1
ATOM 3039 C CA . VAL B 1 176 ? 24.770 -9.418 84.481 1.00 16.29 397 VAL B CA 1
ATOM 3040 C C . VAL B 1 176 ? 25.312 -8.066 84.876 1.00 14.25 397 VAL B C 1
ATOM 3041 O O . VAL B 1 176 ? 24.967 -7.057 84.284 1.00 16.20 397 VAL B O 1
ATOM 3045 N N . LEU B 1 177 ? 26.171 -8.055 85.906 1.00 18.43 398 LEU B N 1
ATOM 3046 C CA . LEU B 1 177 ? 26.821 -6.830 86.363 1.00 18.98 398 LEU B CA 1
ATOM 3047 C C . LEU B 1 177 ? 27.910 -6.400 85.333 1.00 20.06 398 LEU B C 1
ATOM 3048 O O . LEU B 1 177 ? 28.780 -7.184 84.994 1.00 22.95 398 LEU B O 1
ATOM 3053 N N . ASP B 1 178 ? 27.780 -5.206 84.801 1.00 21.49 399 ASP B N 1
ATOM 3054 C CA . ASP B 1 178 ? 28.610 -4.654 83.751 1.00 21.27 399 ASP B CA 1
ATOM 3055 C C . ASP B 1 178 ? 29.765 -3.891 84.448 1.00 24.26 399 ASP B C 1
ATOM 3056 O O . ASP B 1 178 ? 29.787 -3.744 85.668 1.00 28.31 399 ASP B O 1
ATOM 3061 N N . SER B 1 179 ? 30.686 -3.406 83.623 1.00 28.53 400 SER B N 1
ATOM 3062 C CA . SER B 1 179 ? 31.933 -2.795 84.103 1.00 29.52 400 SER B CA 1
ATOM 3063 C C . SER B 1 179 ? 31.711 -1.483 84.844 1.00 35.35 400 SER B C 1
ATOM 3064 O O . SER B 1 179 ? 32.511 -1.130 85.690 1.00 39.04 400 SER B O 1
ATOM 3067 N N . ASP B 1 180 ? 30.611 -0.788 84.580 1.00 26.95 401 ASP B N 1
ATOM 3068 C CA . ASP B 1 180 ? 30.295 0.452 85.289 1.00 28.00 401 ASP B CA 1
ATOM 3069 C C . ASP B 1 180 ? 29.334 0.323 86.488 1.00 27.10 401 ASP B C 1
ATOM 3070 O O . ASP B 1 180 ? 28.848 1.345 87.011 1.00 27.11 401 ASP B O 1
ATOM 3075 N N . GLY B 1 181 ? 29.045 -0.908 86.919 1.00 25.89 402 GLY B N 1
ATOM 3076 C CA . GLY B 1 181 ? 28.145 -1.138 88.037 1.00 24.17 402 GLY B CA 1
ATOM 3077 C C . GLY B 1 181 ? 26.673 -1.215 87.633 1.00 21.41 402 GLY B C 1
ATOM 3078 O O . GLY B 1 181 ? 25.814 -1.438 88.505 1.00 22.36 402 GLY B O 1
ATOM 3079 N N . SER B 1 182 ? 26.381 -0.996 86.354 1.00 21.44 403 SER B N 1
ATOM 3080 C CA . SER B 1 182 ? 25.029 -1.171 85.841 1.00 19.81 403 SER B CA 1
ATOM 3081 C C . SER B 1 182 ? 24.895 -2.638 85.412 1.00 17.06 403 SER B C 1
ATOM 3082 O O . SER B 1 182 ? 25.813 -3.443 85.537 1.00 18.39 403 SER B O 1
ATOM 3085 N N . TYR B 1 183 ? 23.668 -2.973 85.018 1.00 15.97 404 TYR B N 1
ATOM 3086 C CA . TYR B 1 183 ? 23.337 -4.342 84.622 1.00 15.38 404 TYR B CA 1
ATOM 3087 C C . TYR B 1 183 ? 22.888 -4.384 83.145 1.00 14.45 404 TYR B C 1
ATOM 3088 O O . TYR B 1 183 ? 22.355 -3.399 82.604 1.00 15.02 404 TYR B O 1
ATOM 3097 N N . PHE B 1 184 ? 22.997 -5.591 82.556 1.00 15.73 405 PHE B N 1
ATOM 3098 C CA . PHE B 1 184 ? 22.409 -5.839 81.246 1.00 14.53 405 PHE B CA 1
ATOM 3099 C C . PHE B 1 184 ? 21.857 -7.248 81.190 1.00 14.28 405 PHE B C 1
ATOM 3100 O O . PHE B 1 184 ? 22.234 -8.130 81.945 1.00 14.99 405 PHE B O 1
ATOM 3108 N N . MET B 1 185 ? 21.019 -7.469 80.185 1.00 13.26 406 MET B N 1
ATOM 3109 C CA . MET B 1 185 ? 20.523 -8.801 79.880 1.00 14.76 406 MET B CA 1
ATOM 3110 C C . MET B 1 185 ? 20.155 -8.823 78.390 1.00 14.25 406 MET B C 1
ATOM 3111 O O . MET B 1 185 ? 20.036 -7.766 77.745 1.00 14.44 406 MET B O 1
ATOM 3116 N N . TYR B 1 186 ? 19.925 -10.039 77.906 1.00 13.66 407 TYR B N 1
ATOM 3117 C CA . TYR B 1 186 ? 19.424 -10.234 76.550 1.00 14.09 407 TYR B CA 1
ATOM 3118 C C . TYR B 1 186 ? 18.145 -11.102 76.609 1.00 15.00 407 TYR B C 1
ATOM 3119 O O . TYR B 1 186 ? 18.026 -11.975 77.447 1.00 14.56 407 TYR B O 1
ATOM 3128 N N . SER B 1 187 ? 17.232 -10.864 75.646 1.00 15.91 408 SER B N 1
ATOM 3129 C CA . SER B 1 187 ? 16.084 -11.747 75.460 1.00 16.08 408 SER B CA 1
ATOM 3130 C C . SER B 1 187 ? 16.080 -12.244 74.006 1.00 17.46 408 SER B C 1
ATOM 3131 O O . SER B 1 187 ? 16.153 -11.423 73.087 1.00 19.31 408 SER B O 1
ATOM 3134 N N . LYS B 1 188 ? 15.937 -13.557 73.852 1.00 16.93 409 LYS B N 1
ATOM 3135 C CA . LYS B 1 188 ? 16.049 -14.201 72.543 1.00 17.47 409 LYS B CA 1
ATOM 3136 C C . LYS B 1 188 ? 14.659 -14.761 72.129 1.00 17.41 409 LYS B C 1
ATOM 3137 O O . LYS B 1 188 ? 14.027 -15.449 72.880 1.00 18.53 409 LYS B O 1
ATOM 3143 N N . LEU B 1 189 ? 14.238 -14.377 70.923 1.00 18.95 410 LEU B N 1
ATOM 3144 C CA . LEU B 1 189 ? 12.938 -14.833 70.426 1.00 19.66 410 LEU B CA 1
ATOM 3145 C C . LEU B 1 189 ? 13.113 -15.513 69.060 1.00 18.28 410 LEU B C 1
ATOM 3146 O O . LEU B 1 189 ? 13.727 -14.955 68.202 1.00 20.33 410 LEU B O 1
ATOM 3151 N N . ARG B 1 190 ? 12.545 -16.724 68.939 1.00 22.95 411 ARG B N 1
ATOM 3152 C CA . ARG B 1 190 ? 12.506 -17.491 67.669 1.00 25.55 411 ARG B CA 1
ATOM 3153 C C . ARG B 1 190 ? 11.202 -17.160 66.949 1.00 23.89 411 ARG B C 1
ATOM 3154 O O . ARG B 1 190 ? 10.131 -17.245 67.558 1.00 27.67 411 ARG B O 1
ATOM 3162 N N . VAL B 1 191 ? 11.309 -16.741 65.686 1.00 24.34 412 VAL B N 1
ATOM 3163 C CA . VAL B 1 191 ? 10.150 -16.354 64.836 1.00 26.79 412 VAL B CA 1
ATOM 3164 C C . VAL B 1 191 ? 10.256 -17.021 63.463 1.00 29.52 412 VAL B C 1
ATOM 3165 O O . VAL B 1 191 ? 11.324 -17.399 63.016 1.00 26.44 412 VAL B O 1
ATOM 3169 N N . GLU B 1 192 ? 9.116 -17.088 62.785 1.00 34.25 413 GLU B N 1
ATOM 3170 C CA . GLU B 1 192 ? 9.120 -17.501 61.385 1.00 35.60 413 GLU B CA 1
ATOM 3171 C C . GLU B 1 192 ? 9.613 -16.309 60.550 1.00 26.86 413 GLU B C 1
ATOM 3172 O O . GLU B 1 192 ? 9.093 -15.189 60.628 1.00 36.49 413 GLU B O 1
ATOM 3178 N N . LYS B 1 193 ? 10.628 -16.562 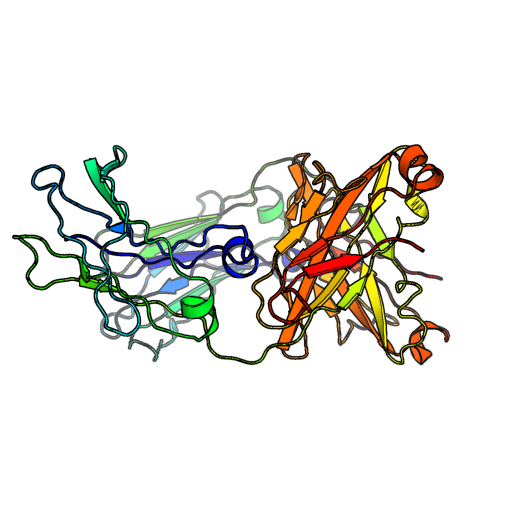59.754 1.00 29.16 414 LYS B N 1
ATOM 3179 C CA . LYS B 1 193 ? 11.262 -15.544 58.994 1.00 32.04 414 LYS B CA 1
ATOM 3180 C C . LYS B 1 193 ? 10.316 -14.781 58.072 1.00 43.08 414 LYS B C 1
ATOM 3181 O O . LYS B 1 193 ? 10.327 -13.539 58.030 1.00 40.53 414 LYS B O 1
ATOM 3187 N N . LYS B 1 194 ? 9.511 -15.554 57.346 1.00 46.20 415 LYS B N 1
ATOM 3188 C CA . LYS B 1 194 ? 8.522 -14.994 56.409 1.00 43.47 415 LYS B CA 1
ATOM 3189 C C . LYS B 1 194 ? 7.633 -13.992 57.113 1.00 43.64 415 LYS B C 1
ATOM 3190 O O . LYS B 1 194 ? 7.455 -12.865 56.641 1.00 48.54 415 LYS B O 1
ATOM 3192 N N . ASN B 1 195 ? 7.126 -14.399 58.278 1.00 48.98 416 ASN B N 1
ATOM 3193 C CA . ASN B 1 195 ? 6.259 -13.576 59.094 1.00 50.17 416 ASN B CA 1
ATOM 3194 C C . ASN B 1 195 ? 6.934 -12.287 59.585 1.00 47.85 416 ASN B C 1
ATOM 3195 O O . ASN B 1 195 ? 6.318 -11.215 59.586 1.00 55.42 416 ASN B O 1
ATOM 3200 N N . TRP B 1 196 ? 8.199 -12.384 59.984 1.00 40.48 417 TRP B N 1
ATOM 3201 C CA . TRP B 1 196 ? 8.923 -11.204 60.466 1.00 38.82 417 TRP B CA 1
ATOM 3202 C C . TRP B 1 196 ? 9.208 -10.182 59.347 1.00 39.09 417 TRP B C 1
ATOM 3203 O O . TRP B 1 196 ? 9.037 -8.972 59.552 1.00 42.09 417 TRP B O 1
ATOM 3214 N N . VAL B 1 197 ? 9.700 -10.674 58.211 1.00 45.96 418 VAL B N 1
ATOM 3215 C CA . VAL B 1 197 ? 10.011 -9.801 57.074 1.00 59.93 418 VAL B CA 1
ATOM 3216 C C . VAL B 1 197 ? 8.746 -9.146 56.487 1.00 60.84 418 VAL B C 1
ATOM 3217 O O . VAL B 1 197 ? 8.805 -7.985 56.091 1.00 66.18 418 VAL B O 1
ATOM 3221 N N . GLU B 1 198 ? 7.623 -9.884 56.460 1.00 55.56 419 GLU B N 1
ATOM 3222 C CA . GLU B 1 198 ? 6.347 -9.366 55.964 1.00 58.46 419 GLU B CA 1
ATOM 3223 C C . GLU B 1 198 ? 5.685 -8.408 56.944 1.00 64.07 419 GLU B C 1
ATOM 3224 O O . GLU B 1 198 ? 5.423 -7.263 56.584 1.00 70.54 419 GLU B O 1
ATOM 3226 N N . ARG B 1 199 ? 5.429 -8.862 58.175 1.00 55.84 420 ARG B N 1
ATOM 3227 C CA . ARG B 1 199 ? 4.561 -8.122 59.116 1.00 47.69 420 ARG B CA 1
ATOM 3228 C C . ARG B 1 199 ? 5.267 -7.273 60.198 1.00 51.22 420 ARG B C 1
ATOM 3229 O O . ARG B 1 199 ? 4.641 -6.354 60.746 1.00 43.00 420 ARG B O 1
ATOM 3231 N N . ASN B 1 200 ? 6.526 -7.578 60.531 1.00 49.80 421 ASN B N 1
ATOM 3232 C CA . ASN B 1 200 ? 7.272 -6.820 61.580 1.00 44.91 421 ASN B CA 1
ATOM 3233 C C . ASN B 1 200 ? 6.417 -6.591 62.859 1.00 36.29 421 ASN B C 1
ATOM 3234 O O . ASN B 1 200 ? 6.329 -5.491 63.419 1.00 43.94 421 ASN B O 1
ATOM 3239 N N . SER B 1 201 ? 5.764 -7.658 63.299 1.00 37.12 422 SER B N 1
ATOM 3240 C CA . SER B 1 201 ? 4.811 -7.562 64.373 1.00 38.18 422 SER B CA 1
ATOM 3241 C C . SER B 1 201 ? 5.434 -7.749 65.766 1.00 38.64 422 SER B C 1
ATOM 3242 O O . SER B 1 201 ? 4.692 -7.730 66.723 1.00 35.71 422 SER B O 1
ATOM 3245 N N . TYR B 1 202 ? 6.756 -7.952 65.862 1.00 33.65 423 TYR B N 1
ATOM 3246 C CA . TYR B 1 202 ? 7.416 -8.326 67.141 1.00 27.00 423 TYR B CA 1
ATOM 3247 C C . TYR B 1 202 ? 8.139 -7.143 67.768 1.00 24.11 423 TYR B C 1
ATOM 3248 O O . TYR B 1 202 ? 8.948 -6.466 67.155 1.00 26.14 423 TYR B O 1
ATOM 3257 N N . SER B 1 203 ? 7.851 -6.937 69.055 1.00 25.24 424 SER B N 1
ATOM 3258 C CA . SER B 1 203 ? 8.437 -5.858 69.817 1.00 24.07 424 SER B CA 1
ATOM 3259 C C . SER B 1 203 ? 8.866 -6.403 71.186 1.00 19.45 424 SER B C 1
ATOM 3260 O O . SER B 1 203 ? 8.311 -7.346 71.711 1.00 22.45 424 SER B O 1
ATOM 3263 N N A CYS B 1 204 ? 9.884 -5.758 71.711 0.72 22.97 425 CYS B N 1
ATOM 3264 N N B CYS B 1 204 ? 9.900 -5.803 71.745 0.28 20.80 425 CYS B N 1
ATOM 3265 C CA A CYS B 1 204 ? 10.409 -6.065 73.038 0.72 22.14 425 CYS B CA 1
ATOM 3266 C CA B CYS B 1 204 ? 10.289 -6.199 73.084 0.28 18.36 425 CYS B CA 1
ATOM 3267 C C A CYS B 1 204 ? 9.807 -5.054 74.021 0.72 19.77 425 CYS B C 1
ATOM 3268 C C B CYS B 1 204 ? 9.997 -5.090 74.097 0.28 18.67 425 CYS B C 1
ATOM 3269 O O A CYS B 1 204 ? 9.810 -3.876 73.769 0.72 23.60 425 CYS B O 1
ATOM 3270 O O B CYS B 1 204 ? 10.395 -3.912 73.944 0.28 17.37 425 CYS B O 1
ATOM 3275 N N . SER B 1 205 ? 9.316 -5.536 75.145 1.00 17.72 426 SER B N 1
ATOM 3276 C CA . SER B 1 205 ? 8.658 -4.697 76.160 1.00 19.62 426 SER B CA 1
ATOM 3277 C C . SER B 1 205 ? 9.438 -4.866 77.437 1.00 18.84 426 SER B C 1
ATOM 3278 O O . SER B 1 205 ? 9.789 -5.981 77.829 1.00 18.98 426 SER B O 1
ATOM 3281 N N . VAL B 1 206 ? 9.753 -3.753 78.076 1.00 17.49 427 VAL B N 1
ATOM 3282 C CA . VAL B 1 206 ? 10.621 -3.722 79.263 1.00 15.68 427 VAL B CA 1
ATOM 3283 C C . VAL B 1 206 ? 9.913 -2.927 80.372 1.00 17.49 427 VAL B C 1
ATOM 3284 O O . VAL B 1 206 ? 9.423 -1.810 80.117 1.00 17.72 427 VAL B O 1
ATOM 3288 N N . VAL B 1 207 ? 9.885 -3.495 81.565 1.00 15.30 428 VAL B N 1
ATOM 3289 C CA . VAL B 1 207 ? 9.331 -2.866 82.763 1.00 14.23 428 VAL B CA 1
ATOM 3290 C C . VAL B 1 207 ? 10.457 -2.667 83.756 1.00 15.09 428 VAL B C 1
ATOM 3291 O O . VAL B 1 207 ? 11.121 -3.632 84.147 1.00 15.77 428 VAL B O 1
ATOM 3295 N N . HIS B 1 208 ? 10.725 -1.409 84.120 1.00 15.90 429 HIS B N 1
ATOM 3296 C CA . HIS B 1 208 ? 11.784 -1.037 85.015 1.00 17.46 429 HIS B CA 1
ATOM 3297 C C . HIS B 1 208 ? 11.458 0.307 85.687 1.00 15.67 429 HIS B C 1
ATOM 3298 O O . HIS B 1 208 ? 10.815 1.175 85.067 1.00 15.88 429 HIS B O 1
ATOM 3305 N N A GLU B 1 209 ? 11.935 0.482 86.905 0.47 14.99 430 GLU B N 1
ATOM 3306 N N B GLU B 1 209 ? 11.954 0.462 86.915 0.53 16.24 430 GLU B N 1
ATOM 3307 C CA A GLU B 1 209 ? 11.598 1.670 87.690 0.47 16.00 430 GLU B CA 1
ATOM 3308 C CA B GLU B 1 209 ? 11.725 1.642 87.753 0.53 18.56 430 GLU B CA 1
ATOM 3309 C C A GLU B 1 209 ? 12.182 2.988 87.182 0.47 17.69 430 GLU B C 1
ATOM 3310 C C B GLU B 1 209 ? 12.079 2.946 87.051 0.53 19.40 430 GLU B C 1
ATOM 3311 O O A GLU B 1 209 ? 11.729 4.050 87.592 0.47 16.24 430 GLU B O 1
ATOM 3312 O O B GLU B 1 209 ? 11.364 3.940 87.183 0.53 18.40 430 GLU B O 1
ATOM 3323 N N . GLY B 1 210 ? 13.196 2.929 86.324 1.00 17.08 431 GLY B N 1
ATOM 3324 C CA . GLY B 1 210 ? 13.744 4.138 85.700 1.00 18.64 431 GLY B CA 1
ATOM 3325 C C . GLY B 1 210 ? 13.034 4.645 84.499 1.00 20.15 431 GLY B C 1
ATOM 3326 O O . GLY B 1 210 ? 13.289 5.800 84.086 1.00 22.50 431 GLY B O 1
ATOM 3327 N N . LEU B 1 211 ? 12.116 3.865 83.951 1.00 18.33 432 LEU B N 1
ATOM 3328 C CA . LEU B 1 211 ? 11.403 4.263 82.723 1.00 20.72 432 LEU B CA 1
ATOM 3329 C C . LEU B 1 211 ? 10.211 5.118 83.026 1.00 23.47 432 LEU B C 1
ATOM 3330 O O . LEU B 1 211 ? 9.489 4.925 84.024 1.00 22.11 432 LEU B O 1
ATOM 3335 N N . HIS B 1 212 ? 9.887 6.013 82.091 1.00 25.72 433 HIS B N 1
ATOM 3336 C CA . HIS B 1 212 ? 8.622 6.719 82.172 1.00 27.17 433 HIS B CA 1
ATOM 3337 C C . HIS B 1 212 ? 7.439 5.734 82.164 1.00 23.43 433 HIS B C 1
ATOM 3338 O O . HIS B 1 212 ? 7.393 4.805 81.350 1.00 23.43 433 HIS B O 1
ATOM 3345 N N . ASN B 1 213 ? 6.510 5.891 83.101 1.00 24.09 434 ASN B N 1
ATOM 3346 C CA . ASN B 1 213 ? 5.398 4.972 83.300 1.00 23.76 434 ASN B CA 1
ATOM 3347 C C . ASN B 1 213 ? 5.876 3.530 83.575 1.00 19.58 434 ASN B C 1
ATOM 3348 O O . ASN B 1 213 ? 5.099 2.565 83.459 1.00 24.76 434 ASN B O 1
ATOM 3353 N N . HIS B 1 214 ? 7.123 3.438 83.995 1.00 19.49 435 HIS B N 1
ATOM 3354 C CA . HIS B 1 214 ? 7.784 2.145 84.288 1.00 18.46 435 HIS B CA 1
ATOM 3355 C C . HIS B 1 214 ? 7.780 1.160 83.133 1.00 20.19 435 HIS B C 1
ATOM 3356 O O . HIS B 1 214 ? 7.954 -0.035 83.360 1.00 19.16 435 HIS B O 1
ATOM 3363 N N . HIS B 1 215 ? 7.646 1.633 81.896 1.00 20.27 436 HIS B N 1
ATOM 3364 C CA . HIS B 1 215 ? 7.516 0.723 80.743 1.00 20.00 436 HIS B CA 1
ATOM 3365 C C . HIS B 1 215 ? 7.988 1.391 79.443 1.00 22.41 436 HIS B C 1
ATOM 3366 O O . HIS B 1 215 ? 7.806 2.582 79.229 1.00 25.39 436 HIS B O 1
ATOM 3373 N N . THR B 1 216 ? 8.618 0.610 78.589 1.00 20.09 437 THR B N 1
ATOM 3374 C CA . THR B 1 216 ? 8.882 1.050 77.233 1.00 20.86 437 THR B CA 1
ATOM 3375 C C . THR B 1 216 ? 8.788 -0.151 76.315 1.00 23.73 437 THR B C 1
ATOM 3376 O O . THR B 1 216 ? 8.904 -1.295 76.759 1.00 20.46 437 THR B O 1
ATOM 3380 N N . THR B 1 217 ? 8.548 0.108 75.029 1.00 23.12 438 THR B N 1
ATOM 3381 C CA . THR B 1 217 ? 8.546 -0.955 74.059 1.00 25.07 438 THR B CA 1
ATOM 3382 C C . THR B 1 217 ? 9.450 -0.538 72.921 1.00 26.44 438 THR B C 1
ATOM 3383 O O . THR B 1 217 ? 9.535 0.631 72.560 1.00 31.30 438 THR B O 1
ATOM 3387 N N . LYS B 1 218 ? 10.147 -1.501 72.351 1.00 21.72 439 LYS B N 1
ATOM 3388 C CA . LYS B 1 218 ? 11.034 -1.227 71.243 1.00 22.35 439 LYS B CA 1
ATOM 3389 C C . LYS B 1 218 ? 10.713 -2.167 70.085 1.00 21.23 439 LYS B C 1
ATOM 3390 O O . LYS B 1 218 ? 10.576 -3.365 70.253 1.00 23.02 439 LYS B O 1
ATOM 3396 N N . SER B 1 219 ? 10.607 -1.553 68.887 1.00 25.38 440 SER B N 1
ATOM 3397 C CA . SER B 1 219 ? 10.278 -2.208 67.629 1.00 29.09 440 SER B CA 1
ATOM 3398 C C . SER B 1 219 ? 11.396 -1.975 66.614 1.00 24.76 440 SER B C 1
ATOM 3399 O O . SER B 1 219 ? 12.236 -1.119 66.794 1.00 30.33 440 SER B O 1
ATOM 3402 N N . PHE B 1 220 ? 11.368 -2.771 65.541 1.00 27.36 441 PHE B N 1
ATOM 3403 C CA . PHE B 1 220 ? 12.283 -2.582 64.411 1.00 30.76 441 PHE B CA 1
ATOM 3404 C C . PHE B 1 220 ? 11.753 -1.462 63.504 1.00 36.40 441 PHE B C 1
ATOM 3405 O O . PHE B 1 220 ? 10.543 -1.366 63.303 1.00 38.36 441 PHE B O 1
ATOM 3413 N N . SER B 1 221 ? 12.657 -0.650 62.967 1.00 43.10 442 SER B N 1
ATOM 3414 C CA . SER B 1 221 ? 12.282 0.538 62.165 1.00 55.21 442 SER B CA 1
ATOM 3415 C C . SER B 1 221 ? 12.121 0.208 60.682 1.00 50.35 442 SER B C 1
ATOM 3416 O O . SER B 1 221 ? 12.500 -0.877 60.246 1.00 47.07 442 SER B O 1
#

Foldseek 3Di:
DKDKDKDWFALVQLLAQVHWTKIKMKIWQAAPVWNDKDKWKDWLRHTDDAKDKDKDADVVPGGIMIMIIGTDHSVSQVVWIKMKMWMDTPPDPGIDMDIDHNDDDDFDAWDKDKDFFDPVCLVDQKTKIKIKTWQGPPQRKDKFKAWPNHTDDAKDKDRWDQDPVRIIIIMMMGIDGSVQVVPDIWIKMKMADPNDDSRIDIDTPDD/DKDKDKDWFAQVQLLAQVHWTKIKIKIWQAAPVFNDKDKWKAWLNHTDDAKDKDKDADVVVGGIMMMIIHTDHSVSQVVWIKMKMWIDDPPDPGIDMDIDHHDDDDWDAWDKDKDFFDPVCLVDQKTKIKIKIWDTPDQRKDKFKDFLNHTDDAKDKDGWDQDPVRITIIMMMGIDGNVCCVPPQRMKMKMADPNDDSRIDIGGDD

Secondary structure (DSSP, 8-state):
--EEEEEPPPHHHHHSTTS--EEEEEEEEE-TT----EEEEEETTEEE---EEEEEEETTTTEEEEEEEEE--HHHHHTT--EEEEEE-TT-SS-EEEEE-PPP---BPPEEEEE---GGGGGSSEEEEEEEEEEEBSS--EEEEEETTEEPSSEEEPPPEE-TTS-EEEEEEEEEEHHHHHSS---EEEEE-TTSGGGEEEEES--/--EEEEEPPPHHHHH-TTS--EEEEEEEEE-TT----EEEEEETTEEE---EEEEEEETTTTEEEEEEEEE--HHHHHTT--EEEEEE-TT-SS-EEEEE-PPP---BPPEEEEEPPPGGGTTSSEEEEEEEEEEEBSS--EEEEEETTEEPSSEEEPPPEE-TTS-EEEEEEEEEEHHHHHHH--EEEEEE-TTSGGGEEEE---